Protein AF-A0A3N5RL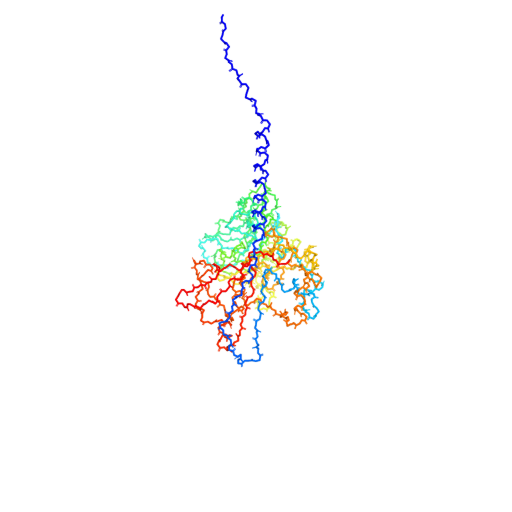M6-F1 (afdb_monomer_lite)

Radius of gyration: 31.71 Å; chains: 1; bounding box: 72×110×77 Å

Structure (mmCIF, N/CA/C/O backbone):
data_AF-A0A3N5RLM6-F1
#
_entry.id   AF-A0A3N5RLM6-F1
#
loop_
_atom_site.group_PDB
_atom_site.id
_atom_site.type_symbol
_atom_site.label_atom_id
_atom_site.label_alt_id
_atom_site.label_comp_id
_atom_site.label_asym_id
_atom_site.label_entity_id
_atom_site.label_seq_id
_atom_site.pdbx_PDB_ins_code
_atom_site.Cartn_x
_atom_site.Cartn_y
_atom_site.Cartn_z
_atom_site.occupancy
_atom_site.B_iso_or_equiv
_atom_site.auth_seq_id
_atom_site.auth_comp_id
_atom_site.auth_asym_id
_atom_site.auth_atom_id
_atom_site.pdbx_PDB_model_num
ATOM 1 N N . MET A 1 1 ? 26.430 82.795 26.297 1.00 39.75 1 MET A N 1
ATOM 2 C CA . MET A 1 1 ? 25.129 82.931 26.987 1.00 39.75 1 MET A CA 1
ATOM 3 C C . MET A 1 1 ? 24.349 81.659 26.733 1.00 39.75 1 MET A C 1
ATOM 5 O O . MET A 1 1 ? 24.122 81.335 25.578 1.00 39.75 1 MET A O 1
ATOM 9 N N . GLY A 1 2 ? 24.097 80.883 27.785 1.00 33.34 2 GLY A N 1
ATOM 10 C CA . GLY A 1 2 ? 23.459 79.572 27.689 1.00 33.34 2 GLY A CA 1
ATOM 11 C C . GLY A 1 2 ? 21.942 79.640 27.835 1.00 33.34 2 GLY A C 1
ATOM 12 O O . GLY A 1 2 ? 21.422 80.508 28.531 1.00 33.34 2 GLY A O 1
ATOM 13 N N . SER A 1 3 ? 21.262 78.667 27.241 1.00 35.38 3 SER A N 1
ATOM 14 C CA . SER A 1 3 ? 19.862 78.334 27.499 1.00 35.38 3 SER A CA 1
ATOM 15 C C . SER A 1 3 ? 19.799 76.895 28.016 1.00 35.38 3 SER A C 1
ATOM 17 O O . SER A 1 3 ? 20.097 75.938 27.305 1.00 35.38 3 SER A O 1
ATOM 19 N N . ARG A 1 4 ? 19.452 76.768 29.301 1.00 36.25 4 ARG A N 1
ATOM 20 C CA . ARG A 1 4 ? 19.033 75.530 29.970 1.00 36.25 4 ARG A CA 1
ATOM 21 C C . ARG A 1 4 ? 17.534 75.341 29.717 1.00 36.25 4 ARG A C 1
ATOM 23 O O . ARG A 1 4 ? 16.783 76.284 29.941 1.00 36.25 4 ARG A O 1
ATOM 30 N N . HIS A 1 5 ? 17.098 74.135 29.359 1.00 39.19 5 HIS A N 1
ATOM 31 C CA . HIS A 1 5 ? 15.703 73.712 29.518 1.00 39.19 5 HIS A CA 1
ATOM 32 C C . HIS A 1 5 ? 15.608 72.648 30.618 1.00 39.19 5 HIS A C 1
ATOM 34 O O . HIS A 1 5 ? 16.436 71.743 30.700 1.00 39.19 5 HIS A O 1
ATOM 40 N N . LEU A 1 6 ? 14.628 72.843 31.502 1.00 38.03 6 LEU A N 1
ATOM 41 C CA . LEU A 1 6 ? 14.330 72.049 32.690 1.00 38.03 6 LEU A CA 1
ATOM 42 C C . LEU A 1 6 ? 13.789 70.654 32.338 1.00 38.03 6 LEU A C 1
ATOM 44 O O . LEU A 1 6 ? 12.909 70.534 31.491 1.00 38.03 6 LEU A O 1
ATOM 48 N N . VAL A 1 7 ? 14.224 69.634 33.082 1.00 38.22 7 VAL A N 1
ATOM 49 C CA . VAL A 1 7 ? 13.505 68.360 33.237 1.00 38.22 7 VAL A CA 1
ATOM 50 C C . VAL A 1 7 ? 12.946 68.334 34.659 1.00 38.22 7 VAL A C 1
ATOM 52 O O . VAL A 1 7 ? 13.706 68.390 35.624 1.00 38.22 7 VAL A O 1
ATOM 55 N N . GLY A 1 8 ? 11.619 68.313 34.793 1.00 35.62 8 GLY A N 1
ATOM 56 C CA . GLY A 1 8 ? 10.933 68.126 36.071 1.00 35.62 8 GLY A CA 1
ATOM 57 C C . GLY A 1 8 ? 10.741 66.638 36.361 1.00 35.62 8 GLY A C 1
ATOM 58 O O . GLY A 1 8 ? 10.113 65.939 35.572 1.00 35.62 8 GLY A O 1
ATOM 59 N N . ASN A 1 9 ? 11.259 66.161 37.493 1.00 38.12 9 ASN A N 1
ATOM 60 C CA . ASN A 1 9 ? 10.948 64.834 38.025 1.00 38.12 9 ASN A CA 1
ATOM 61 C C . ASN A 1 9 ? 9.613 64.888 38.782 1.00 38.12 9 ASN A C 1
ATOM 63 O O . ASN A 1 9 ? 9.478 65.636 39.750 1.00 38.12 9 ASN A O 1
ATOM 67 N N . ILE A 1 10 ? 8.638 64.081 38.358 1.00 44.94 10 ILE A N 1
ATOM 68 C CA . ILE A 1 10 ? 7.370 63.876 39.070 1.00 44.94 10 ILE A CA 1
ATOM 69 C C . ILE A 1 10 ? 7.595 62.798 40.137 1.00 44.94 10 ILE A C 1
ATOM 71 O O . ILE A 1 10 ? 7.873 61.645 39.814 1.00 44.94 10 ILE A O 1
ATOM 75 N N . ALA A 1 11 ? 7.477 63.171 41.412 1.00 44.84 11 ALA A N 1
ATOM 76 C CA . ALA A 1 11 ? 7.467 62.233 42.531 1.00 44.84 11 ALA A CA 1
ATOM 77 C C . ALA A 1 11 ? 6.082 61.568 42.642 1.00 44.84 11 ALA A C 1
ATOM 79 O O . ALA A 1 11 ? 5.070 62.248 42.809 1.00 44.84 11 ALA A O 1
ATOM 80 N N . ILE A 1 12 ? 6.029 60.238 42.545 1.00 48.59 12 ILE A N 1
ATOM 81 C CA . ILE A 1 12 ? 4.803 59.454 42.742 1.00 48.59 12 ILE A CA 1
ATOM 82 C C . ILE A 1 12 ? 4.666 59.162 44.244 1.00 48.59 12 ILE A C 1
ATOM 84 O O . ILE A 1 12 ? 5.496 58.465 44.821 1.00 48.59 12 ILE A O 1
ATOM 88 N N . ASN A 1 13 ? 3.631 59.709 44.889 1.00 52.28 13 ASN A N 1
ATOM 89 C CA . ASN A 1 13 ? 3.350 59.499 46.315 1.00 52.28 13 ASN A CA 1
ATOM 90 C C . ASN A 1 13 ? 2.909 58.050 46.619 1.00 52.28 13 ASN A C 1
ATOM 92 O O . ASN A 1 13 ? 2.135 57.456 45.867 1.00 52.28 13 ASN A O 1
ATOM 96 N N . ASN A 1 14 ? 3.335 57.518 47.774 1.00 54.91 14 ASN A N 1
ATOM 97 C CA . ASN A 1 14 ? 3.072 56.146 48.256 1.00 54.91 14 ASN A CA 1
ATOM 98 C C . ASN A 1 14 ? 1.584 55.741 48.306 1.00 54.91 14 ASN A C 1
ATOM 100 O O . ASN A 1 14 ? 1.257 54.560 48.216 1.00 54.91 14 ASN A O 1
ATOM 104 N N . THR A 1 15 ? 0.665 56.701 48.412 1.00 57.25 15 THR A N 1
ATOM 105 C CA . THR A 1 15 ? -0.784 56.455 48.350 1.00 57.25 15 THR A CA 1
ATOM 106 C C . THR A 1 15 ? -1.240 55.955 46.978 1.00 57.25 15 THR A C 1
ATOM 108 O O . THR A 1 15 ? -2.109 55.088 46.911 1.00 57.25 15 THR A O 1
ATOM 111 N N . ASN A 1 16 ? -0.613 56.416 45.892 1.00 54.66 16 ASN A N 1
ATOM 112 C CA . ASN A 1 16 ? -0.927 55.962 44.534 1.00 54.66 16 ASN A CA 1
ATOM 113 C C . ASN A 1 16 ? -0.397 54.546 44.263 1.00 54.66 16 ASN A C 1
ATOM 115 O O . ASN A 1 16 ? -1.036 53.784 43.542 1.00 54.66 16 ASN A O 1
ATOM 119 N N . LEU A 1 17 ? 0.727 54.166 44.881 1.00 56.81 17 LEU A N 1
ATOM 120 C CA . LEU A 1 17 ? 1.266 52.803 44.814 1.00 56.81 17 LEU A CA 1
ATOM 121 C C . LEU A 1 17 ? 0.357 51.795 45.529 1.00 56.81 17 LEU A C 1
ATOM 123 O O . LEU A 1 17 ? 0.071 50.741 44.968 1.00 56.81 17 LEU A O 1
ATOM 127 N N . ASN A 1 18 ? -0.158 52.129 46.715 1.00 63.72 18 ASN A N 1
ATOM 128 C CA . ASN A 1 18 ? -1.090 51.256 47.439 1.00 63.72 18 ASN A CA 1
ATOM 129 C C . ASN A 1 18 ? -2.424 51.082 46.700 1.00 63.72 18 ASN A C 1
ATOM 131 O O . ASN A 1 18 ? -2.967 49.978 46.664 1.00 63.72 18 ASN A O 1
ATOM 135 N N . LEU A 1 19 ? -2.929 52.146 46.068 1.00 61.44 19 LEU A N 1
ATOM 136 C CA . LEU A 1 19 ? -4.141 52.074 45.252 1.00 61.44 19 LEU A CA 1
ATOM 137 C C . LEU A 1 19 ? -3.928 51.195 44.009 1.00 61.44 19 LEU A C 1
ATOM 139 O O . LEU A 1 19 ? -4.782 50.374 43.684 1.00 61.44 19 LEU A O 1
ATOM 143 N N . LEU A 1 20 ? -2.766 51.305 43.357 1.00 62.94 20 LEU A N 1
ATOM 144 C CA . LEU A 1 20 ? -2.411 50.467 42.212 1.00 62.94 20 LEU A CA 1
ATOM 145 C C . LEU A 1 20 ? -2.267 48.989 42.611 1.00 62.94 20 LEU A C 1
ATOM 147 O O . LEU A 1 20 ? -2.776 48.122 41.908 1.00 62.94 20 LEU A O 1
ATOM 151 N N . TYR A 1 21 ? -1.657 48.693 43.764 1.00 67.62 21 TYR A N 1
ATOM 152 C CA . TYR A 1 21 ? -1.559 47.327 44.294 1.00 67.62 21 TYR A CA 1
ATOM 153 C C . TYR A 1 21 ? -2.933 46.715 44.593 1.00 67.62 21 TYR A C 1
ATOM 155 O O . TYR A 1 21 ? -3.180 45.564 44.239 1.00 67.62 21 TYR A O 1
ATOM 163 N N . LEU A 1 22 ? -3.849 47.485 45.188 1.00 68.12 22 LEU A N 1
ATOM 164 C CA . LEU A 1 22 ? -5.222 47.040 45.449 1.00 68.12 22 LEU A CA 1
ATOM 165 C C . LEU A 1 22 ? -6.001 46.769 44.155 1.00 68.12 22 LEU A C 1
ATOM 167 O O . LEU A 1 22 ? -6.724 45.777 44.079 1.00 68.12 22 LEU A O 1
ATOM 171 N N . ILE A 1 23 ? -5.816 47.597 43.122 1.00 71.25 23 ILE A N 1
ATOM 172 C CA . ILE A 1 23 ? -6.431 47.386 41.804 1.00 71.25 23 ILE A CA 1
ATOM 173 C C . ILE A 1 23 ? -5.859 46.129 41.137 1.00 71.25 23 ILE A C 1
ATOM 175 O O . ILE A 1 23 ? -6.624 45.310 40.638 1.00 71.25 23 ILE A O 1
ATOM 179 N N . VAL A 1 24 ? -4.538 45.927 41.169 1.00 72.19 24 VAL A N 1
ATOM 180 C CA . VAL A 1 24 ? -3.895 44.739 40.580 1.00 72.19 24 VAL A CA 1
ATOM 181 C C . VAL A 1 24 ? -4.341 43.457 41.287 1.00 72.19 24 VAL A C 1
ATOM 183 O O . VAL A 1 24 ? -4.660 42.477 40.617 1.00 72.19 24 VAL A O 1
ATOM 186 N N . ILE A 1 25 ? -4.444 43.466 42.619 1.00 73.00 25 ILE A N 1
ATOM 187 C CA . ILE A 1 25 ? -4.958 42.326 43.394 1.00 73.00 25 ILE A CA 1
ATOM 188 C C . ILE A 1 25 ? -6.442 42.080 43.086 1.00 73.00 25 ILE A C 1
ATOM 190 O O . ILE A 1 25 ? -6.840 40.932 42.900 1.00 73.00 25 ILE A O 1
ATOM 194 N N . GLY A 1 26 ? -7.253 43.136 42.970 1.00 72.44 26 GLY A N 1
ATOM 195 C CA . GLY A 1 26 ? -8.668 43.032 42.607 1.00 72.44 26 GLY A CA 1
ATOM 196 C C . GLY A 1 26 ? -8.891 42.465 41.202 1.00 72.44 26 GLY A C 1
ATOM 197 O O . GLY A 1 26 ? -9.755 41.608 41.017 1.00 72.44 26 GLY A O 1
ATOM 198 N N . VAL A 1 27 ? -8.076 42.878 40.226 1.00 73.38 27 VAL A N 1
ATOM 199 C CA . VAL A 1 27 ? -8.091 42.342 38.854 1.00 73.38 27 VAL A CA 1
ATOM 200 C C . VAL A 1 27 ? -7.604 40.891 38.830 1.00 73.38 27 VAL A C 1
ATOM 202 O O . VAL A 1 27 ? -8.226 40.047 38.196 1.00 73.38 27 VAL A O 1
ATOM 205 N N . ALA A 1 28 ? -6.545 40.554 39.570 1.00 70.69 28 ALA A N 1
ATOM 206 C CA . ALA A 1 28 ? -6.053 39.179 39.655 1.00 70.69 28 ALA A CA 1
ATOM 207 C C . ALA A 1 28 ? -7.079 38.234 40.305 1.00 70.69 28 ALA A C 1
ATOM 209 O O . ALA A 1 28 ? -7.290 37.130 39.809 1.00 70.69 28 ALA A O 1
ATOM 210 N N . LEU A 1 29 ? -7.764 38.672 41.367 1.00 69.38 29 LEU A N 1
ATOM 211 C CA . LEU A 1 29 ? -8.835 37.908 42.016 1.00 69.38 29 LEU A CA 1
ATOM 212 C C . LEU A 1 29 ? -10.063 37.756 41.120 1.00 69.38 29 LEU A C 1
ATOM 214 O O . LEU A 1 29 ? -10.639 36.675 41.075 1.00 69.38 29 LEU A O 1
ATOM 218 N N . THR A 1 30 ? -10.454 38.794 40.379 1.00 69.25 30 THR A N 1
ATOM 219 C CA . THR A 1 30 ? -11.572 38.685 39.428 1.00 69.25 30 THR A CA 1
ATOM 220 C C . THR A 1 30 ? -11.230 37.777 38.258 1.00 69.25 30 THR A C 1
ATOM 222 O O . THR A 1 30 ? -12.066 36.956 37.909 1.00 69.25 30 THR A O 1
ATOM 225 N N . VAL A 1 31 ? -10.009 37.831 37.717 1.00 70.44 31 VAL A N 1
ATOM 226 C CA . VAL A 1 31 ? -9.537 36.885 36.692 1.00 70.44 31 VAL A CA 1
ATOM 227 C C . VAL A 1 31 ? -9.481 35.461 37.242 1.00 70.44 31 VAL A C 1
ATOM 229 O O . VAL A 1 31 ? -9.932 34.551 36.560 1.00 70.44 31 VAL A O 1
ATOM 232 N N . LEU A 1 32 ? -9.005 35.253 38.475 1.00 64.50 32 LEU A N 1
ATOM 233 C CA . LEU A 1 32 ? -8.959 33.932 39.111 1.00 64.50 32 LEU A CA 1
ATOM 234 C C . LEU A 1 32 ? -10.364 33.370 39.363 1.00 64.50 32 LEU A C 1
ATOM 236 O O . LEU A 1 32 ? -10.600 32.199 39.099 1.00 64.50 32 LEU A O 1
ATOM 240 N N . VAL A 1 33 ? -11.308 34.195 39.826 1.00 61.81 33 VAL A N 1
ATOM 241 C CA . VAL A 1 33 ? -12.717 33.800 39.983 1.00 61.81 33 VAL A CA 1
ATOM 242 C C . VAL A 1 33 ? -13.346 33.529 38.619 1.00 61.81 33 VAL A C 1
ATOM 244 O O . VAL A 1 33 ? -14.045 32.535 38.483 1.00 61.81 33 VAL A O 1
ATOM 247 N N . PHE A 1 34 ? -13.055 34.328 37.589 1.00 56.66 34 PHE A N 1
ATOM 248 C CA . PHE A 1 34 ? -13.518 34.059 36.225 1.00 56.66 34 PHE A CA 1
ATOM 249 C C . PHE A 1 34 ? -12.940 32.746 35.681 1.00 56.66 34 PHE A C 1
ATOM 251 O O . PHE A 1 34 ? -13.667 31.987 35.056 1.00 56.66 34 PHE A O 1
ATOM 258 N N . TYR A 1 35 ? -11.669 32.441 35.964 1.00 52.41 35 TYR A N 1
ATOM 259 C CA . TYR A 1 35 ? -11.001 31.200 35.560 1.00 52.41 35 TYR A CA 1
ATOM 260 C C . TYR A 1 35 ? -11.552 29.984 36.315 1.00 52.41 35 TYR A C 1
ATOM 262 O O . TYR A 1 35 ? -11.836 28.958 35.707 1.00 52.41 35 TYR A O 1
ATOM 270 N N . LEU A 1 36 ? -11.783 30.119 37.624 1.00 48.69 36 LEU A N 1
ATOM 271 C CA . LEU A 1 36 ? -12.416 29.092 38.451 1.00 48.69 36 LEU A CA 1
ATOM 272 C C . LEU A 1 36 ? -13.876 28.863 38.042 1.00 48.69 36 LEU A C 1
ATOM 274 O O . LEU A 1 36 ? -14.315 27.723 38.043 1.00 48.69 36 LEU A O 1
ATOM 278 N N . VAL A 1 37 ? -14.613 29.906 37.641 1.00 50.25 37 VAL A N 1
ATOM 279 C CA . VAL A 1 37 ? -15.990 29.804 37.121 1.00 50.25 37 VAL A CA 1
ATOM 280 C C . VAL A 1 37 ? -16.020 29.248 35.688 1.00 50.25 37 VAL A C 1
ATOM 282 O O . VAL A 1 37 ? -16.955 28.531 35.349 1.00 50.25 37 VAL A O 1
ATOM 285 N N . LEU A 1 38 ? -14.992 29.492 34.863 1.00 41.53 38 LEU A N 1
ATOM 286 C CA . LEU A 1 38 ? -14.829 28.854 33.547 1.00 41.53 38 LEU A CA 1
ATOM 287 C C . LEU A 1 38 ? -14.463 27.365 33.656 1.00 41.53 38 LEU A C 1
ATOM 289 O O . LEU A 1 38 ? -14.935 26.571 32.843 1.00 41.53 38 LEU A O 1
ATOM 293 N N . GLU A 1 39 ? -13.669 26.966 34.655 1.00 42.66 39 GLU A N 1
ATOM 294 C CA . GLU A 1 39 ? -13.414 25.546 34.945 1.00 42.66 39 GLU A CA 1
ATOM 295 C C . GLU A 1 39 ? -14.597 24.861 35.647 1.00 42.66 39 GLU A C 1
ATOM 297 O O . GLU A 1 39 ? -14.801 23.660 35.471 1.00 42.66 39 GLU A O 1
ATOM 302 N N . PHE A 1 40 ? -15.436 25.618 36.362 1.00 35.78 40 PHE A N 1
ATOM 303 C CA . PHE A 1 40 ? -16.744 25.180 36.860 1.00 35.78 40 PHE A CA 1
ATOM 304 C C . PHE A 1 40 ? -17.847 25.377 35.810 1.00 35.78 40 PHE A C 1
ATOM 306 O O . PHE A 1 40 ? -18.955 25.820 36.109 1.00 35.78 40 PHE A O 1
ATOM 313 N N . SER A 1 41 ? -17.578 25.005 34.558 1.00 37.47 41 SER A N 1
ATOM 314 C CA . SER A 1 41 ? -18.677 24.670 33.661 1.00 37.47 41 SER A CA 1
ATOM 315 C C . SER A 1 41 ? -19.380 23.467 34.285 1.00 37.47 41 SER A C 1
ATOM 317 O O . SER A 1 41 ? -18.801 22.381 34.380 1.00 37.47 41 SER A O 1
ATOM 319 N N . ILE A 1 42 ? -20.588 23.678 34.809 1.00 39.12 42 ILE A N 1
ATOM 320 C CA . ILE A 1 42 ? -21.456 22.594 35.258 1.00 39.12 42 ILE A CA 1
ATOM 321 C C . ILE A 1 42 ? -21.567 21.661 34.055 1.00 39.12 42 ILE A C 1
ATOM 323 O O . ILE A 1 42 ? -22.158 22.018 33.039 1.00 39.12 42 ILE A O 1
ATOM 327 N N . LYS A 1 43 ? -20.926 20.493 34.140 1.00 38.50 43 LYS A N 1
ATOM 328 C CA . LYS A 1 43 ? -21.116 19.415 33.176 1.00 38.50 43 LYS A CA 1
ATOM 329 C C . LYS A 1 43 ? -22.545 18.935 33.347 1.00 38.50 43 LYS A C 1
ATOM 331 O O . LYS A 1 43 ? -22.813 18.039 34.143 1.00 38.50 43 LYS A O 1
ATOM 336 N N . GLU A 1 44 ? -23.474 19.597 32.676 1.00 37.53 44 GLU A N 1
ATOM 337 C CA . GLU A 1 44 ? -24.852 19.151 32.641 1.00 37.53 44 GLU A CA 1
ATOM 338 C C . GLU A 1 44 ? -24.893 17.851 31.841 1.00 37.53 44 GLU A C 1
ATOM 340 O O . GLU A 1 44 ? -24.699 17.818 30.626 1.00 37.53 44 GLU A O 1
ATOM 345 N N . THR A 1 45 ? -25.088 16.741 32.550 1.00 36.06 45 THR A N 1
ATOM 346 C CA . THR A 1 45 ? -25.426 15.465 31.933 1.00 36.06 45 THR A CA 1
ATOM 347 C C . THR A 1 45 ? -26.846 15.591 31.395 1.00 36.06 45 THR A C 1
ATOM 349 O O . THR A 1 45 ? -27.818 15.512 32.150 1.00 36.06 45 THR A O 1
ATOM 352 N N . PHE A 1 46 ? -26.979 15.817 30.091 1.00 39.84 46 PHE A N 1
ATOM 353 C CA . PHE A 1 46 ? -28.289 15.894 29.463 1.00 39.84 46 PHE A CA 1
ATOM 354 C C . PHE A 1 46 ? -28.889 14.501 29.296 1.00 39.84 46 PHE A C 1
ATOM 356 O O . PHE A 1 46 ? -28.232 13.527 28.935 1.00 39.84 46 PHE A O 1
ATOM 363 N N . ALA A 1 47 ? -30.176 14.434 29.602 1.00 40.03 47 ALA A N 1
ATOM 364 C CA . ALA A 1 47 ? -31.023 13.272 29.485 1.00 40.03 47 ALA A CA 1
ATOM 365 C C . ALA A 1 47 ? -31.976 13.502 28.318 1.00 40.03 47 ALA A C 1
ATOM 367 O O . ALA A 1 47 ? -32.878 14.324 28.447 1.00 40.03 47 ALA A O 1
ATOM 368 N N . ILE A 1 48 ? -31.828 12.781 27.211 1.00 50.78 48 ILE A N 1
ATOM 369 C CA . ILE A 1 48 ? -32.941 12.698 26.258 1.00 50.78 48 ILE A CA 1
ATOM 370 C C . ILE A 1 48 ? -33.864 11.606 26.777 1.00 50.78 48 ILE A C 1
ATOM 372 O O . ILE A 1 48 ? -33.410 10.484 26.988 1.00 50.78 48 ILE A O 1
ATOM 376 N N . THR A 1 49 ? -35.115 11.955 27.061 1.00 49.72 49 THR A N 1
ATOM 377 C CA . THR A 1 49 ? -36.115 11.065 27.660 1.00 49.72 49 THR A CA 1
ATOM 378 C C . THR A 1 49 ? -37.334 10.954 26.760 1.00 49.72 49 THR A C 1
ATOM 380 O O . THR A 1 49 ? -37.736 11.932 26.136 1.00 49.72 49 THR A O 1
ATOM 383 N N . SER A 1 50 ? -37.963 9.783 26.742 1.00 50.28 50 SER A N 1
ATOM 384 C CA . SER A 1 50 ? -39.312 9.603 26.198 1.00 50.28 50 SER A CA 1
ATOM 385 C C . SER A 1 50 ? -40.363 10.349 27.038 1.00 50.28 50 SER A C 1
ATOM 387 O O . SER A 1 50 ? -40.292 10.299 28.265 1.00 50.28 50 SER A O 1
ATOM 389 N N . ASP A 1 51 ? -41.382 10.928 26.401 1.00 47.97 51 ASP A N 1
ATOM 390 C CA . ASP A 1 51 ? -42.481 11.689 27.035 1.00 47.97 51 ASP A CA 1
ATOM 391 C C . ASP A 1 51 ? -43.533 10.839 27.799 1.00 47.97 51 ASP A C 1
ATOM 393 O O . ASP A 1 51 ? -44.571 11.366 28.200 1.00 47.97 51 ASP A O 1
ATOM 397 N N . SER A 1 52 ? -43.348 9.524 27.992 1.00 50.38 52 SER A N 1
ATOM 398 C CA . SER A 1 52 ? -44.435 8.650 28.475 1.00 50.38 52 SER A CA 1
ATOM 399 C C . SER A 1 52 ? -44.211 8.014 29.853 1.00 50.38 52 SER A C 1
ATOM 401 O O . SER A 1 52 ? -43.311 7.191 30.015 1.00 50.38 52 SER A O 1
ATOM 403 N N . ASP A 1 53 ? -45.152 8.253 30.774 1.00 55.00 53 ASP A N 1
ATOM 404 C CA . ASP A 1 53 ? -45.361 7.509 32.037 1.00 55.00 53 ASP A CA 1
ATOM 405 C C . ASP A 1 53 ? -46.167 6.197 31.849 1.00 55.00 53 ASP A C 1
ATOM 407 O O . ASP A 1 53 ? -46.654 5.585 32.805 1.00 55.00 53 ASP A O 1
ATOM 411 N N . ALA A 1 54 ? -46.369 5.756 30.603 1.00 57.41 54 ALA A N 1
ATOM 412 C CA . ALA A 1 54 ? -47.176 4.582 30.283 1.00 57.41 54 ALA A CA 1
ATOM 413 C C . ALA A 1 54 ? -46.446 3.265 30.612 1.00 57.41 54 ALA A C 1
ATOM 415 O O . ALA A 1 54 ? -45.233 3.133 30.468 1.00 57.41 54 ALA A O 1
ATOM 416 N N . LYS A 1 55 ? -47.205 2.253 31.051 1.00 59.53 55 LYS A N 1
ATOM 417 C CA . LYS A 1 55 ? -46.675 0.935 31.425 1.00 59.53 55 LYS A CA 1
ATOM 418 C C . LYS A 1 55 ? -46.196 0.185 30.170 1.00 59.53 55 LYS A C 1
ATOM 420 O O . LYS A 1 55 ? -46.987 -0.023 29.254 1.00 59.53 55 LYS A O 1
ATOM 425 N N . SER A 1 56 ? -44.926 -0.229 30.155 1.00 62.88 56 SER A N 1
ATOM 426 C CA . SER A 1 56 ? -44.310 -1.001 29.061 1.00 62.88 56 SER A CA 1
ATOM 427 C C . SER A 1 56 ? -45.108 -2.265 28.728 1.00 62.88 56 SER A C 1
ATOM 429 O O . SER A 1 56 ? -45.532 -3.000 29.624 1.00 62.88 56 SER A O 1
ATOM 431 N N . ASN A 1 57 ? -45.263 -2.543 27.431 1.00 70.88 57 ASN A N 1
ATOM 432 C CA . ASN A 1 57 ? -45.899 -3.764 26.922 1.00 70.88 57 ASN A CA 1
ATOM 433 C C . ASN A 1 57 ? -44.947 -4.979 26.908 1.00 70.88 57 ASN A C 1
ATOM 435 O O . ASN A 1 57 ? -45.306 -6.047 26.415 1.00 70.88 57 ASN A O 1
ATOM 439 N N . THR A 1 58 ? -43.730 -4.829 27.438 1.00 72.62 58 THR A N 1
ATOM 440 C CA . THR A 1 58 ? -42.706 -5.879 27.516 1.00 72.62 58 THR A CA 1
ATOM 441 C C . THR A 1 58 ? -42.203 -6.035 28.960 1.00 72.62 58 THR A C 1
ATOM 443 O O . THR A 1 58 ? -42.400 -5.138 29.783 1.00 72.62 58 THR A O 1
ATOM 446 N N . PRO A 1 59 ? -41.493 -7.128 29.304 1.00 77.81 59 PRO A N 1
ATOM 447 C CA . PRO A 1 59 ? -40.805 -7.231 30.594 1.00 77.81 59 PRO A CA 1
ATOM 448 C C . PRO A 1 59 ? -39.694 -6.181 30.797 1.00 77.81 59 PRO A C 1
ATOM 450 O O . PRO A 1 59 ? -39.248 -5.973 31.927 1.00 77.81 59 PRO A O 1
ATOM 453 N N . ILE A 1 60 ? -39.235 -5.526 29.724 1.00 71.44 60 ILE A N 1
ATOM 454 C CA . ILE A 1 60 ? -38.171 -4.521 29.758 1.00 71.44 60 ILE A CA 1
ATOM 455 C C . ILE A 1 60 ? -38.751 -3.204 30.280 1.00 71.44 60 ILE A C 1
ATOM 457 O O . ILE A 1 60 ? -39.711 -2.662 29.725 1.00 71.44 60 ILE A O 1
ATOM 461 N N . LYS A 1 61 ? -38.156 -2.693 31.364 1.00 70.06 61 LYS A N 1
ATOM 462 C CA . LYS A 1 61 ? -38.584 -1.450 32.025 1.00 70.06 61 LYS A CA 1
ATOM 463 C C . LYS A 1 61 ? -37.803 -0.226 31.570 1.00 70.06 61 LYS A C 1
ATOM 465 O O . LYS A 1 61 ? -38.398 0.832 31.456 1.00 70.06 61 LYS A O 1
ATOM 470 N N . HIS A 1 62 ? -36.500 -0.371 31.328 1.00 69.31 62 HIS A N 1
ATOM 471 C CA . HIS A 1 62 ? -35.617 0.710 30.896 1.00 69.31 62 HIS A CA 1
ATOM 472 C C . HIS A 1 62 ? -34.519 0.156 29.994 1.00 69.31 62 HIS A C 1
ATOM 474 O O . HIS A 1 62 ? -34.008 -0.937 30.243 1.00 69.31 62 HIS A O 1
ATOM 480 N N . VAL A 1 63 ? -34.126 0.944 28.997 1.00 68.19 63 VAL A N 1
ATOM 481 C CA . VAL A 1 63 ? -32.906 0.723 28.214 1.00 68.19 63 VAL A CA 1
ATOM 482 C C . VAL A 1 63 ? -31.949 1.877 28.500 1.00 68.19 63 VAL A C 1
ATOM 484 O O . VAL A 1 63 ? -32.317 3.042 28.338 1.00 68.19 63 VAL A O 1
ATOM 487 N N . ILE A 1 64 ? -30.737 1.544 28.947 1.00 67.62 64 ILE A N 1
ATOM 488 C CA . ILE A 1 64 ? -29.640 2.494 29.160 1.00 67.62 64 ILE A CA 1
ATOM 489 C C . ILE A 1 64 ? -28.561 2.171 28.133 1.00 67.62 64 ILE A C 1
ATOM 491 O O . ILE A 1 64 ? -28.062 1.048 28.097 1.00 67.62 64 ILE A O 1
ATOM 495 N N . VAL A 1 65 ? -28.193 3.163 27.325 1.00 64.94 65 VAL A N 1
ATOM 496 C CA . VAL A 1 65 ? -27.087 3.054 26.369 1.00 64.94 65 VAL A CA 1
ATOM 497 C C . VAL A 1 65 ? -25.936 3.922 26.860 1.00 64.94 65 VAL A C 1
ATOM 499 O O . VAL A 1 65 ? -26.111 5.121 27.079 1.00 64.94 65 VAL A O 1
ATOM 502 N N . ILE A 1 66 ? -24.766 3.308 27.031 1.00 65.69 66 ILE A N 1
ATOM 503 C CA . ILE A 1 66 ? -23.502 3.990 27.321 1.00 65.69 66 ILE A CA 1
ATOM 504 C C . ILE A 1 66 ? -22.600 3.758 26.113 1.00 65.69 66 ILE A C 1
ATOM 506 O O . ILE A 1 66 ? -22.223 2.621 25.844 1.00 65.69 66 ILE A O 1
ATOM 510 N N . SER A 1 67 ? -22.275 4.822 25.384 1.00 63.69 67 SER A N 1
ATOM 511 C CA . SER A 1 67 ? -21.416 4.741 24.202 1.00 63.69 67 SER A CA 1
ATOM 512 C C . SER A 1 67 ? -20.056 5.364 24.492 1.00 63.69 67 SER A C 1
ATOM 514 O O . SER A 1 67 ? -19.972 6.510 24.932 1.00 63.69 67 SER A O 1
ATOM 516 N N . GLN A 1 68 ? -18.994 4.600 24.243 1.00 66.25 68 GLN A N 1
ATOM 517 C CA . GLN A 1 68 ? -17.617 5.082 24.232 1.00 66.25 68 GLN A CA 1
ATOM 518 C C . GLN A 1 68 ? -17.035 4.856 22.842 1.00 66.25 68 GLN A C 1
ATOM 520 O O . GLN A 1 68 ? -17.211 3.789 22.261 1.00 66.25 68 GLN A O 1
ATOM 525 N N . GLY A 1 69 ? -16.348 5.865 22.312 1.00 69.69 69 GLY A N 1
ATOM 526 C CA . GLY A 1 69 ? -15.792 5.830 20.963 1.00 69.69 69 GLY A CA 1
ATOM 527 C C . GLY A 1 69 ? -14.272 5.689 20.929 1.00 69.69 69 GLY A C 1
ATOM 528 O O . GLY A 1 69 ? -13.571 5.891 21.922 1.00 69.69 69 GLY A O 1
ATOM 529 N N . ARG A 1 70 ? -13.758 5.420 19.723 1.00 74.75 70 ARG A N 1
ATOM 530 C CA . ARG A 1 70 ? -12.326 5.460 19.354 1.00 74.75 70 ARG A CA 1
ATOM 531 C C . ARG A 1 70 ? -11.416 4.441 20.051 1.00 74.75 70 ARG A C 1
ATOM 533 O O . ARG A 1 70 ? -10.19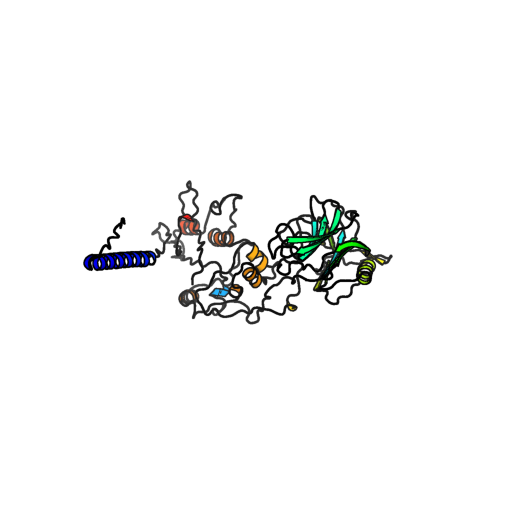9 4.533 19.920 1.00 74.75 70 ARG A O 1
ATOM 540 N N . ARG A 1 71 ? -11.973 3.461 20.759 1.00 81.06 71 ARG A N 1
ATOM 541 C CA . ARG A 1 71 ? -11.242 2.322 21.330 1.00 81.06 71 ARG A CA 1
ATOM 542 C C . ARG A 1 71 ? -11.980 1.030 21.030 1.00 81.06 71 ARG A C 1
ATOM 544 O O . ARG A 1 71 ? -13.205 1.023 20.978 1.00 81.06 71 ARG A O 1
ATOM 551 N N . SER A 1 72 ? -11.228 -0.048 20.835 1.00 82.62 72 SER A N 1
ATOM 552 C CA . SER A 1 72 ? -11.810 -1.376 20.657 1.00 82.62 72 SER A CA 1
ATOM 553 C C . SER A 1 72 ? -12.402 -1.899 21.966 1.00 82.62 72 SER A C 1
ATOM 555 O O . SER A 1 72 ? -12.031 -1.456 23.057 1.00 82.62 72 SER A O 1
ATOM 557 N N . PHE A 1 73 ? -13.285 -2.894 21.864 1.00 86.81 73 PHE A N 1
ATOM 558 C CA . PHE A 1 73 ? -13.738 -3.664 23.022 1.00 86.81 73 PHE A CA 1
ATOM 559 C C . PHE A 1 73 ? -12.545 -4.202 23.831 1.00 86.81 73 PHE A C 1
ATOM 561 O O . PHE A 1 73 ? -12.492 -4.033 25.050 1.00 86.81 73 PHE A O 1
ATOM 568 N N . ASP A 1 74 ? -11.534 -4.737 23.143 1.00 88.75 74 ASP A N 1
ATOM 569 C CA . ASP A 1 74 ? -10.343 -5.324 23.761 1.00 88.75 74 ASP A CA 1
ATOM 570 C C . ASP A 1 74 ? -9.527 -4.344 24.602 1.00 88.75 74 ASP A C 1
ATOM 572 O O . ASP A 1 74 ? -8.941 -4.739 25.612 1.00 88.75 74 ASP A O 1
ATOM 576 N N . ASN A 1 75 ? -9.510 -3.057 24.230 1.00 88.75 75 ASN A N 1
ATOM 577 C CA . ASN A 1 75 ? -8.906 -2.025 25.069 1.00 88.75 75 ASN A CA 1
ATOM 578 C C . ASN A 1 75 ? -9.582 -1.975 26.443 1.00 88.75 75 ASN A C 1
ATOM 580 O O . ASN A 1 75 ? -8.892 -1.836 27.445 1.00 88.75 75 ASN A O 1
ATOM 584 N N . TYR A 1 76 ? -10.911 -2.060 26.508 1.00 88.38 76 TYR A N 1
ATOM 585 C CA . TYR A 1 76 ? -11.672 -1.855 27.742 1.00 88.38 76 TYR A CA 1
ATOM 586 C C . TYR A 1 76 ? -11.894 -3.133 28.552 1.00 88.38 76 TYR A C 1
ATOM 588 O O . TYR A 1 76 ? -11.778 -3.116 29.782 1.00 88.38 76 TYR A O 1
ATOM 596 N N . PHE A 1 77 ? -12.224 -4.222 27.864 1.00 90.50 77 PHE A N 1
ATOM 597 C CA . PHE A 1 77 ? -12.759 -5.445 28.455 1.00 90.50 77 PHE A CA 1
ATOM 598 C C . PHE A 1 77 ? -12.076 -6.717 27.942 1.00 90.50 77 PHE A C 1
ATOM 600 O O . PHE A 1 77 ? -12.461 -7.806 28.356 1.00 90.50 77 PHE A O 1
ATOM 607 N N . GLY A 1 78 ? -11.023 -6.621 27.122 1.00 90.31 78 GLY A N 1
ATOM 608 C CA . GLY A 1 78 ? -10.306 -7.801 26.612 1.00 90.31 78 GLY A CA 1
ATOM 609 C C . GLY A 1 78 ? -9.613 -8.637 27.699 1.00 90.31 78 GLY A C 1
ATOM 610 O O . GLY A 1 78 ? -9.217 -9.770 27.458 1.00 90.31 78 GLY A O 1
ATOM 611 N N . THR A 1 79 ? -9.459 -8.096 28.912 1.00 91.31 79 THR A N 1
ATOM 612 C CA . THR A 1 79 ? -8.949 -8.839 30.080 1.00 91.31 79 THR A CA 1
ATOM 613 C C . THR A 1 79 ? -10.038 -9.210 31.090 1.00 91.31 79 THR A C 1
ATOM 615 O O . THR A 1 79 ? -9.730 -9.742 32.160 1.00 91.31 79 THR A O 1
ATOM 618 N N . PHE A 1 80 ? -11.304 -8.906 30.793 1.00 92.81 80 PHE A N 1
ATOM 619 C CA . PHE A 1 80 ? -12.424 -9.213 31.675 1.00 92.81 80 PHE A CA 1
ATOM 620 C C . PHE A 1 80 ? -12.655 -10.736 31.739 1.00 92.81 80 PHE A C 1
ATOM 622 O O . PHE A 1 80 ? -12.552 -11.416 30.720 1.00 92.81 80 PHE A O 1
ATOM 629 N N . PRO A 1 81 ? -12.957 -11.324 32.912 1.00 90.75 81 PRO A N 1
ATOM 630 C CA . PRO A 1 81 ? -13.168 -12.766 33.005 1.00 90.75 81 PRO A CA 1
ATOM 631 C C . PRO A 1 81 ? -14.274 -13.261 32.061 1.00 90.75 81 PRO A C 1
ATOM 633 O O . PRO A 1 81 ? -15.419 -12.826 32.158 1.00 90.75 81 PRO A O 1
ATOM 636 N N . GLY A 1 82 ? -13.932 -14.204 31.180 1.00 88.56 82 GLY A N 1
ATOM 637 C CA . GLY A 1 82 ? -14.871 -14.817 30.238 1.00 88.56 82 GLY A CA 1
ATOM 638 C C . GLY A 1 82 ? -14.968 -14.141 28.867 1.00 88.56 82 GLY A C 1
ATOM 639 O O . GLY A 1 82 ? -15.710 -14.654 28.034 1.00 88.56 82 GLY A O 1
ATOM 640 N N . THR A 1 83 ? -14.230 -13.053 28.616 1.00 90.81 83 THR A N 1
ATOM 641 C CA . THR A 1 83 ? -14.126 -12.443 27.279 1.00 90.81 83 THR A CA 1
ATOM 642 C C . THR A 1 83 ? -12.988 -13.046 26.454 1.00 90.81 83 THR A C 1
ATOM 644 O O . THR A 1 83 ? -12.045 -13.641 26.988 1.00 90.81 83 THR A O 1
ATOM 647 N N . ILE A 1 84 ? -13.075 -12.887 25.136 1.00 88.62 84 ILE A N 1
ATOM 648 C CA . ILE A 1 84 ? -12.077 -13.284 24.146 1.00 88.62 84 ILE A CA 1
ATOM 649 C C . ILE A 1 84 ? -11.316 -12.026 23.712 1.00 88.62 84 ILE A C 1
ATOM 651 O O . ILE A 1 84 ? -11.553 -11.471 22.646 1.00 88.62 84 ILE A O 1
ATOM 655 N N . GLY A 1 85 ? -10.386 -11.573 24.554 1.00 87.06 85 GLY A N 1
ATOM 656 C CA . GLY A 1 85 ? -9.514 -10.450 24.210 1.00 87.06 85 GLY A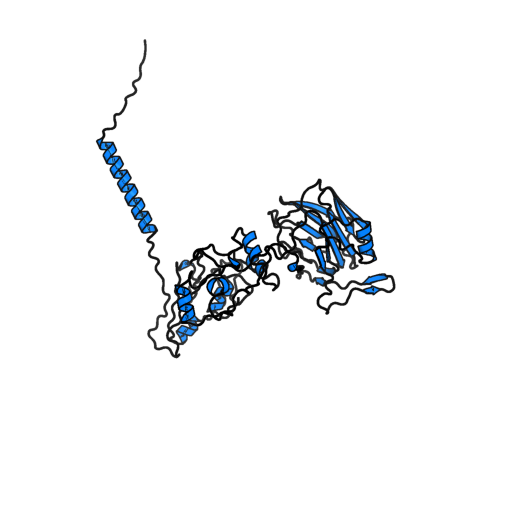 CA 1
ATOM 657 C C . GLY A 1 85 ? -8.355 -10.810 23.277 1.00 87.06 85 GLY A C 1
ATOM 658 O O . GLY A 1 85 ? -8.245 -11.920 22.750 1.00 87.06 85 GLY A O 1
ATOM 659 N N . LEU A 1 86 ? -7.417 -9.866 23.137 1.00 86.06 86 LEU A N 1
ATOM 660 C CA . LEU A 1 86 ? -6.200 -10.058 22.344 1.00 86.06 86 LEU A CA 1
ATOM 661 C C . LEU A 1 86 ? -5.431 -11.323 22.785 1.00 86.06 86 LEU A C 1
ATOM 663 O O . LEU A 1 86 ? -5.139 -11.471 23.978 1.00 86.06 86 LEU A O 1
ATOM 667 N N . PRO A 1 87 ? -5.024 -12.206 21.851 1.00 85.56 87 PRO A N 1
ATOM 668 C CA . PRO A 1 87 ? -4.275 -13.410 22.193 1.00 85.56 87 PRO A CA 1
ATOM 669 C C . PRO A 1 87 ? -2.984 -13.093 22.958 1.00 85.56 87 PRO A C 1
ATOM 671 O O . PRO A 1 87 ? -2.225 -12.201 22.584 1.00 85.56 87 PRO A O 1
ATOM 674 N N . GLN A 1 88 ? -2.676 -13.873 23.997 1.00 73.75 88 GLN A N 1
ATOM 675 C CA . GLN A 1 88 ? -1.498 -13.644 24.851 1.00 73.75 88 GLN A CA 1
ATOM 676 C C . GLN A 1 88 ? -0.162 -13.678 24.087 1.00 73.75 88 GLN A C 1
ATOM 678 O O . GLN A 1 88 ? 0.782 -12.976 24.444 1.00 73.75 88 GLN A O 1
ATOM 683 N N . ASN A 1 89 ? -0.098 -14.477 23.019 1.00 81.50 89 ASN A N 1
ATOM 684 C CA . ASN A 1 89 ? 1.075 -14.606 22.153 1.00 81.50 89 ASN A CA 1
ATOM 685 C C . ASN A 1 89 ? 0.975 -13.751 20.880 1.00 81.50 89 ASN A C 1
ATOM 687 O O . ASN A 1 89 ? 1.750 -13.962 19.949 1.00 81.50 89 ASN A O 1
ATOM 691 N N . LEU A 1 90 ? 0.031 -12.805 20.815 1.00 85.12 90 LEU A N 1
ATOM 692 C CA . LEU A 1 90 ? -0.120 -11.928 19.662 1.00 85.12 90 LEU A CA 1
ATOM 693 C C . LEU A 1 90 ? 1.134 -11.062 19.479 1.00 85.12 90 LEU A C 1
ATOM 695 O O . LEU A 1 90 ? 1.580 -10.368 20.395 1.00 85.12 90 LEU A O 1
ATOM 699 N N . THR A 1 91 ? 1.675 -11.075 18.266 1.00 82.62 91 THR A N 1
ATOM 700 C CA . THR A 1 91 ? 2.754 -10.190 17.823 1.00 82.62 91 THR A CA 1
ATOM 701 C C . THR A 1 91 ? 2.320 -9.499 16.548 1.00 82.62 91 THR A C 1
ATOM 703 O O . THR A 1 91 ? 2.023 -10.167 15.560 1.00 82.62 91 THR A O 1
ATOM 706 N N . ILE A 1 92 ? 2.305 -8.170 16.559 1.00 84.25 92 ILE A N 1
ATOM 707 C CA . ILE A 1 92 ? 1.859 -7.377 15.414 1.00 84.25 92 ILE A CA 1
ATOM 708 C C . ILE A 1 92 ? 3.042 -6.618 14.846 1.00 84.25 92 ILE A C 1
ATOM 710 O O . ILE A 1 92 ? 3.735 -5.947 15.618 1.00 84.25 92 ILE A O 1
ATOM 714 N N . PRO A 1 93 ? 3.312 -6.725 13.535 1.00 78.50 93 PRO A N 1
ATOM 715 C CA . PRO A 1 93 ? 4.417 -6.003 12.931 1.00 78.50 93 PRO A CA 1
ATOM 716 C C . PRO A 1 93 ? 4.197 -4.496 13.069 1.00 78.50 93 PRO A C 1
ATOM 718 O O . PRO A 1 93 ? 3.078 -3.999 12.949 1.00 78.50 93 PRO A O 1
ATOM 721 N N . PHE A 1 94 ? 5.281 -3.750 13.286 1.00 78.44 94 PHE A N 1
ATOM 722 C CA . PHE A 1 94 ? 5.196 -2.289 13.312 1.00 78.44 94 PHE A CA 1
ATOM 723 C C . PHE A 1 94 ? 4.699 -1.719 11.978 1.00 78.44 94 PHE A C 1
ATOM 725 O O . PHE A 1 94 ? 3.941 -0.756 11.965 1.00 78.44 94 PHE A O 1
ATOM 732 N N . ASN A 1 95 ? 5.101 -2.347 10.871 1.00 78.44 95 ASN A N 1
ATOM 733 C CA . ASN A 1 95 ? 4.624 -2.080 9.524 1.00 78.44 95 ASN A CA 1
ATOM 734 C C . ASN A 1 95 ? 4.361 -3.424 8.818 1.00 78.44 95 ASN A C 1
ATOM 736 O O . ASN A 1 95 ? 5.321 -4.167 8.611 1.00 78.44 95 ASN A O 1
ATOM 740 N N . PRO A 1 96 ? 3.107 -3.763 8.466 1.00 76.12 96 PRO A N 1
ATOM 741 C CA . PRO A 1 96 ? 2.791 -5.001 7.758 1.00 76.12 96 PRO A CA 1
ATOM 742 C C . PRO A 1 96 ? 3.100 -4.927 6.255 1.00 76.12 96 PRO A C 1
ATOM 744 O O . PRO A 1 96 ? 2.889 -5.916 5.558 1.00 76.12 96 PRO A O 1
ATOM 747 N N . PHE A 1 97 ? 3.557 -3.778 5.742 1.00 79.88 97 PHE A N 1
ATOM 748 C CA . PHE A 1 97 ? 3.890 -3.579 4.334 1.00 79.88 97 PHE A CA 1
ATOM 749 C C . PHE A 1 97 ? 5.401 -3.672 4.088 1.00 79.88 97 PHE A C 1
ATOM 751 O O . PHE A 1 97 ? 6.187 -3.284 4.957 1.00 79.88 97 PHE A O 1
ATOM 758 N N . PRO A 1 98 ? 5.821 -4.115 2.885 1.00 79.06 98 PRO A N 1
ATOM 759 C CA . PRO A 1 98 ? 7.229 -4.186 2.493 1.00 79.06 98 PRO A CA 1
ATOM 760 C C . PRO A 1 98 ? 7.951 -2.869 2.766 1.00 79.06 98 PRO A C 1
ATOM 762 O O . PRO A 1 98 ? 7.390 -1.816 2.444 1.00 79.06 98 PRO A O 1
ATOM 765 N N . PRO A 1 99 ? 9.172 -2.876 3.331 1.00 80.88 99 PRO A N 1
ATOM 766 C CA . PRO A 1 99 ? 9.919 -1.643 3.516 1.00 80.88 99 PRO A CA 1
ATOM 767 C C . PRO A 1 99 ? 10.283 -1.033 2.153 1.00 80.88 99 PRO A C 1
ATOM 769 O O . PRO A 1 99 ? 10.470 -1.765 1.175 1.00 80.88 99 PRO A O 1
ATOM 772 N N . PRO A 1 100 ? 10.370 0.303 2.057 1.00 90.94 100 PRO A N 1
ATOM 773 C CA . PRO A 1 100 ? 10.911 0.951 0.872 1.00 90.94 100 PRO A CA 1
ATOM 774 C C . PRO A 1 100 ? 12.400 0.624 0.717 1.00 90.94 100 PRO A C 1
ATOM 776 O O . PRO A 1 100 ? 13.095 0.296 1.682 1.00 90.94 100 PRO A O 1
ATOM 779 N N . LEU A 1 101 ? 12.882 0.691 -0.517 1.00 94.88 101 LEU A N 1
ATOM 780 C CA . LEU A 1 101 ? 14.210 0.256 -0.915 1.00 94.88 101 LEU A CA 1
ATOM 781 C C . LEU A 1 101 ? 15.062 1.439 -1.382 1.00 94.88 101 LEU A C 1
ATOM 783 O O . LEU A 1 101 ? 14.592 2.307 -2.112 1.00 94.88 101 LEU A O 1
ATOM 787 N N . GLN A 1 102 ? 16.335 1.445 -0.978 1.00 95.88 102 GLN A N 1
ATOM 788 C CA . GLN A 1 102 ? 17.347 2.408 -1.447 1.00 95.88 102 GLN A CA 1
ATOM 789 C C . GLN A 1 102 ? 17.895 2.055 -2.832 1.00 95.88 102 GLN A C 1
ATOM 791 O O . GLN A 1 102 ? 18.296 2.928 -3.590 1.00 95.88 102 GLN A O 1
ATOM 796 N N . LYS A 1 103 ? 17.905 0.760 -3.144 1.00 96.38 103 LYS A N 1
ATOM 797 C CA . LYS A 1 103 ? 18.280 0.174 -4.427 1.00 96.38 103 LYS A CA 1
ATOM 798 C C . LYS A 1 103 ? 17.343 -0.985 -4.694 1.00 96.38 103 LYS A C 1
ATOM 800 O O . LYS A 1 103 ? 16.932 -1.668 -3.754 1.00 96.38 103 LYS A O 1
ATOM 805 N N . PHE A 1 104 ? 16.998 -1.211 -5.948 1.00 98.19 104 PHE A N 1
ATOM 806 C CA . PHE A 1 104 ? 15.957 -2.174 -6.260 1.00 98.19 104 PHE A CA 1
ATOM 807 C C . PHE A 1 104 ? 16.106 -2.761 -7.651 1.00 98.19 104 PHE A C 1
ATOM 809 O O . PHE A 1 104 ? 16.712 -2.178 -8.548 1.00 98.19 104 PHE A O 1
ATOM 816 N N . THR A 1 105 ? 15.462 -3.906 -7.825 1.00 98.69 105 THR A N 1
ATOM 817 C CA . THR A 1 105 ? 14.982 -4.357 -9.124 1.00 98.69 105 THR A CA 1
ATOM 818 C C . THR A 1 105 ? 13.509 -4.668 -8.988 1.00 98.69 105 THR A C 1
ATOM 820 O O . THR A 1 105 ? 13.123 -5.335 -8.031 1.00 98.69 105 THR A O 1
ATOM 823 N N . VAL A 1 106 ? 12.703 -4.200 -9.931 1.00 98.62 106 VAL A N 1
ATOM 824 C CA . VAL A 1 106 ? 11.288 -4.551 -10.062 1.00 98.62 106 VAL A CA 1
ATOM 825 C C . VAL A 1 106 ? 11.113 -5.168 -11.439 1.00 98.62 106 VAL A C 1
ATOM 827 O O . VAL A 1 106 ? 11.623 -4.623 -12.416 1.00 98.62 106 VAL A O 1
ATOM 830 N N . ALA A 1 107 ? 10.430 -6.303 -11.516 1.00 98.19 107 ALA A N 1
ATOM 831 C CA . ALA A 1 107 ? 10.118 -6.987 -12.760 1.00 98.19 107 ALA A CA 1
ATOM 832 C C . ALA A 1 107 ? 8.648 -7.405 -12.777 1.00 98.19 107 ALA A C 1
ATOM 834 O O . ALA A 1 107 ? 8.100 -7.782 -11.741 1.00 98.19 107 ALA A O 1
ATOM 835 N N . ALA A 1 108 ? 8.037 -7.347 -13.954 1.00 97.56 108 ALA A N 1
ATOM 836 C CA . ALA A 1 108 ? 6.711 -7.886 -14.209 1.00 97.56 108 ALA A CA 1
ATOM 837 C C . ALA A 1 108 ? 6.606 -8.309 -15.675 1.00 97.56 108 ALA A C 1
ATOM 839 O O . ALA A 1 108 ? 7.152 -7.647 -16.565 1.00 97.56 108 ALA A O 1
ATOM 840 N N . TRP A 1 109 ? 5.873 -9.386 -15.923 1.00 96.88 109 TRP A N 1
ATOM 841 C CA . TRP A 1 109 ? 5.360 -9.689 -17.248 1.00 96.88 109 TRP A CA 1
ATOM 842 C C . TRP A 1 109 ? 3.997 -9.034 -17.423 1.00 96.88 109 TRP A C 1
ATOM 844 O O . TRP A 1 109 ? 3.212 -8.958 -16.479 1.00 96.88 109 TRP A O 1
ATOM 854 N N . PHE A 1 110 ? 3.709 -8.546 -18.623 1.00 97.44 110 PHE A N 1
ATOM 855 C CA . PHE A 1 110 ? 2.440 -7.896 -18.915 1.00 97.44 110 PHE A CA 1
ATOM 856 C C . PHE A 1 110 ? 1.975 -8.160 -20.345 1.00 97.44 110 PHE A C 1
ATOM 858 O O . PHE A 1 110 ? 2.785 -8.391 -21.243 1.00 97.44 110 PHE A O 1
ATOM 865 N N . ASN A 1 111 ? 0.663 -8.088 -20.550 1.00 96.38 111 ASN A N 1
ATOM 866 C CA . ASN A 1 111 ? 0.024 -8.147 -21.856 1.00 96.38 111 ASN A CA 1
ATOM 867 C C . ASN A 1 111 ? -1.176 -7.195 -21.890 1.00 96.38 111 ASN A C 1
ATOM 869 O O . ASN A 1 111 ? -2.100 -7.297 -21.077 1.00 96.38 111 ASN A O 1
ATOM 873 N N . THR A 1 112 ? -1.179 -6.276 -22.853 1.00 97.06 112 THR A N 1
ATOM 874 C CA . THR A 1 112 ? -2.337 -5.424 -23.127 1.00 97.06 112 THR A CA 1
ATOM 875 C C . THR A 1 112 ? -2.341 -4.940 -24.567 1.00 97.06 112 THR A C 1
ATOM 877 O O . THR A 1 112 ? -1.291 -4.695 -25.152 1.00 97.06 112 THR A O 1
ATOM 880 N N . ASN A 1 113 ? -3.534 -4.748 -25.122 1.00 96.81 113 ASN A N 1
ATOM 881 C CA . ASN A 1 113 ? -3.777 -4.009 -26.362 1.00 96.81 113 ASN A CA 1
ATOM 882 C C . ASN A 1 113 ? -4.466 -2.653 -26.103 1.00 96.81 113 ASN A C 1
ATOM 884 O O . ASN A 1 113 ? -4.916 -1.988 -27.037 1.00 96.81 113 ASN A O 1
ATOM 888 N N . ASN A 1 114 ? -4.597 -2.253 -24.833 1.00 96.81 114 ASN A N 1
ATOM 889 C CA . ASN A 1 114 ? -5.305 -1.039 -24.453 1.00 96.81 114 ASN A CA 1
ATOM 890 C C . ASN A 1 114 ? -4.420 0.193 -24.640 1.00 96.81 114 ASN A C 1
ATOM 892 O O . ASN A 1 114 ? -3.201 0.158 -24.479 1.00 96.81 114 ASN A O 1
ATOM 896 N N . THR A 1 115 ? -5.056 1.314 -24.966 1.00 95.56 115 THR A N 1
ATOM 897 C CA . THR A 1 115 ? -4.437 2.640 -24.880 1.00 95.56 115 THR A CA 1
ATOM 898 C C . THR A 1 115 ? -5.062 3.366 -23.703 1.00 95.56 115 THR A C 1
ATOM 900 O O . THR A 1 115 ? -6.285 3.407 -23.578 1.00 95.56 115 THR A O 1
ATOM 903 N N . PHE A 1 116 ? -4.223 3.920 -22.836 1.00 96.50 116 PHE A N 1
ATOM 904 C CA . PHE A 1 116 ? -4.653 4.571 -21.606 1.00 96.50 116 PHE A CA 1
ATOM 905 C C . PHE A 1 116 ? -4.741 6.086 -21.799 1.00 96.50 116 PHE A C 1
ATOM 907 O O . PHE A 1 116 ? -3.983 6.667 -22.575 1.00 96.50 116 PHE A O 1
ATOM 914 N N . LEU A 1 117 ? -5.675 6.731 -21.097 1.00 94.06 117 LEU A N 1
ATOM 915 C CA . LEU A 1 117 ? -5.823 8.192 -21.139 1.00 94.06 117 LEU A CA 1
ATOM 916 C C . LEU A 1 117 ? -4.677 8.911 -20.412 1.00 94.06 117 LEU A C 1
ATOM 918 O O . LEU A 1 117 ? -4.332 10.034 -20.767 1.00 94.06 117 LEU A O 1
ATOM 922 N N . ASP A 1 118 ? -4.079 8.243 -19.429 1.00 95.25 118 ASP A N 1
ATOM 923 C CA . ASP A 1 118 ? -2.948 8.711 -18.630 1.00 95.25 118 ASP A CA 1
ATOM 924 C C . ASP A 1 118 ? -2.039 7.507 -18.306 1.00 95.25 118 ASP A C 1
ATOM 926 O O . ASP A 1 118 ? -2.116 6.469 -18.970 1.00 95.25 118 ASP A O 1
ATOM 930 N N . ASN A 1 119 ? -1.178 7.624 -17.301 1.00 96.94 119 ASN A N 1
ATOM 931 C CA . ASN A 1 119 ? -0.404 6.523 -16.757 1.00 96.94 119 ASN A CA 1
ATOM 932 C C . ASN A 1 119 ? -1.309 5.359 -16.317 1.00 96.94 119 ASN A C 1
ATOM 934 O O . ASN A 1 119 ? -2.400 5.553 -15.781 1.00 96.94 119 ASN A O 1
ATOM 938 N N . ALA A 1 120 ? -0.809 4.142 -16.511 1.00 98.31 120 ALA A N 1
ATOM 939 C CA . ALA A 1 120 ? -1.416 2.896 -16.072 1.00 98.31 120 ALA A CA 1
ATOM 940 C C . ALA A 1 120 ? -0.355 2.046 -15.365 1.00 98.31 120 ALA A C 1
ATOM 942 O O . ALA A 1 120 ? 0.598 1.573 -15.993 1.00 98.31 120 ALA A O 1
ATOM 943 N N . PHE A 1 121 ? -0.483 1.892 -14.047 1.00 98.56 121 PHE A N 1
ATOM 944 C CA . PHE A 1 121 ? 0.546 1.243 -13.231 1.00 98.56 121 PHE A CA 1
ATOM 945 C C . PHE A 1 121 ? 0.489 -0.275 -13.346 1.00 98.56 121 PHE A C 1
ATOM 947 O O . PHE A 1 121 ? -0.536 -0.891 -13.067 1.00 98.56 121 PHE A O 1
ATOM 954 N N . LEU A 1 122 ? 1.627 -0.876 -13.699 1.00 98.56 122 LEU A N 1
ATOM 955 C CA . LEU A 1 122 ? 1.787 -2.324 -13.662 1.00 98.56 122 LEU A CA 1
ATOM 956 C C . LEU A 1 122 ? 2.046 -2.750 -12.221 1.00 98.56 122 LEU A C 1
ATOM 958 O O . LEU A 1 122 ? 1.297 -3.544 -11.665 1.00 98.56 122 LEU A O 1
ATOM 962 N N . VAL A 1 123 ? 3.084 -2.181 -11.605 1.00 98.31 123 VAL A N 1
ATOM 963 C CA . VAL A 1 123 ? 3.449 -2.431 -10.209 1.00 98.31 123 VAL A CA 1
ATOM 964 C C . VAL A 1 123 ? 4.142 -1.210 -9.614 1.00 98.31 123 VAL A C 1
ATOM 966 O O . VAL A 1 123 ? 5.022 -0.634 -10.254 1.00 98.31 123 VAL A O 1
ATOM 969 N N . ASN A 1 124 ? 3.791 -0.810 -8.392 1.00 97.94 124 ASN A N 1
ATOM 970 C CA . ASN A 1 124 ? 4.492 0.255 -7.674 1.00 97.94 124 ASN A CA 1
ATOM 971 C C . ASN A 1 124 ? 4.411 0.136 -6.146 1.00 97.94 124 ASN A C 1
ATOM 973 O O . ASN A 1 124 ? 3.521 -0.502 -5.587 1.00 97.94 124 ASN A O 1
ATOM 977 N N . LYS A 1 125 ? 5.358 0.787 -5.464 1.00 94.81 125 LYS A N 1
ATOM 978 C CA . LYS A 1 125 ? 5.316 1.055 -4.023 1.00 94.81 125 LYS A CA 1
ATOM 979 C C . LYS A 1 125 ? 5.405 2.556 -3.785 1.00 94.81 125 LYS A C 1
ATOM 981 O O . LYS A 1 125 ? 6.379 3.189 -4.188 1.00 94.81 125 LYS A O 1
ATOM 986 N N . GLY A 1 126 ? 4.414 3.103 -3.083 1.00 93.38 126 GLY A N 1
ATOM 987 C CA . GLY A 1 126 ? 4.156 4.544 -3.155 1.00 93.38 126 GLY A CA 1
ATOM 988 C C . GLY A 1 126 ? 3.620 4.903 -4.538 1.00 93.38 126 GLY A C 1
ATOM 989 O O . GLY A 1 126 ? 3.279 4.012 -5.315 1.00 93.38 126 GLY A O 1
ATOM 990 N N . GLY A 1 127 ? 3.517 6.181 -4.865 1.00 93.19 127 GLY A N 1
ATOM 991 C CA . GLY A 1 127 ? 2.911 6.540 -6.134 1.00 93.19 127 GLY A CA 1
ATOM 992 C C . GLY A 1 127 ? 2.997 8.006 -6.477 1.00 93.19 127 GLY A C 1
ATOM 993 O O . GLY A 1 127 ? 3.819 8.719 -5.928 1.00 93.19 127 GLY A O 1
ATOM 994 N N . VAL A 1 128 ? 2.142 8.419 -7.406 1.00 93.38 128 VAL A N 1
ATOM 995 C CA . VAL A 1 128 ? 2.092 9.794 -7.916 1.00 93.38 128 VAL A CA 1
ATOM 996 C C . VAL A 1 128 ? 0.876 10.542 -7.370 1.00 93.38 128 VAL A C 1
ATOM 998 O O . VAL A 1 128 ? -0.058 9.927 -6.845 1.00 93.38 128 VAL A O 1
ATOM 1001 N N . GLY A 1 129 ? 0.862 11.864 -7.555 1.00 90.81 129 GLY A N 1
ATOM 1002 C CA . GLY A 1 129 ? -0.265 12.737 -7.206 1.00 90.81 129 GLY A CA 1
ATOM 1003 C C . GLY A 1 129 ? -0.107 13.482 -5.878 1.00 90.81 129 GLY A C 1
ATOM 1004 O O . GLY A 1 129 ? -1.088 14.036 -5.379 1.00 90.81 129 GLY A O 1
ATOM 1005 N N . SER A 1 130 ? 1.094 13.473 -5.297 1.00 89.81 130 SER A N 1
ATOM 1006 C CA . SER A 1 130 ? 1.477 14.228 -4.105 1.00 89.81 130 SER A CA 1
ATOM 1007 C C . SER A 1 130 ? 2.999 14.237 -3.981 1.00 89.81 130 SER A C 1
ATOM 1009 O O . SER A 1 130 ? 3.566 13.157 -4.001 1.00 89.81 130 SER A O 1
ATOM 1011 N N . ASP A 1 131 ? 3.591 15.394 -3.673 1.00 92.25 131 ASP A N 1
ATOM 1012 C CA . ASP A 1 131 ? 5.034 15.535 -3.375 1.00 92.25 131 ASP A CA 1
ATOM 1013 C C . ASP A 1 131 ? 5.323 15.462 -1.857 1.00 92.25 131 ASP A C 1
ATOM 1015 O O . ASP A 1 131 ? 6.374 15.863 -1.352 1.00 92.25 131 ASP A O 1
ATOM 1019 N N . THR A 1 132 ? 4.330 15.028 -1.076 1.00 88.88 132 THR A N 1
ATOM 1020 C CA . THR A 1 132 ? 4.449 14.880 0.377 1.00 88.88 132 THR A CA 1
ATOM 1021 C C . THR A 1 132 ? 5.254 13.634 0.723 1.00 88.88 132 THR A C 1
ATOM 1023 O O . THR A 1 132 ? 4.869 12.514 0.384 1.00 88.88 132 THR A O 1
ATOM 1026 N N . LYS A 1 133 ? 6.298 13.829 1.532 1.00 88.44 133 LYS A N 1
ATOM 1027 C CA . LYS A 1 133 ? 7.069 12.764 2.179 1.00 88.44 133 LYS A CA 1
ATOM 1028 C C . LYS A 1 133 ? 6.183 11.613 2.684 1.00 88.44 133 LYS A C 1
ATOM 1030 O O . LYS A 1 133 ? 5.273 11.816 3.487 1.00 88.44 133 LYS A O 1
ATOM 1035 N N . GLY A 1 134 ? 6.507 10.398 2.260 1.00 85.31 134 GLY A N 1
ATOM 1036 C CA . GLY A 1 134 ? 5.806 9.157 2.578 1.00 85.31 134 GLY A CA 1
ATOM 1037 C C . GLY A 1 134 ? 4.753 8.747 1.542 1.00 85.31 134 GLY A C 1
ATOM 1038 O O . GLY A 1 134 ? 4.272 7.610 1.596 1.00 85.31 134 GLY A O 1
ATOM 1039 N N . TYR A 1 135 ? 4.396 9.626 0.601 1.00 89.62 135 TYR A N 1
ATOM 1040 C CA . TYR A 1 135 ? 3.435 9.341 -0.473 1.00 89.62 135 TYR A CA 1
ATOM 1041 C C . TYR A 1 135 ? 4.095 9.155 -1.843 1.00 89.62 135 TYR A C 1
ATOM 1043 O O . TYR A 1 135 ? 3.542 8.427 -2.673 1.00 89.62 135 TYR A O 1
ATOM 1051 N N . ASN A 1 136 ? 5.292 9.714 -2.012 1.00 95.19 136 ASN A N 1
ATOM 1052 C CA . ASN A 1 136 ? 6.099 9.655 -3.226 1.00 95.19 136 ASN A CA 1
ATOM 1053 C C . ASN A 1 136 ? 6.443 8.208 -3.615 1.00 95.19 136 ASN A C 1
ATOM 1055 O O . ASN A 1 136 ? 6.507 7.291 -2.780 1.00 95.19 136 ASN A O 1
ATOM 1059 N N . MET A 1 137 ? 6.673 7.982 -4.906 1.00 97.38 137 MET A N 1
ATOM 1060 C CA . MET A 1 137 ? 6.957 6.647 -5.428 1.00 97.38 137 MET A CA 1
ATOM 1061 C C . MET A 1 137 ? 8.369 6.176 -5.055 1.00 97.38 137 MET A C 1
ATOM 1063 O O . MET A 1 137 ? 9.365 6.702 -5.536 1.00 97.38 137 MET A O 1
ATOM 1067 N N . ASN A 1 138 ? 8.479 5.105 -4.266 1.00 97.88 138 ASN A N 1
ATOM 1068 C CA . ASN A 1 138 ? 9.772 4.492 -3.956 1.00 97.88 138 ASN A CA 1
ATOM 1069 C C . ASN A 1 138 ? 10.328 3.687 -5.144 1.00 97.88 138 ASN A C 1
ATOM 1071 O O . ASN A 1 138 ? 11.526 3.717 -5.411 1.00 97.88 138 ASN A O 1
ATOM 1075 N N . TYR A 1 139 ? 9.455 2.973 -5.854 1.00 98.38 139 TYR A N 1
ATOM 1076 C CA . TYR A 1 139 ? 9.740 2.351 -7.146 1.00 98.38 139 TYR A CA 1
ATOM 1077 C C . TYR A 1 139 ? 8.437 2.045 -7.879 1.00 98.38 139 TYR A C 1
ATOM 1079 O O . TYR A 1 139 ? 7.406 1.779 -7.253 1.00 98.38 139 TYR A O 1
ATOM 1087 N N . GLY A 1 140 ? 8.492 1.996 -9.205 1.00 98.38 140 GLY A N 1
ATOM 1088 C CA . GLY A 1 140 ? 7.377 1.510 -10.002 1.00 98.38 140 GLY A CA 1
ATOM 1089 C C . GLY A 1 140 ? 7.714 1.264 -11.463 1.00 98.38 140 GLY A C 1
ATOM 1090 O O . GLY A 1 140 ? 8.716 1.760 -11.982 1.00 98.38 140 GLY A O 1
ATOM 1091 N N . ILE A 1 141 ? 6.840 0.494 -12.106 1.00 98.88 141 ILE A N 1
ATOM 1092 C CA . ILE A 1 141 ? 6.747 0.301 -13.552 1.00 98.88 141 ILE A CA 1
ATOM 1093 C C . ILE A 1 141 ? 5.323 0.656 -13.965 1.00 98.88 141 ILE A C 1
ATOM 1095 O O . ILE A 1 141 ? 4.350 0.180 -13.373 1.00 98.88 141 ILE A O 1
ATOM 1099 N N . TRP A 1 142 ? 5.194 1.475 -14.998 1.00 98.75 142 TRP A N 1
ATOM 1100 C CA . TRP A 1 142 ? 3.910 1.854 -15.565 1.00 98.75 142 TRP A CA 1
ATOM 1101 C C . TRP A 1 142 ? 4.008 2.016 -17.075 1.00 98.75 142 TRP A C 1
ATOM 1103 O O . TRP A 1 142 ? 5.091 2.131 -17.653 1.00 98.75 142 TRP A O 1
ATOM 1113 N N . MET A 1 143 ? 2.850 2.021 -17.718 1.00 98.69 143 MET A N 1
ATOM 1114 C CA . MET A 1 143 ? 2.703 2.417 -19.106 1.00 98.69 143 MET A CA 1
ATOM 1115 C C . MET A 1 143 ? 2.168 3.846 -19.155 1.00 98.69 143 MET A C 1
ATOM 1117 O O . MET A 1 143 ? 1.240 4.170 -18.421 1.00 98.69 143 MET A O 1
ATOM 1121 N N . ASN A 1 144 ? 2.740 4.710 -19.991 1.00 97.88 144 ASN A N 1
ATOM 1122 C CA . ASN A 1 144 ? 2.188 6.050 -20.211 1.00 97.88 144 ASN A CA 1
ATOM 1123 C C . ASN A 1 144 ? 1.068 6.032 -21.272 1.00 97.88 144 ASN A C 1
ATOM 1125 O O . ASN A 1 144 ? 0.863 5.032 -21.963 1.00 97.88 144 ASN A O 1
ATOM 1129 N N . SER A 1 145 ? 0.394 7.165 -21.478 1.00 97.25 145 SER A N 1
ATOM 1130 C CA . SER A 1 145 ? -0.688 7.297 -22.471 1.00 97.25 145 SER A CA 1
ATOM 1131 C C . SER A 1 145 ? -0.259 7.048 -23.926 1.00 97.25 145 SER A C 1
ATOM 1133 O O . SER A 1 145 ? -1.085 6.747 -24.784 1.00 97.25 145 SER A O 1
ATOM 1135 N N . ASN A 1 146 ? 1.045 7.113 -24.220 1.00 97.12 146 ASN A N 1
ATOM 1136 C CA . ASN A 1 146 ? 1.596 6.779 -25.535 1.00 97.12 146 ASN A CA 1
ATOM 1137 C C . ASN A 1 146 ? 1.862 5.279 -25.722 1.00 97.12 146 ASN A C 1
ATOM 1139 O O . ASN A 1 146 ? 2.291 4.894 -26.807 1.00 97.12 146 ASN A O 1
ATOM 1143 N N . GLY A 1 147 ? 1.659 4.440 -24.704 1.00 97.94 147 GLY A N 1
ATOM 1144 C CA . GLY A 1 147 ? 1.968 3.010 -24.743 1.00 97.94 147 GLY A CA 1
ATOM 1145 C C . GLY A 1 147 ? 3.440 2.676 -24.477 1.00 97.94 147 GLY A C 1
ATOM 1146 O O . GLY A 1 147 ? 3.845 1.527 -24.654 1.00 97.94 147 GLY A O 1
ATOM 1147 N N . ASN A 1 148 ? 4.265 3.651 -24.074 1.00 98.62 148 ASN A N 1
ATOM 1148 C CA . ASN A 1 148 ? 5.644 3.387 -23.664 1.00 98.62 148 ASN A CA 1
ATOM 1149 C C . ASN A 1 148 ? 5.678 2.826 -22.244 1.00 98.62 148 ASN A C 1
ATOM 1151 O O . ASN A 1 148 ? 4.973 3.317 -21.363 1.00 98.62 148 ASN A O 1
ATOM 1155 N N . ILE A 1 149 ? 6.591 1.890 -22.003 1.00 98.81 149 ILE A N 1
ATOM 1156 C CA . ILE A 1 149 ? 6.963 1.480 -20.649 1.00 98.81 149 ILE A CA 1
ATOM 1157 C C . ILE A 1 149 ? 7.892 2.519 -20.035 1.00 98.81 149 ILE A C 1
ATOM 1159 O O . ILE A 1 149 ? 8.843 2.979 -20.683 1.00 98.81 149 ILE A O 1
ATOM 1163 N N . VAL A 1 150 ? 7.600 2.860 -18.786 1.00 98.81 150 VAL A N 1
ATOM 1164 C CA . VAL A 1 150 ? 8.361 3.752 -17.921 1.00 98.81 150 VAL A CA 1
ATOM 1165 C C . VAL A 1 150 ? 8.620 3.025 -16.604 1.00 98.81 150 VAL A C 1
ATOM 1167 O O . VAL A 1 150 ? 7.769 2.288 -16.109 1.00 98.81 150 VAL A O 1
ATOM 1170 N N . GLY A 1 151 ? 9.799 3.225 -16.031 1.00 98.75 151 GLY A N 1
ATOM 1171 C CA . GLY A 1 151 ? 10.102 2.787 -14.677 1.00 98.75 151 GLY A CA 1
ATOM 1172 C C . GLY A 1 151 ? 10.933 3.829 -13.951 1.00 98.75 151 GLY A C 1
ATOM 1173 O O . GLY A 1 151 ? 11.695 4.566 -14.579 1.00 98.75 151 GLY A O 1
ATOM 1174 N N . GLY A 1 152 ? 10.792 3.909 -12.634 1.00 98.38 152 GLY A N 1
ATOM 1175 C CA . GLY A 1 152 ? 11.468 4.947 -11.871 1.00 98.38 152 GLY A CA 1
ATOM 1176 C C . GLY A 1 152 ? 11.039 5.049 -10.424 1.00 98.38 152 GLY A C 1
ATOM 1177 O O . GLY A 1 152 ? 10.387 4.153 -9.887 1.00 98.38 152 GLY A O 1
ATOM 1178 N N . PHE A 1 153 ? 11.446 6.154 -9.818 1.00 98.56 153 PHE A N 1
ATOM 1179 C CA . PHE A 1 153 ? 11.152 6.531 -8.447 1.00 98.56 153 PHE A CA 1
ATOM 1180 C C . PHE A 1 153 ? 11.112 8.055 -8.324 1.00 98.56 153 PHE A C 1
ATOM 1182 O O . PHE A 1 153 ? 11.476 8.781 -9.248 1.00 98.56 153 PHE A O 1
ATOM 1189 N N . GLU A 1 154 ? 10.725 8.514 -7.149 1.00 97.88 154 GLU A N 1
ATOM 1190 C CA . GLU A 1 154 ? 10.663 9.907 -6.751 1.00 97.88 154 GLU A CA 1
ATOM 1191 C C . GLU A 1 154 ? 11.410 10.081 -5.420 1.00 97.88 154 GLU A C 1
ATOM 1193 O O . GLU A 1 154 ? 11.410 9.193 -4.555 1.00 97.88 154 GLU A O 1
ATOM 1198 N N . THR A 1 155 ? 12.131 11.190 -5.268 1.00 97.12 155 THR A N 1
ATOM 1199 C CA . THR A 1 155 ? 12.859 11.488 -4.027 1.00 97.12 155 THR A CA 1
ATOM 1200 C C . THR A 1 155 ? 11.904 11.916 -2.912 1.00 97.12 155 THR A C 1
ATOM 1202 O O . THR A 1 155 ? 10.738 12.217 -3.146 1.00 97.12 155 THR A O 1
ATOM 1205 N N . MET A 1 156 ? 12.401 11.998 -1.674 1.00 94.69 156 MET A N 1
ATOM 1206 C CA . MET A 1 156 ? 11.620 12.499 -0.529 1.00 94.69 156 MET A CA 1
ATOM 1207 C C . MET A 1 156 ? 11.064 13.922 -0.731 1.00 94.69 156 MET A C 1
ATOM 1209 O O . MET A 1 156 ? 10.046 14.257 -0.133 1.00 94.69 156 MET A O 1
ATOM 1213 N N . ASP A 1 157 ? 11.726 14.731 -1.562 1.00 94.19 157 ASP A N 1
ATOM 1214 C CA . ASP A 1 157 ? 11.361 16.126 -1.842 1.00 94.19 157 ASP A CA 1
ATOM 1215 C C . ASP A 1 157 ? 10.509 16.283 -3.117 1.00 94.19 157 ASP A C 1
ATOM 1217 O O . ASP A 1 157 ? 10.290 17.404 -3.572 1.00 94.19 157 ASP A O 1
ATOM 1221 N N . GLY A 1 158 ? 10.063 15.174 -3.714 1.00 95.19 158 GLY A N 1
ATOM 1222 C CA . GLY A 1 158 ? 9.157 15.179 -4.864 1.00 95.19 158 GLY A CA 1
ATOM 1223 C C . GLY A 1 158 ? 9.834 15.313 -6.232 1.00 95.19 158 GLY A C 1
ATOM 1224 O O . GLY A 1 158 ? 9.267 15.870 -7.167 1.00 95.19 158 GLY A O 1
ATOM 1225 N N . VAL A 1 159 ? 11.101 14.895 -6.362 1.00 96.94 159 VAL A N 1
ATOM 1226 C CA . VAL A 1 159 ? 11.824 14.961 -7.646 1.00 96.94 159 VAL A CA 1
ATOM 1227 C C . VAL A 1 159 ? 11.787 13.612 -8.352 1.00 96.94 159 VAL A C 1
ATOM 1229 O O . VAL A 1 159 ? 12.313 12.625 -7.833 1.00 96.94 159 VAL A O 1
ATOM 1232 N N . ASP A 1 160 ? 11.245 13.602 -9.568 1.00 97.06 160 ASP A N 1
ATOM 1233 C CA . ASP A 1 160 ? 11.099 12.409 -10.400 1.00 97.06 160 ASP A CA 1
ATOM 1234 C C . ASP A 1 160 ? 12.400 11.969 -11.082 1.00 97.06 160 ASP A C 1
ATOM 1236 O O . ASP A 1 160 ? 13.073 12.739 -11.774 1.00 97.06 160 ASP A O 1
ATOM 1240 N N . PHE A 1 161 ? 12.687 10.670 -11.000 1.00 98.31 161 PHE A N 1
ATOM 1241 C CA . PHE A 1 161 ? 13.736 9.999 -11.761 1.00 98.31 161 PHE A CA 1
ATOM 1242 C C . PHE A 1 161 ? 13.142 8.813 -12.511 1.00 98.31 161 PHE A C 1
ATOM 1244 O O . PHE A 1 161 ? 12.792 7.787 -11.927 1.00 98.31 161 PHE A O 1
ATOM 1251 N N . THR A 1 162 ? 13.044 8.943 -13.835 1.00 98.50 162 THR A N 1
ATOM 1252 C CA . THR A 1 162 ? 12.416 7.933 -14.696 1.00 98.50 162 THR A CA 1
ATOM 1253 C C . THR A 1 162 ? 13.319 7.523 -15.852 1.00 98.50 162 THR A C 1
ATOM 1255 O O . THR A 1 162 ? 14.092 8.324 -16.378 1.00 98.50 162 THR A O 1
ATOM 1258 N N . ALA A 1 163 ? 13.221 6.259 -16.253 1.00 98.56 163 ALA A N 1
ATOM 1259 C CA . ALA A 1 163 ? 13.737 5.726 -17.504 1.00 98.56 163 ALA A CA 1
ATOM 1260 C C . ALA A 1 163 ? 12.543 5.259 -18.344 1.00 98.56 163 ALA A C 1
ATOM 1262 O O . ALA A 1 163 ? 11.610 4.649 -17.823 1.00 98.56 163 ALA A O 1
ATOM 1263 N N . ARG A 1 164 ? 12.556 5.560 -19.643 1.00 98.62 164 ARG A N 1
ATOM 1264 C CA . ARG A 1 164 ? 11.427 5.327 -20.551 1.00 98.62 164 ARG A CA 1
ATOM 1265 C C . ARG A 1 164 ? 11.898 4.635 -21.823 1.00 98.62 164 ARG A C 1
ATOM 1267 O O . ARG A 1 164 ? 13.001 4.887 -22.295 1.00 98.62 164 ARG A O 1
ATOM 1274 N N . SER A 1 165 ? 11.035 3.795 -22.378 1.00 98.69 165 SER A N 1
ATOM 1275 C CA . SER A 1 165 ? 11.197 3.216 -23.712 1.00 98.69 165 SER A CA 1
ATOM 1276 C C . SER A 1 165 ? 10.781 4.164 -24.838 1.00 98.69 165 SER A C 1
ATOM 1278 O O . SER A 1 165 ? 9.801 4.898 -24.726 1.00 98.69 165 SER A O 1
ATOM 1280 N N . ASP A 1 166 ? 11.480 4.098 -25.971 1.00 97.44 166 ASP A N 1
ATOM 1281 C CA . ASP A 1 166 ? 11.071 4.821 -27.184 1.00 97.44 166 ASP A CA 1
ATOM 1282 C C . ASP A 1 166 ? 9.907 4.134 -27.912 1.00 97.44 166 ASP A C 1
ATOM 1284 O O . ASP A 1 166 ? 9.050 4.795 -28.502 1.00 97.44 166 ASP A O 1
ATOM 1288 N N . LYS A 1 167 ? 9.858 2.798 -27.845 1.00 97.75 167 LYS A N 1
ATOM 1289 C CA . LYS A 1 167 ? 8.823 1.966 -28.471 1.00 97.75 167 LYS A CA 1
ATOM 1290 C C . LYS A 1 167 ? 7.572 1.855 -27.606 1.00 97.75 167 LYS A C 1
ATOM 1292 O O . LYS A 1 167 ? 7.618 2.053 -26.392 1.00 97.75 167 LYS A O 1
ATOM 1297 N N . ARG A 1 168 ? 6.461 1.516 -28.255 1.00 98.12 168 ARG A N 1
ATOM 1298 C CA . ARG A 1 168 ? 5.205 1.148 -27.599 1.00 98.12 168 ARG A CA 1
ATOM 1299 C C . ARG A 1 168 ? 5.164 -0.362 -27.380 1.00 98.12 168 ARG A C 1
ATOM 1301 O O . ARG A 1 168 ? 5.723 -1.084 -28.199 1.00 98.12 168 ARG A O 1
ATOM 1308 N N . TYR A 1 169 ? 4.498 -0.796 -26.314 1.00 98.12 169 TYR A N 1
ATOM 1309 C CA . TYR A 1 169 ? 4.385 -2.210 -25.924 1.00 98.12 169 TYR A CA 1
ATOM 1310 C C . TYR A 1 169 ? 2.944 -2.614 -25.571 1.00 98.12 169 TYR A C 1
ATOM 1312 O O . TYR A 1 169 ? 2.710 -3.563 -24.835 1.00 98.12 169 TYR A O 1
ATOM 1320 N N . ASN A 1 170 ? 1.956 -1.865 -26.060 1.00 97.69 170 ASN A N 1
ATOM 1321 C CA . ASN A 1 170 ? 0.539 -2.203 -25.953 1.00 97.69 170 ASN A CA 1
ATOM 1322 C C . ASN A 1 170 ? 0.018 -2.880 -27.231 1.00 97.69 170 ASN A C 1
ATOM 1324 O O . ASN A 1 170 ? -0.978 -2.450 -27.811 1.00 97.69 170 ASN A O 1
ATOM 1328 N N . ASP A 1 171 ? 0.725 -3.906 -27.704 1.00 97.44 171 ASP A N 1
ATOM 1329 C CA . ASP A 1 171 ? 0.436 -4.609 -28.961 1.00 97.44 171 ASP A CA 1
ATOM 1330 C C . ASP A 1 171 ? -0.369 -5.912 -28.783 1.00 97.44 171 ASP A C 1
ATOM 1332 O O . ASP A 1 171 ? -0.640 -6.617 -29.756 1.00 97.44 171 ASP A O 1
ATOM 1336 N N . GLY A 1 172 ? -0.800 -6.216 -27.556 1.00 95.44 172 GLY A N 1
ATOM 1337 C CA . GLY A 1 172 ? -1.530 -7.438 -27.219 1.00 95.44 172 GLY A CA 1
ATOM 1338 C C . GLY A 1 172 ? -0.652 -8.684 -27.088 1.00 95.44 172 GLY A C 1
ATOM 1339 O O . GLY A 1 172 ? -1.188 -9.793 -27.000 1.00 95.44 172 GLY A O 1
ATOM 1340 N N . THR A 1 173 ? 0.675 -8.537 -27.077 1.00 94.69 173 THR A N 1
ATOM 1341 C CA . THR A 1 173 ? 1.613 -9.636 -26.834 1.00 94.69 173 THR A CA 1
ATOM 1342 C C . THR A 1 173 ? 2.224 -9.562 -25.434 1.00 94.69 173 THR A C 1
ATOM 1344 O O . THR A 1 173 ? 2.094 -8.565 -24.721 1.00 94.69 173 THR A O 1
ATOM 1347 N N . TRP A 1 174 ? 2.808 -10.677 -24.989 1.00 94.50 174 TRP A N 1
ATOM 1348 C CA . TRP A 1 174 ? 3.489 -10.741 -23.701 1.00 94.50 174 TRP A CA 1
ATOM 1349 C C . TRP A 1 174 ? 4.852 -10.067 -23.786 1.00 94.50 174 TRP A C 1
ATOM 1351 O O . TRP A 1 174 ? 5.684 -10.447 -24.608 1.00 94.50 174 TRP A O 1
ATOM 1361 N N . HIS A 1 175 ? 5.091 -9.149 -22.860 1.00 96.88 175 HIS A N 1
ATOM 1362 C CA . HIS A 1 175 ? 6.371 -8.487 -22.683 1.00 96.88 175 HIS A CA 1
ATOM 1363 C C . HIS A 1 175 ? 6.841 -8.600 -21.243 1.00 96.88 175 HIS A C 1
ATOM 1365 O O . HIS A 1 175 ? 6.041 -8.646 -20.306 1.00 96.88 175 HIS A O 1
ATOM 1371 N N . GLN A 1 176 ? 8.156 -8.578 -21.062 1.00 97.44 176 GLN A N 1
ATOM 1372 C CA . GLN A 1 176 ? 8.761 -8.434 -19.745 1.00 97.44 176 GLN A CA 1
ATOM 1373 C C . GLN A 1 176 ? 9.263 -7.007 -19.570 1.00 97.44 176 GLN A C 1
ATOM 1375 O O . GLN A 1 176 ? 10.109 -6.570 -20.343 1.00 97.44 176 GLN A O 1
ATOM 1380 N N . ALA A 1 177 ? 8.831 -6.314 -18.518 1.00 98.69 177 ALA A N 1
ATOM 1381 C CA . ALA A 1 177 ? 9.430 -5.055 -18.087 1.00 98.69 177 ALA A CA 1
ATOM 1382 C C . ALA A 1 177 ? 10.269 -5.266 -16.825 1.00 98.69 177 ALA A C 1
ATOM 1384 O O . ALA A 1 177 ? 9.807 -5.877 -15.860 1.00 98.69 177 ALA A O 1
ATOM 1385 N N . VAL A 1 178 ? 11.485 -4.717 -16.812 1.00 98.81 178 VAL A N 1
ATOM 1386 C CA . VAL A 1 178 ? 12.360 -4.703 -15.634 1.00 98.81 178 VAL A CA 1
ATOM 1387 C C . VAL A 1 178 ? 12.935 -3.309 -15.441 1.00 98.81 178 VAL A C 1
ATOM 1389 O O . VAL A 1 178 ? 13.533 -2.759 -16.360 1.00 98.81 178 VAL A O 1
ATOM 1392 N N . VAL A 1 179 ? 12.814 -2.746 -14.243 1.00 98.81 179 VAL A N 1
ATOM 1393 C CA . VAL A 1 179 ? 13.525 -1.524 -13.851 1.00 98.81 179 VAL A CA 1
ATOM 1394 C C . VAL A 1 179 ? 14.520 -1.843 -12.744 1.00 98.81 179 VAL A C 1
ATOM 1396 O O . VAL A 1 179 ? 14.185 -2.520 -11.772 1.00 98.81 179 VAL A O 1
ATOM 1399 N N . THR A 1 180 ? 15.751 -1.360 -12.889 1.00 98.69 180 THR A N 1
ATOM 1400 C CA . THR A 1 180 ? 16.816 -1.531 -11.898 1.00 98.69 180 THR A CA 1
ATOM 1401 C C . THR A 1 180 ? 17.340 -0.174 -11.460 1.00 98.69 180 THR A C 1
ATOM 1403 O O . THR A 1 180 ? 17.637 0.663 -12.314 1.00 98.69 180 THR A O 1
ATOM 1406 N N . TYR A 1 181 ? 17.534 0.009 -10.159 1.00 98.69 181 TYR A N 1
ATOM 1407 C CA . TYR A 1 181 ? 18.264 1.134 -9.592 1.00 98.69 181 TYR A CA 1
ATOM 1408 C C . TYR A 1 181 ? 19.392 0.629 -8.689 1.00 98.69 181 TYR A C 1
ATOM 1410 O O . TYR A 1 181 ? 19.175 -0.252 -7.853 1.00 98.69 181 TYR A O 1
ATOM 1418 N N . ASP A 1 182 ? 20.601 1.160 -8.870 1.00 96.81 182 ASP A N 1
ATOM 1419 C CA . ASP A 1 182 ? 21.802 0.758 -8.125 1.00 96.81 182 ASP A CA 1
ATOM 1420 C C . ASP A 1 182 ? 21.937 1.391 -6.734 1.00 96.81 182 ASP A C 1
ATOM 1422 O O . ASP A 1 182 ? 22.754 0.937 -5.929 1.00 96.81 182 ASP A O 1
ATOM 1426 N N . GLY A 1 183 ? 21.093 2.377 -6.412 1.00 95.38 183 GLY A N 1
ATOM 1427 C CA . GLY A 1 183 ? 21.242 3.183 -5.198 1.00 95.38 183 GLY A CA 1
ATOM 1428 C C . GLY A 1 183 ? 22.364 4.213 -5.307 1.00 95.38 183 GLY A C 1
ATOM 1429 O O . GLY A 1 183 ? 22.759 4.787 -4.296 1.00 95.38 183 GLY A O 1
ATOM 1430 N N . ASN A 1 184 ? 22.906 4.400 -6.510 1.00 93.94 184 ASN A N 1
ATOM 1431 C CA . ASN A 1 184 ? 23.978 5.322 -6.811 1.00 93.94 184 ASN A CA 1
ATOM 1432 C C . ASN A 1 184 ? 23.643 6.097 -8.096 1.00 93.94 184 ASN A C 1
ATOM 1434 O O . ASN A 1 184 ? 22.843 7.026 -8.053 1.00 93.94 184 ASN A O 1
ATOM 1438 N N . ASP A 1 185 ? 24.213 5.744 -9.247 1.00 94.19 185 ASP A N 1
ATOM 1439 C CA . ASP A 1 185 ? 24.190 6.606 -10.432 1.00 94.19 185 ASP A CA 1
ATOM 1440 C C . ASP A 1 185 ? 23.195 6.188 -11.512 1.00 94.19 185 ASP A C 1
ATOM 1442 O O . ASP A 1 185 ? 22.927 6.988 -12.415 1.00 94.19 185 ASP A O 1
ATOM 1446 N N . HIS A 1 186 ? 22.669 4.963 -11.476 1.00 95.81 186 HIS A N 1
ATOM 1447 C CA . HIS A 1 186 ? 22.034 4.379 -12.651 1.00 95.81 186 HIS A CA 1
ATOM 1448 C C . HIS A 1 186 ? 20.664 3.773 -12.373 1.00 95.81 186 HIS A C 1
ATOM 1450 O O . HIS A 1 186 ? 20.531 2.686 -11.810 1.00 95.81 186 HIS A O 1
ATOM 1456 N N . LEU A 1 187 ? 19.647 4.444 -12.916 1.00 98.62 187 LEU A N 1
ATOM 1457 C CA . LEU A 1 187 ? 18.335 3.872 -13.179 1.00 98.62 187 LEU A CA 1
ATOM 1458 C C . LEU A 1 187 ? 18.317 3.326 -14.612 1.00 98.62 187 LEU A C 1
ATOM 1460 O O . LEU A 1 187 ? 18.626 4.054 -15.557 1.00 98.62 187 LEU A O 1
ATOM 1464 N N . LYS A 1 188 ? 17.951 2.059 -14.792 1.00 98.75 188 LYS A N 1
ATOM 1465 C CA . LYS A 1 188 ? 17.886 1.399 -16.104 1.00 98.75 188 LYS A CA 1
ATOM 1466 C C . LYS A 1 188 ? 16.542 0.713 -16.282 1.00 98.75 188 LYS A C 1
ATOM 1468 O O . LYS A 1 188 ? 16.024 0.116 -15.342 1.00 98.75 188 LYS A O 1
ATOM 1473 N N . LEU A 1 189 ? 16.010 0.781 -17.496 1.00 98.88 189 LEU A N 1
ATOM 1474 C CA . LEU A 1 189 ? 14.796 0.095 -17.913 1.00 98.88 189 LEU A CA 1
ATOM 1475 C C . LEU A 1 189 ? 15.148 -0.925 -18.996 1.00 98.88 189 LEU A C 1
ATOM 1477 O O . LEU A 1 189 ? 15.818 -0.599 -19.981 1.00 98.88 189 LEU A O 1
ATOM 1481 N N . TYR A 1 190 ? 14.660 -2.143 -18.813 1.00 98.81 190 TYR A N 1
ATOM 1482 C CA . TYR A 1 190 ? 14.783 -3.244 -19.747 1.00 98.81 190 TYR A CA 1
ATOM 1483 C C . TYR A 1 190 ? 13.392 -3.679 -20.189 1.00 98.81 190 TYR A C 1
ATOM 1485 O O . TYR A 1 190 ? 12.473 -3.750 -19.370 1.00 98.81 190 TYR A O 1
ATOM 1493 N N . VAL A 1 191 ? 13.254 -3.982 -21.476 1.00 98.56 191 VAL A N 1
ATOM 1494 C CA . VAL A 1 191 ? 12.066 -4.639 -22.017 1.00 98.56 191 VAL A CA 1
ATOM 1495 C C . VAL A 1 191 ? 12.512 -5.824 -22.861 1.00 98.56 191 VAL A C 1
ATOM 1497 O O . VAL A 1 191 ? 13.467 -5.710 -23.633 1.00 98.56 191 VAL A O 1
ATOM 1500 N N . ASP A 1 192 ? 11.870 -6.972 -22.656 1.00 97.50 192 ASP A N 1
ATOM 1501 C CA . ASP A 1 192 ? 12.168 -8.239 -23.336 1.00 97.50 192 ASP A CA 1
ATOM 1502 C C . ASP A 1 192 ? 13.653 -8.613 -23.255 1.00 97.50 192 ASP A C 1
ATOM 1504 O O . ASP A 1 192 ? 14.324 -8.910 -24.245 1.00 97.50 192 ASP A O 1
ATOM 1508 N N . GLY A 1 193 ? 14.203 -8.483 -22.047 1.00 95.94 193 GLY A N 1
ATOM 1509 C CA . GLY A 1 193 ? 15.601 -8.769 -21.756 1.00 95.94 193 GLY A CA 1
ATOM 1510 C C . GLY A 1 193 ? 16.600 -7.696 -22.203 1.00 95.94 193 GLY A C 1
ATOM 1511 O O . GLY A 1 193 ? 17.755 -7.775 -21.803 1.00 95.94 193 GLY A O 1
ATOM 1512 N N . ASN A 1 194 ? 16.216 -6.680 -22.981 1.00 96.88 194 ASN A N 1
ATOM 1513 C CA . ASN A 1 194 ? 17.142 -5.682 -23.533 1.00 96.88 194 ASN A CA 1
ATOM 1514 C C . ASN A 1 194 ? 17.083 -4.357 -22.768 1.00 96.88 194 ASN A C 1
ATOM 1516 O O . ASN A 1 194 ? 15.991 -3.853 -22.524 1.00 96.88 194 ASN A O 1
ATOM 1520 N N . GLN A 1 195 ? 18.230 -3.742 -22.447 1.00 98.19 195 GLN A N 1
ATOM 1521 C CA . GLN A 1 195 ? 18.257 -2.390 -21.872 1.00 98.19 195 GLN A CA 1
ATOM 1522 C C . GLN A 1 195 ? 17.804 -1.368 -22.925 1.00 98.19 195 GLN A C 1
ATOM 1524 O O . GLN A 1 195 ? 18.506 -1.135 -23.908 1.00 98.19 195 GLN A O 1
ATOM 1529 N N . ILE A 1 196 ? 16.645 -0.745 -22.717 1.00 98.12 196 ILE A N 1
ATOM 1530 C CA . ILE A 1 196 ? 16.020 0.171 -23.687 1.00 98.12 196 ILE A CA 1
ATOM 1531 C C . ILE A 1 196 ? 15.960 1.625 -23.212 1.00 98.12 196 ILE A C 1
ATOM 1533 O O . ILE A 1 196 ? 15.600 2.501 -23.991 1.00 98.12 196 ILE A O 1
ATOM 1537 N N . GLY A 1 197 ? 16.302 1.894 -21.952 1.00 97.81 197 GLY A N 1
ATOM 1538 C CA . GLY A 1 197 ? 16.280 3.237 -21.385 1.00 97.81 197 GLY A CA 1
ATOM 1539 C C . GLY A 1 197 ? 17.148 3.338 -20.139 1.00 97.81 197 GLY A C 1
ATOM 1540 O O . GLY A 1 197 ? 17.387 2.349 -19.444 1.00 97.81 197 GLY A O 1
ATOM 1541 N N . SER A 1 198 ? 17.631 4.542 -19.848 1.00 98.00 198 SER A N 1
ATOM 1542 C CA . SER A 1 198 ? 18.418 4.815 -18.646 1.00 98.00 198 SER A CA 1
ATOM 1543 C C . SER A 1 198 ? 18.324 6.275 -18.229 1.00 98.00 198 SER A C 1
ATOM 1545 O O . SER A 1 198 ? 18.122 7.143 -19.076 1.00 98.00 198 SER A O 1
ATOM 1547 N N . ASN A 1 199 ? 18.553 6.542 -16.948 1.00 98.19 199 ASN A N 1
ATOM 1548 C CA . ASN A 1 199 ? 18.675 7.883 -16.395 1.00 98.19 199 ASN A CA 1
ATOM 1549 C C . ASN A 1 199 ? 19.830 7.927 -15.385 1.00 98.19 199 ASN A C 1
ATOM 1551 O O . ASN A 1 199 ? 20.060 6.955 -14.659 1.00 98.19 199 ASN A O 1
ATOM 1555 N N . LYS A 1 200 ? 20.571 9.040 -15.369 1.00 97.38 200 LYS A N 1
ATOM 1556 C CA . LYS A 1 200 ? 21.651 9.269 -14.412 1.00 97.38 200 LYS A CA 1
ATOM 1557 C C . LYS A 1 200 ? 21.098 9.991 -13.186 1.00 97.38 200 LYS A C 1
ATOM 1559 O O . LYS A 1 200 ? 20.645 11.126 -13.289 1.00 97.38 200 LYS A O 1
ATOM 1564 N N . THR A 1 201 ? 21.175 9.345 -12.033 1.00 96.19 201 THR A N 1
ATOM 1565 C CA . THR A 1 201 ? 20.556 9.808 -10.779 1.00 96.19 201 THR A CA 1
ATOM 1566 C C . THR A 1 201 ? 21.515 10.588 -9.881 1.00 96.19 201 THR A C 1
ATOM 1568 O O . THR A 1 201 ? 21.061 11.311 -9.003 1.00 96.19 201 THR A O 1
ATOM 1571 N N . ASN A 1 202 ? 22.833 10.492 -10.096 1.00 94.56 202 ASN A N 1
ATOM 1572 C CA . ASN A 1 202 ? 23.860 11.163 -9.281 1.00 94.56 202 ASN A CA 1
ATOM 1573 C C . ASN A 1 202 ? 23.744 10.870 -7.768 1.00 94.56 202 ASN A C 1
ATOM 1575 O O . ASN A 1 202 ? 23.927 11.766 -6.944 1.00 94.56 202 ASN A O 1
ATOM 1579 N N . GLY A 1 203 ? 23.394 9.641 -7.391 1.00 92.94 203 GLY A N 1
ATOM 1580 C CA . GLY A 1 203 ? 23.333 9.204 -5.993 1.00 92.94 203 GLY A CA 1
ATOM 1581 C C . GLY A 1 203 ? 22.063 9.579 -5.230 1.00 92.94 203 GLY A C 1
ATOM 1582 O O . GLY A 1 203 ? 22.010 9.356 -4.020 1.00 92.94 203 GLY A O 1
ATOM 1583 N N . VAL A 1 204 ? 21.044 10.167 -5.870 1.00 96.44 204 VAL A N 1
ATOM 1584 C CA . VAL A 1 204 ? 19.817 10.551 -5.150 1.00 96.44 204 VAL A CA 1
ATOM 1585 C C . VAL A 1 204 ? 19.087 9.336 -4.575 1.00 96.44 204 VAL A C 1
ATOM 1587 O O . VAL A 1 204 ? 19.073 8.251 -5.150 1.00 96.44 204 VAL A O 1
ATOM 1590 N N . THR A 1 205 ? 18.462 9.500 -3.416 1.00 95.62 205 THR A N 1
ATOM 1591 C CA . THR A 1 205 ? 17.754 8.400 -2.751 1.00 95.62 205 THR A CA 1
ATOM 1592 C C . THR A 1 205 ? 16.246 8.507 -3.004 1.00 95.62 205 THR A C 1
ATOM 1594 O O . THR A 1 205 ? 15.698 9.603 -2.846 1.00 95.62 205 THR A O 1
ATOM 1597 N N . PRO A 1 206 ? 15.564 7.401 -3.362 1.00 97.25 206 PRO A N 1
ATOM 1598 C CA . PRO A 1 206 ? 14.107 7.351 -3.395 1.00 97.25 206 PRO A CA 1
ATOM 1599 C C . PRO A 1 206 ? 13.505 7.699 -2.034 1.00 97.25 206 PRO A C 1
ATOM 1601 O O . PRO A 1 206 ? 14.171 7.566 -1.006 1.00 97.25 206 PRO A O 1
ATOM 1604 N N . ASP A 1 207 ? 12.230 8.070 -1.983 1.00 95.94 207 ASP A N 1
ATOM 1605 C CA . ASP A 1 207 ? 11.563 8.219 -0.691 1.00 95.94 207 ASP A CA 1
ATOM 1606 C C . ASP A 1 207 ? 11.547 6.883 0.081 1.00 95.94 207 ASP A C 1
ATOM 1608 O O . ASP A 1 207 ? 10.986 5.876 -0.359 1.00 95.94 207 ASP A O 1
ATOM 1612 N N . LEU A 1 208 ? 12.193 6.876 1.252 1.00 93.62 208 LEU A N 1
ATOM 1613 C CA . LEU A 1 208 ? 12.311 5.724 2.152 1.00 93.62 208 LEU A CA 1
ATOM 1614 C C . LEU A 1 208 ? 11.319 5.753 3.313 1.00 93.62 208 LEU A C 1
ATOM 1616 O O . LEU A 1 208 ? 11.439 4.973 4.258 1.00 93.62 208 LEU A O 1
ATOM 1620 N N . THR A 1 209 ? 10.364 6.671 3.289 1.00 87.38 209 THR A N 1
ATOM 1621 C CA . THR A 1 209 ? 9.389 6.829 4.371 1.00 87.38 209 THR A CA 1
ATOM 1622 C C . THR A 1 209 ? 7.995 6.351 3.993 1.00 87.38 209 THR A C 1
ATOM 1624 O O . THR A 1 209 ? 7.101 6.329 4.836 1.00 87.38 209 THR A O 1
ATOM 1627 N N . GLY A 1 210 ? 7.831 5.880 2.753 1.00 83.44 210 GLY A N 1
ATOM 1628 C CA . GLY A 1 210 ? 6.576 5.355 2.239 1.00 83.44 210 GLY A CA 1
ATOM 1629 C C . GLY A 1 210 ? 6.168 4.009 2.838 1.00 83.44 210 GLY A C 1
ATOM 1630 O O . GLY A 1 210 ? 6.887 3.005 2.790 1.00 83.44 210 GLY A O 1
ATOM 1631 N N . THR A 1 211 ? 4.941 3.962 3.338 1.00 79.56 211 THR A N 1
ATOM 1632 C CA . THR A 1 211 ? 4.323 2.783 3.968 1.00 79.56 211 THR A CA 1
ATOM 1633 C C . THR A 1 211 ? 3.230 2.154 3.126 1.00 79.56 211 THR A C 1
ATOM 1635 O O . THR A 1 211 ? 2.690 1.124 3.512 1.00 79.56 211 THR A O 1
ATOM 1638 N N . LYS A 1 212 ? 2.922 2.734 1.964 1.00 85.25 212 LYS A N 1
ATOM 1639 C CA . LYS A 1 212 ? 1.941 2.176 1.035 1.00 85.25 212 LYS A CA 1
ATOM 1640 C C . LYS A 1 212 ? 2.337 0.753 0.610 1.00 85.25 212 LYS A C 1
ATOM 1642 O O . LYS A 1 212 ? 3.542 0.448 0.558 1.00 85.25 212 LYS A O 1
ATOM 1647 N N . PRO A 1 213 ? 1.351 -0.121 0.339 1.00 86.50 213 PRO A N 1
ATOM 1648 C CA . PRO A 1 213 ? 1.616 -1.483 -0.099 1.00 86.50 213 PRO A CA 1
ATOM 1649 C C . PRO A 1 213 ? 2.375 -1.494 -1.428 1.00 86.50 213 PRO A C 1
ATOM 1651 O O . PRO A 1 213 ? 2.527 -0.478 -2.109 1.00 86.50 213 PRO A O 1
ATOM 1654 N N . ILE A 1 214 ? 2.857 -2.667 -1.813 1.00 92.38 214 ILE A N 1
ATOM 1655 C CA . ILE A 1 214 ? 3.209 -2.896 -3.211 1.00 92.38 214 ILE A CA 1
ATOM 1656 C C . ILE A 1 214 ? 1.898 -3.208 -3.916 1.00 92.38 214 ILE A C 1
ATOM 1658 O O . ILE A 1 214 ? 1.250 -4.194 -3.568 1.00 92.38 214 ILE A O 1
ATOM 1662 N N . ARG A 1 215 ? 1.504 -2.364 -4.864 1.00 94.25 215 ARG A N 1
ATOM 1663 C CA . ARG A 1 215 ? 0.263 -2.516 -5.616 1.00 94.25 215 ARG A CA 1
ATOM 1664 C C . ARG A 1 215 ? 0.558 -2.943 -7.036 1.00 94.25 215 ARG A C 1
ATOM 1666 O O . ARG A 1 215 ? 1.508 -2.459 -7.641 1.00 94.25 215 ARG A O 1
ATOM 1673 N N . VAL A 1 216 ? -0.277 -3.833 -7.548 1.00 96.75 216 VAL A N 1
ATOM 1674 C CA . VAL A 1 216 ? -0.296 -4.293 -8.931 1.00 96.75 216 VAL A CA 1
ATOM 1675 C C . VAL A 1 216 ? -1.588 -3.815 -9.574 1.00 96.75 216 VAL A C 1
ATOM 1677 O O . VAL A 1 216 ? -2.672 -4.060 -9.045 1.00 96.75 216 VAL A O 1
ATOM 1680 N N . GLY A 1 217 ? -1.477 -3.132 -10.710 1.00 96.19 217 GLY A N 1
ATOM 1681 C CA . GLY A 1 217 ? -2.628 -2.732 -11.518 1.00 96.19 217 GLY A CA 1
ATOM 1682 C C . GLY A 1 217 ? -3.227 -1.352 -11.253 1.00 96.19 217 GLY A C 1
ATOM 1683 O O . GLY A 1 217 ? -4.166 -0.975 -11.950 1.00 96.19 217 GLY A O 1
ATOM 1684 N N . SER A 1 218 ? -2.726 -0.585 -10.283 1.00 97.44 218 SER A N 1
ATOM 1685 C CA . SER A 1 218 ? -3.117 0.817 -10.084 1.00 97.44 218 SER A CA 1
ATOM 1686 C C . SER A 1 218 ? -2.087 1.564 -9.236 1.00 97.44 218 SER A C 1
ATOM 1688 O O . SER A 1 218 ? -1.160 0.967 -8.694 1.00 97.44 218 SER A O 1
ATOM 1690 N N . ASN A 1 219 ? -2.269 2.874 -9.078 1.00 96.62 219 ASN A N 1
ATOM 1691 C CA . ASN A 1 219 ? -1.462 3.699 -8.188 1.00 96.62 219 ASN A CA 1
ATOM 1692 C C . ASN A 1 219 ? -1.569 3.221 -6.717 1.00 96.62 219 ASN A C 1
ATOM 1694 O O . ASN A 1 219 ? -2.669 3.094 -6.168 1.00 96.62 219 ASN A O 1
ATOM 1698 N N . SER A 1 220 ? -0.436 2.934 -6.061 1.00 93.69 220 SER A N 1
ATOM 1699 C CA . SER A 1 220 ? -0.405 2.496 -4.657 1.00 93.69 220 SER A CA 1
ATOM 1700 C C . SER A 1 220 ? -0.709 3.623 -3.658 1.00 93.69 220 SER A C 1
ATOM 1702 O O . SER A 1 220 ? -1.256 3.362 -2.584 1.00 93.69 220 SER A O 1
ATOM 1704 N N . PHE A 1 221 ? -0.423 4.889 -3.999 1.00 91.00 221 PHE A N 1
ATOM 1705 C CA . PHE A 1 221 ? -0.745 6.019 -3.117 1.00 91.00 221 PHE A CA 1
ATOM 1706 C C . PHE A 1 221 ? -2.254 6.112 -2.842 1.00 91.00 221 PHE A C 1
ATOM 1708 O O . PHE A 1 221 ? -2.675 6.116 -1.678 1.00 91.00 221 PHE A O 1
ATOM 1715 N N . LYS A 1 222 ? -3.050 6.115 -3.915 1.00 88.69 222 LYS A N 1
ATOM 1716 C CA . LYS A 1 222 ? -4.515 6.060 -3.904 1.00 88.69 222 LYS A CA 1
ATOM 1717 C C . LYS A 1 222 ? -5.018 5.324 -5.160 1.00 88.69 222 LYS A C 1
ATOM 1719 O O . LYS A 1 222 ? -4.334 5.404 -6.175 1.00 88.69 222 LYS A O 1
ATOM 1724 N N . PRO A 1 223 ? -6.158 4.606 -5.124 1.00 90.00 223 PRO A N 1
ATOM 1725 C CA . PRO A 1 223 ? -6.639 3.819 -6.267 1.00 90.00 223 PRO A CA 1
ATOM 1726 C C . PRO A 1 223 ? -7.076 4.664 -7.484 1.00 90.00 223 PRO A C 1
ATOM 1728 O O . PRO A 1 223 ? -8.228 5.071 -7.617 1.00 90.00 223 PRO A O 1
ATOM 1731 N N . GLU A 1 224 ? -6.140 4.912 -8.394 1.00 94.62 224 GLU A N 1
ATOM 1732 C CA . GLU A 1 224 ? -6.305 5.603 -9.682 1.00 94.62 224 GLU A CA 1
ATOM 1733 C C . GLU A 1 224 ? -5.253 5.087 -10.681 1.00 94.62 224 GLU A C 1
ATOM 1735 O O . GLU A 1 224 ? -4.432 4.240 -10.319 1.00 94.62 224 GLU A O 1
ATOM 1740 N N . TYR A 1 225 ? -5.244 5.593 -11.922 1.00 97.56 225 TYR A N 1
ATOM 1741 C CA . TYR A 1 225 ? -4.265 5.192 -12.951 1.00 97.56 225 TYR A CA 1
ATOM 1742 C C . TYR A 1 225 ? -4.241 3.668 -13.168 1.00 97.56 225 TYR A C 1
ATOM 1744 O O . TYR A 1 225 ? -3.195 3.010 -13.113 1.00 97.56 225 TYR A O 1
ATOM 1752 N N . TYR A 1 226 ? -5.439 3.107 -13.341 1.00 97.69 226 TYR A N 1
ATOM 1753 C CA . TYR A 1 226 ? -5.668 1.672 -13.439 1.00 97.69 226 TYR A CA 1
ATOM 1754 C C . TYR A 1 226 ? -5.128 1.088 -14.742 1.00 97.69 226 TYR A C 1
ATOM 1756 O O . TYR A 1 226 ? -5.309 1.643 -15.827 1.00 97.69 226 TYR A O 1
ATOM 1764 N N . TYR A 1 227 ? -4.531 -0.091 -14.629 1.00 97.94 227 TYR A N 1
ATOM 1765 C CA . TYR A 1 227 ? -4.142 -0.910 -15.762 1.00 97.94 227 TYR A CA 1
ATOM 1766 C C . TYR A 1 227 ? -5.297 -1.806 -16.214 1.00 97.94 227 TYR A C 1
ATOM 1768 O O . TYR A 1 227 ? -6.065 -2.339 -15.412 1.00 97.94 227 TYR A O 1
ATOM 1776 N N . THR A 1 228 ? -5.413 -1.977 -17.529 1.00 96.44 228 THR A N 1
ATOM 1777 C CA . THR A 1 228 ? -6.317 -2.945 -18.159 1.00 96.44 228 THR A CA 1
ATOM 1778 C C . THR A 1 228 ? -5.482 -3.893 -19.001 1.00 96.44 228 THR A C 1
ATOM 1780 O O . THR A 1 228 ? -4.795 -3.452 -19.925 1.00 96.44 228 THR A O 1
ATOM 1783 N N . GLY A 1 229 ? -5.522 -5.181 -18.683 1.00 94.75 229 GLY A N 1
ATOM 1784 C CA . GLY A 1 229 ? -4.661 -6.194 -19.291 1.00 94.75 229 GLY A CA 1
ATOM 1785 C C . GLY A 1 229 ? -4.347 -7.319 -18.315 1.00 94.75 229 GLY A C 1
ATOM 1786 O O . GLY A 1 229 ? -5.003 -7.451 -17.284 1.00 94.75 229 GLY A O 1
ATOM 1787 N N . ILE A 1 230 ? -3.346 -8.124 -18.644 1.00 94.25 230 ILE A N 1
ATOM 1788 C CA . ILE A 1 230 ? -2.894 -9.243 -17.817 1.00 94.25 230 ILE A CA 1
ATOM 1789 C C . ILE A 1 230 ? -1.499 -8.916 -17.285 1.00 94.25 230 ILE A C 1
ATOM 1791 O O . ILE A 1 230 ? -0.660 -8.429 -18.042 1.00 94.25 230 ILE A O 1
ATOM 1795 N N . ILE A 1 231 ? -1.258 -9.159 -15.997 1.00 95.25 231 ILE A N 1
ATOM 1796 C CA . ILE A 1 231 ? 0.058 -9.021 -15.358 1.00 95.25 231 ILE A CA 1
ATOM 1797 C C . ILE A 1 231 ? 0.432 -10.344 -14.704 1.00 95.25 231 ILE A C 1
ATOM 1799 O O . ILE A 1 231 ? -0.406 -10.964 -14.057 1.00 95.25 231 ILE A O 1
ATOM 1803 N N . ASP A 1 232 ? 1.685 -10.759 -14.843 1.00 92.50 232 ASP A N 1
ATOM 1804 C CA . ASP A 1 232 ? 2.197 -11.991 -14.251 1.00 92.50 232 ASP A CA 1
ATOM 1805 C C . ASP A 1 232 ? 3.620 -11.817 -13.698 1.00 92.50 232 ASP A C 1
ATOM 1807 O O . ASP A 1 232 ? 4.311 -10.842 -14.011 1.00 92.50 232 ASP A O 1
ATOM 1811 N N . GLU A 1 233 ? 4.067 -12.782 -12.892 1.00 91.62 233 GLU A N 1
ATOM 1812 C CA . GLU A 1 233 ? 5.466 -12.982 -12.506 1.00 91.62 233 GLU A CA 1
ATOM 1813 C C . GLU A 1 233 ? 6.097 -11.717 -11.897 1.00 91.62 233 GLU A C 1
ATOM 1815 O O . GLU A 1 233 ? 7.235 -11.336 -12.197 1.00 91.62 233 GLU A O 1
ATOM 1820 N N . VAL A 1 234 ? 5.341 -11.047 -11.021 1.00 94.88 234 VAL A N 1
ATOM 1821 C CA . VAL A 1 234 ? 5.781 -9.832 -10.332 1.00 94.88 234 VAL A CA 1
ATOM 1822 C C . VAL A 1 234 ? 6.867 -10.196 -9.329 1.00 94.88 234 VAL A C 1
ATOM 1824 O O . VAL A 1 234 ? 6.663 -10.995 -8.412 1.00 94.88 234 VAL A O 1
ATOM 1827 N N . ARG A 1 235 ? 8.046 -9.597 -9.487 1.00 95.19 235 ARG A N 1
ATOM 1828 C CA . ARG A 1 235 ? 9.228 -9.894 -8.672 1.00 95.19 235 ARG A CA 1
ATOM 1829 C C . ARG A 1 235 ? 9.947 -8.620 -8.260 1.00 95.19 235 ARG A C 1
ATOM 1831 O O . ARG A 1 235 ? 10.086 -7.693 -9.056 1.00 95.19 235 ARG A O 1
ATOM 1838 N N . ILE A 1 236 ? 10.421 -8.577 -7.014 1.00 96.56 236 ILE A N 1
ATOM 1839 C CA . ILE A 1 236 ? 11.146 -7.420 -6.469 1.00 96.56 236 ILE A CA 1
ATOM 1840 C C . ILE A 1 236 ? 12.348 -7.884 -5.656 1.00 96.56 236 ILE A C 1
ATOM 1842 O O . ILE A 1 236 ? 12.242 -8.789 -4.825 1.00 96.56 236 ILE A O 1
ATOM 1846 N N . TRP A 1 237 ? 13.484 -7.225 -5.864 1.00 96.12 237 TRP A N 1
ATOM 1847 C CA . TRP A 1 237 ? 14.738 -7.478 -5.163 1.00 96.12 237 TRP A CA 1
ATOM 1848 C C . TRP A 1 237 ? 15.231 -6.226 -4.444 1.00 96.12 237 TRP A C 1
ATOM 1850 O O . TRP A 1 237 ? 15.196 -5.135 -5.006 1.00 96.12 237 TRP A O 1
ATOM 1860 N N . ASN A 1 238 ? 15.810 -6.400 -3.253 1.00 95.38 238 ASN A N 1
ATOM 1861 C CA . ASN A 1 238 ? 16.602 -5.375 -2.554 1.00 95.38 238 ASN A CA 1
ATOM 1862 C C . ASN A 1 238 ? 18.054 -5.335 -3.073 1.00 95.38 238 ASN A C 1
ATOM 1864 O O . ASN A 1 238 ? 19.033 -5.295 -2.323 1.00 95.38 238 ASN A O 1
ATOM 1868 N N . ARG A 1 239 ? 18.197 -5.448 -4.392 1.00 96.00 239 ARG A N 1
ATOM 1869 C CA . ARG A 1 239 ? 19.457 -5.350 -5.120 1.00 96.00 239 ARG A CA 1
ATOM 1870 C C . ARG A 1 239 ? 19.188 -5.089 -6.590 1.00 96.00 239 ARG A C 1
ATOM 1872 O O . ARG A 1 239 ? 18.083 -5.294 -7.091 1.00 96.00 239 ARG A O 1
ATOM 1879 N N . THR A 1 240 ? 20.241 -4.700 -7.275 1.00 96.94 240 THR A N 1
ATOM 1880 C CA . THR A 1 240 ? 20.271 -4.511 -8.720 1.00 96.94 240 THR A CA 1
ATOM 1881 C C . THR A 1 240 ? 20.560 -5.854 -9.376 1.00 96.94 240 THR A C 1
ATOM 1883 O O . THR A 1 240 ? 21.502 -6.542 -8.979 1.00 96.94 240 THR A O 1
ATOM 1886 N N . LEU A 1 241 ? 19.718 -6.250 -10.328 1.00 97.88 241 LEU A N 1
ATOM 1887 C CA . LEU A 1 241 ? 20.033 -7.321 -11.262 1.00 97.88 241 LEU A CA 1
ATOM 1888 C C . LEU A 1 241 ? 20.889 -6.754 -12.390 1.00 97.88 241 LEU A C 1
ATOM 1890 O O . LEU A 1 241 ? 20.590 -5.687 -12.927 1.00 97.88 241 LEU A O 1
ATOM 1894 N N . GLU A 1 242 ? 21.916 -7.495 -12.782 1.00 94.50 242 GLU A N 1
ATOM 1895 C CA . GLU A 1 242 ? 22.712 -7.149 -13.957 1.00 94.50 242 GLU A CA 1
ATOM 1896 C C . GLU A 1 242 ? 22.099 -7.727 -15.240 1.00 94.50 242 GLU A C 1
ATOM 1898 O O . GLU A 1 242 ? 21.336 -8.695 -15.219 1.00 94.50 242 GLU A O 1
ATOM 1903 N N . GLN A 1 243 ? 22.477 -7.164 -16.390 1.00 95.19 243 GLN A N 1
ATOM 1904 C CA . GLN A 1 243 ? 21.978 -7.553 -17.719 1.00 95.19 243 GLN A CA 1
ATOM 1905 C C . GLN A 1 243 ? 21.930 -9.085 -17.965 1.00 95.19 243 GLN A C 1
ATOM 1907 O O . GLN A 1 243 ? 20.925 -9.558 -18.502 1.00 95.19 243 GLN A O 1
ATOM 1912 N N . PRO A 1 244 ? 22.933 -9.903 -17.575 1.00 95.00 244 PRO A N 1
ATOM 1913 C CA . PRO A 1 244 ? 22.849 -11.358 -17.736 1.00 95.00 244 PRO A CA 1
ATOM 1914 C C . PRO A 1 244 ? 21.756 -12.026 -16.888 1.00 95.00 244 PRO A C 1
ATOM 1916 O O . PRO A 1 244 ? 21.188 -13.033 -17.307 1.00 95.00 244 PRO A O 1
ATOM 1919 N N . GLU A 1 245 ? 21.461 -11.494 -15.700 1.00 96.56 245 GLU A N 1
ATOM 1920 C CA . GLU A 1 245 ? 20.380 -11.991 -14.842 1.00 96.56 245 GLU A CA 1
ATOM 1921 C C . GLU A 1 245 ? 19.014 -11.622 -15.423 1.00 96.56 245 GLU A C 1
ATOM 1923 O O . GLU A 1 245 ? 18.122 -12.468 -15.458 1.00 96.56 245 GLU A O 1
ATOM 1928 N N . VAL A 1 246 ? 18.876 -10.400 -15.951 1.00 96.94 246 VAL A N 1
ATOM 1929 C CA . VAL A 1 246 ? 17.660 -9.947 -16.646 1.00 96.94 246 VAL A CA 1
ATOM 1930 C C . VAL A 1 246 ? 17.377 -10.824 -17.870 1.00 96.94 246 VAL A C 1
ATOM 1932 O O . VAL A 1 246 ? 16.264 -11.320 -18.023 1.00 96.94 246 VAL A O 1
ATOM 1935 N N . LEU A 1 247 ? 18.389 -11.104 -18.701 1.00 92.88 247 LEU A N 1
ATOM 1936 C CA . LEU A 1 247 ? 18.243 -11.984 -19.871 1.00 92.88 247 LEU A CA 1
ATOM 1937 C C . LEU A 1 247 ? 17.840 -13.409 -19.492 1.00 92.88 247 LEU A C 1
ATOM 1939 O O . LEU A 1 247 ? 16.974 -13.996 -20.136 1.00 92.88 247 LEU A O 1
ATOM 1943 N N . ARG A 1 248 ? 18.453 -13.978 -18.446 1.00 90.06 248 ARG A N 1
ATOM 1944 C CA . ARG A 1 248 ? 18.100 -15.323 -17.964 1.00 90.06 248 ARG A CA 1
ATOM 1945 C C . ARG A 1 248 ? 16.653 -15.379 -17.471 1.00 90.06 248 ARG A C 1
ATOM 1947 O O . ARG A 1 248 ? 15.950 -16.358 -17.720 1.00 90.06 248 ARG A O 1
ATOM 1954 N N . GLY A 1 249 ? 16.223 -14.307 -16.816 1.00 89.38 249 GLY A N 1
ATOM 1955 C CA . GLY A 1 249 ? 14.845 -14.081 -16.427 1.00 89.38 249 GLY A CA 1
ATOM 1956 C C . GLY A 1 249 ? 13.881 -14.048 -17.609 1.00 89.38 249 GLY A C 1
ATOM 1957 O O . GLY A 1 249 ? 12.866 -14.731 -17.587 1.00 89.38 249 GLY A O 1
ATOM 1958 N N . TYR A 1 250 ? 14.208 -13.296 -18.659 1.00 92.94 250 TYR A N 1
ATOM 1959 C CA . TYR A 1 250 ? 13.393 -13.211 -19.872 1.00 92.94 250 TYR A CA 1
ATOM 1960 C C . TYR A 1 250 ? 13.248 -14.552 -20.600 1.00 92.94 250 TYR A C 1
ATOM 1962 O O . TYR A 1 250 ? 12.131 -14.988 -20.857 1.00 92.94 250 TYR A O 1
ATOM 1970 N N . PHE A 1 251 ? 14.357 -15.231 -20.906 1.00 86.69 251 PHE A N 1
ATOM 1971 C CA . PHE A 1 251 ? 14.299 -16.443 -21.728 1.00 86.69 251 PHE A CA 1
ATOM 1972 C C . PHE A 1 251 ? 13.725 -17.652 -20.986 1.00 86.69 251 PHE A C 1
ATOM 1974 O O . PHE A 1 251 ? 13.023 -18.458 -21.589 1.00 86.69 251 PHE A O 1
ATOM 1981 N N . ASN A 1 252 ? 14.026 -17.789 -19.690 1.00 82.94 252 ASN A N 1
ATOM 1982 C CA . ASN A 1 252 ? 13.799 -19.042 -18.965 1.00 82.94 252 ASN A CA 1
ATOM 1983 C C . ASN A 1 252 ? 13.025 -18.858 -17.647 1.00 82.94 252 ASN A C 1
ATOM 1985 O O . ASN A 1 252 ? 12.998 -19.787 -16.838 1.00 82.94 252 ASN A O 1
ATOM 1989 N N . ASN A 1 253 ? 12.499 -17.660 -17.355 1.00 83.00 253 ASN A N 1
ATOM 1990 C CA . ASN A 1 253 ? 11.918 -17.291 -16.051 1.00 83.00 253 ASN A CA 1
ATOM 1991 C C . ASN A 1 253 ? 12.807 -17.669 -14.847 1.00 83.00 253 ASN A C 1
ATOM 1993 O O . ASN A 1 253 ? 12.337 -18.001 -13.759 1.00 83.00 253 ASN A O 1
ATOM 1997 N N . THR A 1 254 ? 14.127 -17.678 -15.052 1.00 85.88 254 THR A N 1
ATOM 1998 C CA . THR A 1 254 ? 15.091 -18.148 -14.057 1.00 85.88 254 THR A CA 1
ATOM 1999 C C . THR A 1 254 ? 15.887 -16.967 -13.527 1.00 85.88 254 THR A C 1
ATOM 2001 O O . THR A 1 254 ? 16.734 -16.410 -14.227 1.00 85.88 254 THR A O 1
ATOM 2004 N N . TYR A 1 255 ? 15.653 -16.629 -12.262 1.00 89.75 255 TYR A N 1
ATOM 2005 C CA . TYR A 1 255 ? 16.302 -15.517 -11.573 1.00 89.75 255 TYR A CA 1
ATOM 2006 C C . TYR A 1 255 ? 17.098 -15.989 -10.359 1.00 89.75 255 TYR A C 1
ATOM 2008 O O . TYR A 1 255 ? 16.717 -16.951 -9.692 1.00 89.75 255 TYR A O 1
ATOM 2016 N N . ASP A 1 256 ? 18.172 -15.270 -10.028 1.00 90.19 256 ASP A N 1
ATOM 2017 C CA . ASP A 1 256 ? 18.824 -15.423 -8.728 1.00 90.19 256 ASP A CA 1
ATOM 2018 C C . ASP A 1 256 ? 17.934 -14.818 -7.627 1.00 90.19 256 ASP A C 1
ATOM 2020 O O . ASP A 1 256 ? 17.573 -13.636 -7.649 1.00 90.19 256 ASP A O 1
ATOM 2024 N N . GLN A 1 257 ? 17.576 -15.658 -6.659 1.00 90.69 257 GLN A N 1
ATOM 2025 C CA . GLN A 1 257 ? 16.679 -15.342 -5.549 1.00 90.69 257 GLN A CA 1
ATOM 2026 C C . GLN A 1 257 ? 17.375 -14.598 -4.403 1.00 90.69 257 GLN A C 1
ATOM 2028 O O . GLN A 1 257 ? 16.710 -14.164 -3.461 1.00 90.69 257 GLN A O 1
ATOM 2033 N N . ASN A 1 258 ? 18.698 -14.420 -4.456 1.00 91.00 258 ASN A N 1
ATOM 2034 C CA . ASN A 1 258 ? 19.424 -13.653 -3.457 1.00 91.00 258 ASN A CA 1
ATOM 2035 C C . ASN A 1 258 ? 18.825 -12.243 -3.326 1.00 91.00 258 ASN A C 1
ATOM 2037 O O . ASN A 1 258 ? 18.684 -11.522 -4.314 1.00 91.00 258 ASN A O 1
ATOM 2041 N N . MET A 1 259 ? 18.458 -11.854 -2.103 1.00 89.19 259 MET A N 1
ATOM 2042 C CA . MET A 1 259 ? 17.770 -10.594 -1.792 1.00 89.19 259 MET A CA 1
ATOM 2043 C C . MET A 1 259 ? 16.456 -10.354 -2.569 1.00 89.19 259 MET A C 1
ATOM 2045 O O . MET A 1 259 ? 16.006 -9.210 -2.654 1.00 89.19 259 MET A O 1
ATOM 2049 N N . GLN A 1 260 ? 15.811 -11.397 -3.107 1.00 91.31 260 GLN A N 1
ATOM 2050 C CA . GLN A 1 260 ? 14.436 -11.308 -3.603 1.00 91.31 260 GLN A CA 1
ATOM 2051 C C . GLN A 1 260 ? 13.483 -11.186 -2.410 1.00 91.31 260 GLN A C 1
ATOM 2053 O O . GLN A 1 260 ? 13.467 -12.040 -1.523 1.00 91.31 260 GLN A O 1
ATOM 2058 N N . ILE A 1 261 ? 12.704 -10.106 -2.374 1.00 87.31 261 ILE A N 1
ATOM 2059 C CA . ILE A 1 261 ? 11.761 -9.820 -1.285 1.00 87.31 261 ILE A CA 1
ATOM 2060 C C . ILE A 1 261 ? 10.307 -10.080 -1.680 1.00 87.31 261 ILE A C 1
ATOM 2062 O O . ILE A 1 261 ? 9.473 -10.289 -0.803 1.00 87.31 261 ILE A O 1
ATOM 2066 N N . VAL A 1 262 ? 10.014 -10.093 -2.983 1.00 89.19 262 VAL A N 1
ATOM 2067 C CA . VAL A 1 262 ? 8.695 -10.412 -3.535 1.00 89.19 262 VAL A CA 1
ATOM 2068 C C . VAL A 1 262 ? 8.860 -11.338 -4.727 1.00 89.19 262 VAL A C 1
ATOM 2070 O O . VAL A 1 262 ? 9.697 -11.095 -5.599 1.00 89.19 262 VAL A O 1
ATOM 2073 N N . TYR A 1 263 ? 8.016 -12.360 -4.764 1.00 90.06 263 TYR A N 1
ATOM 2074 C CA . TYR A 1 263 ? 7.687 -13.125 -5.951 1.00 90.06 263 TYR A CA 1
ATOM 2075 C C . TYR A 1 263 ? 6.196 -13.454 -5.877 1.00 90.06 263 TYR A C 1
ATOM 2077 O O . TYR A 1 263 ? 5.762 -14.024 -4.882 1.00 90.06 263 TYR A O 1
ATOM 2085 N N . SER A 1 264 ? 5.436 -13.054 -6.892 1.00 88.25 264 SER A N 1
ATOM 2086 C CA . SER A 1 264 ? 4.033 -13.415 -7.054 1.00 88.25 264 SER A CA 1
ATOM 2087 C C . SER A 1 264 ? 3.791 -13.842 -8.497 1.00 88.25 264 SER A C 1
ATOM 2089 O O . SER A 1 264 ? 3.959 -13.048 -9.422 1.00 88.25 264 SER A O 1
ATOM 2091 N N . SER A 1 265 ? 3.436 -15.113 -8.667 1.00 84.56 265 SER A N 1
ATOM 2092 C CA . SER A 1 265 ? 3.049 -15.718 -9.949 1.00 84.56 265 SER A CA 1
ATOM 2093 C C . SER A 1 265 ? 1.540 -15.677 -10.189 1.00 84.56 265 SER A C 1
ATOM 2095 O O . SER A 1 265 ? 1.073 -16.139 -11.214 1.00 84.56 265 SER A O 1
ATOM 2097 N N . PHE A 1 266 ? 0.748 -15.204 -9.219 1.00 76.50 266 PHE A N 1
ATOM 2098 C CA . PHE A 1 266 ? -0.724 -15.247 -9.260 1.00 76.50 266 PHE A CA 1
ATOM 2099 C C . PHE A 1 266 ? -1.327 -16.653 -9.498 1.00 76.50 266 PHE A C 1
ATOM 2101 O O . PHE A 1 266 ? -2.503 -16.791 -9.830 1.00 76.50 266 PHE A O 1
ATOM 2108 N N . GLU A 1 267 ? -0.546 -17.707 -9.235 1.00 72.56 267 GLU A N 1
ATOM 2109 C CA . GLU A 1 267 ? -0.965 -19.118 -9.281 1.00 72.56 267 GLU A CA 1
ATOM 2110 C C . GLU A 1 267 ? -1.298 -19.698 -7.890 1.00 72.56 267 GLU A C 1
ATOM 2112 O O . GLU A 1 267 ? -1.568 -20.891 -7.737 1.00 72.56 267 GLU A O 1
ATOM 2117 N N . GLU A 1 268 ? -1.215 -18.875 -6.844 1.00 59.50 268 GLU A N 1
ATOM 2118 C CA . GLU A 1 268 ? -1.172 -19.321 -5.445 1.00 59.50 268 GLU A CA 1
ATOM 2119 C C . GLU A 1 268 ? -2.523 -19.817 -4.892 1.00 59.50 268 GLU A C 1
ATOM 2121 O O . GLU A 1 268 ? -2.551 -20.460 -3.843 1.00 59.50 268 GLU A O 1
ATOM 2126 N N . ASP A 1 269 ? -3.639 -19.571 -5.584 1.00 50.97 269 ASP A N 1
ATOM 2127 C CA . ASP A 1 269 ? -4.995 -19.944 -5.151 1.00 50.97 269 ASP A CA 1
ATOM 2128 C C . ASP A 1 269 ? -5.519 -21.260 -5.766 1.00 50.97 269 ASP A C 1
ATOM 2130 O O . ASP A 1 269 ? -6.620 -21.707 -5.434 1.00 50.97 269 ASP A O 1
ATOM 2134 N N . GLY A 1 270 ? -4.727 -21.916 -6.624 1.00 47.06 270 GLY A N 1
ATOM 2135 C CA . GLY A 1 270 ? -5.023 -23.237 -7.190 1.00 47.06 270 GLY A CA 1
ATOM 2136 C C . GLY A 1 270 ? -6.119 -23.276 -8.263 1.00 47.06 270 GLY A C 1
ATOM 2137 O O . GLY A 1 270 ? -6.396 -24.360 -8.779 1.00 47.06 270 GLY A O 1
ATOM 2138 N N . ASN A 1 271 ? -6.714 -22.131 -8.619 1.00 46.06 271 ASN A N 1
ATOM 2139 C CA . ASN A 1 271 ? -7.731 -22.013 -9.672 1.00 46.06 271 ASN A CA 1
ATOM 2140 C C . ASN A 1 271 ? -7.178 -21.406 -10.975 1.00 46.06 271 ASN A C 1
ATOM 2142 O O . ASN A 1 271 ? -7.790 -21.580 -12.032 1.00 46.06 271 ASN A O 1
ATOM 2146 N N . SER A 1 272 ? -6.030 -20.727 -10.922 1.00 53.69 272 SER A N 1
ATOM 2147 C CA . SER A 1 272 ? -5.321 -20.203 -12.095 1.00 53.69 272 SER A CA 1
ATOM 2148 C C . SER A 1 272 ? -4.685 -21.332 -12.915 1.00 53.69 272 SER A C 1
ATOM 2150 O O . SER A 1 272 ? -4.124 -22.286 -12.365 1.00 53.69 272 SER A O 1
ATOM 2152 N N . GLN A 1 273 ? -4.739 -21.236 -14.249 1.00 57.03 273 GLN A N 1
ATOM 2153 C CA . GLN A 1 273 ? -3.923 -22.109 -15.098 1.00 57.03 273 GLN A CA 1
ATOM 2154 C C . GLN A 1 273 ? -2.442 -21.829 -14.821 1.00 57.03 273 GLN A C 1
ATOM 2156 O O . GLN A 1 273 ? -2.057 -20.678 -14.675 1.00 57.03 273 GLN A O 1
ATOM 2161 N N . LYS A 1 274 ? -1.608 -22.868 -14.743 1.00 58.88 274 LYS A N 1
ATOM 2162 C CA . LYS A 1 274 ? -0.173 -22.692 -14.483 1.00 58.88 274 LYS A CA 1
ATOM 2163 C C . LYS A 1 274 ? 0.562 -22.190 -15.715 1.00 58.88 274 LYS A C 1
ATOM 2165 O O . LYS A 1 274 ? 0.212 -22.555 -16.841 1.00 58.88 274 LYS A O 1
ATOM 2170 N N . ASN A 1 275 ? 1.628 -21.444 -15.491 1.00 64.38 275 ASN A N 1
ATOM 2171 C CA . ASN A 1 275 ? 2.599 -21.086 -16.501 1.00 64.38 275 ASN A CA 1
ATOM 2172 C C . ASN A 1 275 ? 3.210 -22.369 -17.074 1.00 64.38 275 ASN A C 1
ATOM 2174 O O . ASN A 1 275 ? 3.600 -23.288 -16.347 1.00 64.38 275 ASN A O 1
ATOM 2178 N N . SER A 1 276 ? 3.246 -22.476 -18.400 1.00 55.09 276 SER A N 1
ATOM 2179 C CA . SER A 1 276 ? 3.747 -23.667 -19.092 1.00 55.09 276 SER A CA 1
ATOM 2180 C C . SER A 1 276 ? 4.674 -23.273 -20.228 1.00 55.09 276 SER A C 1
ATOM 2182 O O . SER A 1 276 ? 4.418 -22.310 -20.940 1.00 55.09 276 SER A O 1
ATOM 2184 N N . ALA A 1 277 ? 5.772 -24.002 -20.406 1.00 50.00 277 ALA A N 1
ATOM 2185 C CA . ALA A 1 277 ? 6.574 -23.858 -21.612 1.00 50.00 277 ALA A CA 1
ATOM 2186 C C . ALA A 1 277 ? 5.825 -24.528 -22.773 1.00 50.00 277 ALA A C 1
ATOM 2188 O O . ALA A 1 277 ? 5.424 -25.690 -22.660 1.00 50.00 277 ALA A O 1
ATOM 2189 N N . ASN A 1 278 ? 5.629 -23.813 -23.880 1.00 55.00 278 ASN A N 1
ATOM 2190 C CA . ASN A 1 278 ? 5.164 -24.435 -25.113 1.00 55.00 278 ASN A CA 1
ATOM 2191 C C . ASN A 1 278 ? 6.270 -25.331 -25.707 1.00 55.00 278 ASN A C 1
ATOM 2193 O O . ASN A 1 278 ? 7.413 -25.337 -25.242 1.00 55.00 278 ASN A O 1
ATOM 2197 N N . SER A 1 279 ? 5.936 -26.111 -26.737 1.00 44.94 279 SER A N 1
ATOM 2198 C CA . SER A 1 279 ? 6.862 -27.058 -27.381 1.00 44.94 279 SER A CA 1
ATOM 2199 C C . SER A 1 279 ? 8.143 -26.421 -27.938 1.00 44.94 279 SER A C 1
ATOM 2201 O O . SER A 1 279 ? 9.104 -27.144 -28.188 1.00 44.94 279 SER A O 1
ATOM 2203 N N . ASP A 1 280 ? 8.165 -25.094 -28.086 1.00 49.47 280 ASP A N 1
ATOM 2204 C CA . ASP A 1 280 ? 9.282 -24.316 -28.627 1.00 49.47 280 ASP A CA 1
ATOM 2205 C C . ASP A 1 280 ? 10.126 -23.645 -27.524 1.00 49.47 280 ASP A C 1
ATOM 2207 O O . ASP A 1 280 ? 11.063 -22.901 -27.815 1.00 49.47 280 ASP A O 1
ATOM 2211 N N . GLY A 1 281 ? 9.814 -23.901 -26.248 1.00 45.00 281 GLY A N 1
ATOM 2212 C CA . GLY A 1 281 ? 10.524 -23.339 -25.098 1.00 45.00 281 GLY A CA 1
ATOM 2213 C C . GLY A 1 281 ? 10.116 -21.909 -24.728 1.00 45.00 281 GLY A C 1
ATOM 2214 O O . GLY A 1 281 ? 10.749 -21.319 -23.856 1.00 45.00 281 GLY A O 1
ATOM 2215 N N . GLN A 1 282 ? 9.069 -21.348 -25.343 1.00 52.34 282 GLN A N 1
ATOM 2216 C CA . GLN A 1 282 ? 8.501 -20.058 -24.943 1.00 52.34 282 GLN A CA 1
ATOM 2217 C C . GLN A 1 282 ? 7.501 -20.235 -23.794 1.00 52.34 282 GLN A C 1
ATOM 2219 O O . GLN A 1 282 ? 6.731 -21.195 -23.756 1.00 52.34 282 GLN A O 1
ATOM 2224 N N . LEU A 1 283 ? 7.499 -19.290 -22.855 1.00 60.81 283 LEU A N 1
ATOM 2225 C CA . LEU A 1 283 ? 6.599 -19.281 -21.702 1.00 60.81 283 LEU A CA 1
ATOM 2226 C C . LEU A 1 283 ? 5.179 -18.876 -22.127 1.00 60.81 283 LEU A C 1
ATOM 2228 O O . LEU A 1 283 ? 4.972 -17.809 -22.697 1.00 60.81 283 LEU A O 1
ATOM 2232 N N . SER A 1 284 ? 4.196 -19.715 -21.812 1.00 65.19 284 SER A N 1
ATOM 2233 C CA . SER A 1 284 ? 2.776 -19.370 -21.791 1.00 65.19 284 SER A CA 1
ATOM 2234 C C . SER A 1 284 ? 2.425 -18.923 -20.379 1.00 65.19 284 SER A C 1
ATOM 2236 O O . SER A 1 284 ? 2.469 -19.744 -19.461 1.00 65.19 284 SER A O 1
ATOM 2238 N N . LEU A 1 285 ? 2.098 -17.640 -20.224 1.00 65.50 285 LEU A N 1
ATOM 2239 C CA . LEU A 1 285 ? 1.820 -16.998 -18.938 1.00 65.50 285 LEU A CA 1
ATOM 2240 C C . LEU A 1 285 ? 0.313 -16.836 -18.694 1.00 65.50 285 LEU A C 1
ATOM 2242 O O . LEU A 1 285 ? -0.435 -16.527 -19.626 1.00 65.50 285 LEU A O 1
ATOM 2246 N N . ASN A 1 286 ? -0.114 -17.025 -17.447 1.00 71.62 286 ASN A N 1
ATOM 2247 C CA . ASN A 1 286 ? -1.502 -17.041 -16.986 1.00 71.62 286 ASN A CA 1
ATOM 2248 C C . ASN A 1 286 ? -1.660 -16.131 -15.755 1.00 71.62 286 ASN A C 1
ATOM 2250 O O . ASN A 1 286 ? -2.048 -16.561 -14.672 1.00 71.62 286 ASN A O 1
ATOM 2254 N N . GLY A 1 287 ? -1.337 -14.853 -15.942 1.00 77.06 287 GLY A N 1
ATOM 2255 C CA . GLY A 1 287 ? -1.382 -13.849 -14.885 1.00 77.06 287 GLY A CA 1
ATOM 2256 C C . GLY A 1 287 ? -2.783 -13.394 -14.460 1.00 77.06 287 GLY A C 1
ATOM 2257 O O . GLY A 1 287 ? -3.814 -13.834 -14.974 1.00 77.06 287 GLY A O 1
ATOM 2258 N N . ILE A 1 288 ? -2.815 -12.423 -13.548 1.00 86.81 288 ILE A N 1
ATOM 2259 C CA . ILE A 1 288 ? -4.041 -11.751 -13.109 1.00 86.81 288 ILE A CA 1
ATOM 2260 C C . ILE A 1 288 ? -4.581 -10.832 -14.213 1.00 86.81 288 ILE A C 1
ATOM 2262 O O . ILE A 1 288 ? -3.874 -9.952 -14.707 1.00 86.81 288 ILE A O 1
ATOM 2266 N N . TYR A 1 289 ? -5.858 -11.000 -14.570 1.00 89.50 289 TYR A N 1
ATOM 2267 C CA . TYR A 1 289 ? -6.571 -10.061 -15.438 1.00 89.50 289 TYR A CA 1
ATOM 2268 C C . TYR A 1 289 ? -7.109 -8.872 -14.637 1.00 89.50 289 TYR A C 1
ATOM 2270 O O . TYR A 1 289 ? -7.821 -9.038 -13.646 1.00 89.50 289 TYR A O 1
ATOM 2278 N N . LEU A 1 290 ? -6.809 -7.667 -15.113 1.00 90.69 290 LEU A N 1
ATOM 2279 C CA . LEU A 1 290 ? -7.242 -6.400 -14.540 1.00 90.69 290 LEU A CA 1
ATOM 2280 C C . LEU A 1 290 ? -8.165 -5.685 -15.528 1.00 90.69 290 LEU A C 1
ATOM 2282 O O . LEU A 1 290 ? -7.835 -5.535 -16.706 1.00 90.69 290 LEU A O 1
ATOM 2286 N N . ASN A 1 291 ? -9.322 -5.232 -15.046 1.00 89.25 291 ASN A N 1
ATOM 2287 C CA . ASN A 1 291 ? -10.406 -4.714 -15.890 1.00 89.25 291 ASN A CA 1
ATOM 2288 C C . ASN A 1 291 ? -10.460 -3.174 -15.986 1.00 89.25 291 ASN A C 1
ATOM 2290 O O . ASN A 1 291 ? -11.476 -2.632 -16.417 1.00 89.25 291 ASN A O 1
ATOM 2294 N N . GLY A 1 292 ? -9.423 -2.467 -15.523 1.00 88.44 292 GLY A N 1
ATOM 2295 C CA . GLY A 1 292 ? -9.410 -0.999 -15.467 1.00 88.44 292 GLY A CA 1
ATOM 2296 C C . GLY A 1 292 ? -10.098 -0.383 -14.243 1.00 88.44 292 GLY A C 1
ATOM 2297 O O . GLY A 1 292 ? -10.176 0.836 -14.142 1.00 88.44 292 GLY A O 1
ATOM 2298 N N . SER A 1 293 ? -10.570 -1.205 -13.304 1.00 89.00 293 SER A N 1
ATOM 2299 C CA . SER A 1 293 ? -11.080 -0.779 -11.987 1.00 89.00 293 SER A CA 1
ATOM 2300 C C . SER A 1 293 ? -10.589 -1.654 -10.827 1.00 89.00 293 SER A C 1
ATOM 2302 O O . SER A 1 293 ? -10.762 -1.310 -9.661 1.00 89.00 293 SER A O 1
ATOM 2304 N N . THR A 1 294 ? -9.960 -2.789 -11.133 1.00 87.06 294 THR A N 1
ATOM 2305 C CA . THR A 1 294 ? -9.409 -3.739 -10.162 1.00 87.06 294 THR A CA 1
ATOM 2306 C C . THR A 1 294 ? -7.904 -3.557 -9.998 1.00 87.06 294 THR A C 1
ATOM 2308 O O . THR A 1 294 ? -7.210 -3.240 -10.961 1.00 87.06 294 THR A O 1
ATOM 2311 N N . TYR A 1 295 ? -7.394 -3.847 -8.804 1.00 91.12 295 TYR A N 1
ATOM 2312 C CA . TYR A 1 295 ? -5.967 -3.937 -8.488 1.00 91.12 295 TYR A CA 1
ATOM 2313 C C . TYR A 1 295 ? -5.734 -5.031 -7.442 1.00 91.12 295 TYR A C 1
ATOM 2315 O O . TYR A 1 295 ? -6.679 -5.498 -6.803 1.00 91.12 295 TYR A O 1
ATOM 2323 N N . GLN A 1 296 ? -4.473 -5.409 -7.239 1.00 87.94 296 GLN A N 1
ATOM 2324 C CA . GLN A 1 296 ? -4.064 -6.353 -6.203 1.00 87.94 296 GLN A CA 1
ATOM 2325 C C . GLN A 1 296 ? -2.907 -5.777 -5.386 1.00 87.94 296 GLN A C 1
ATOM 2327 O O . GLN A 1 296 ? -1.856 -5.448 -5.927 1.00 87.94 296 GLN A O 1
ATOM 2332 N N . ASP A 1 297 ? -3.071 -5.705 -4.067 1.00 86.81 297 ASP A N 1
ATOM 2333 C CA . ASP A 1 297 ? -1.949 -5.443 -3.165 1.00 86.81 297 ASP A CA 1
ATOM 2334 C C . ASP A 1 297 ? -1.206 -6.751 -2.879 1.00 86.81 297 ASP A C 1
ATOM 2336 O O . ASP A 1 297 ? -1.820 -7.765 -2.524 1.00 86.81 297 ASP A O 1
ATOM 2340 N N . ILE A 1 298 ? 0.119 -6.740 -3.027 1.00 83.75 298 ILE A N 1
ATOM 2341 C CA . ILE A 1 298 ? 0.958 -7.901 -2.733 1.00 83.75 298 ILE A CA 1
ATOM 2342 C C . ILE A 1 298 ? 0.970 -8.128 -1.224 1.00 83.75 298 ILE A C 1
ATOM 2344 O O . ILE A 1 298 ? 1.485 -7.317 -0.446 1.00 83.75 298 ILE A O 1
ATOM 2348 N N . LYS A 1 299 ? 0.417 -9.271 -0.818 1.00 69.62 299 LYS A N 1
ATOM 2349 C CA . LYS A 1 299 ? 0.521 -9.768 0.551 1.00 69.62 299 LYS A CA 1
ATOM 2350 C C . LYS A 1 299 ? 1.934 -10.291 0.762 1.00 69.62 299 LYS A C 1
ATOM 2352 O O . LYS A 1 299 ? 2.508 -10.937 -0.107 1.00 69.62 299 LYS A O 1
ATOM 2357 N N . ILE A 1 300 ? 2.494 -10.011 1.926 1.00 64.19 300 ILE A N 1
ATOM 2358 C CA . ILE A 1 300 ? 3.838 -10.449 2.283 1.00 64.19 300 ILE A CA 1
ATOM 2359 C C . ILE A 1 300 ? 3.826 -11.274 3.552 1.00 64.19 300 ILE A C 1
ATOM 2361 O O . ILE A 1 300 ? 3.012 -11.067 4.449 1.00 64.19 300 ILE A O 1
ATOM 2365 N N . ASP A 1 301 ? 4.784 -12.191 3.619 1.00 61.62 301 ASP A N 1
ATOM 2366 C CA . ASP A 1 301 ? 5.041 -12.995 4.799 1.00 61.62 301 ASP A CA 1
ATOM 2367 C C . ASP A 1 301 ? 5.591 -12.118 5.931 1.00 61.62 301 ASP A C 1
ATOM 2369 O O . ASP A 1 301 ? 6.767 -11.738 5.968 1.00 61.62 301 ASP A O 1
ATOM 2373 N N . ILE A 1 302 ? 4.699 -11.788 6.862 1.00 53.19 302 ILE A N 1
ATOM 2374 C CA . ILE A 1 302 ? 4.992 -10.950 8.020 1.00 53.19 302 ILE A CA 1
ATOM 2375 C C . ILE A 1 302 ? 5.974 -11.597 9.004 1.00 53.19 302 ILE A C 1
ATOM 2377 O O . ILE A 1 302 ? 6.527 -10.877 9.829 1.00 53.19 302 ILE A O 1
ATOM 2381 N N . SER A 1 303 ? 6.250 -12.906 8.916 1.00 55.72 303 SER A N 1
ATOM 2382 C CA . SER A 1 303 ? 7.221 -13.573 9.799 1.00 55.72 303 SER A CA 1
ATOM 2383 C C . SER A 1 303 ? 8.656 -13.063 9.610 1.00 55.72 303 SER A C 1
ATOM 2385 O O . SER A 1 303 ? 9.503 -13.224 10.490 1.00 55.72 303 SER A O 1
ATOM 2387 N N . LYS A 1 304 ? 8.930 -12.399 8.480 1.00 53.62 304 LYS A N 1
ATOM 2388 C CA . LYS A 1 304 ? 10.246 -11.855 8.123 1.00 53.62 304 LYS A CA 1
ATOM 2389 C C . LYS A 1 304 ? 10.561 -10.498 8.764 1.00 53.62 304 LYS A C 1
ATOM 2391 O O . LYS A 1 304 ? 11.686 -10.020 8.630 1.00 53.62 304 LYS A O 1
ATOM 2396 N N . TYR A 1 305 ? 9.613 -9.868 9.462 1.00 56.66 305 TYR A N 1
ATOM 2397 C CA . TYR A 1 305 ? 9.865 -8.620 10.192 1.00 56.66 305 TYR A CA 1
ATOM 2398 C C . TYR A 1 305 ? 10.484 -8.906 11.558 1.00 56.66 305 TYR A C 1
ATOM 2400 O O . TYR A 1 305 ? 10.254 -9.952 12.155 1.00 56.66 305 TYR A O 1
ATOM 2408 N N . THR A 1 306 ? 11.292 -7.978 12.069 1.00 54.44 306 THR A N 1
ATOM 2409 C CA . THR A 1 306 ? 12.030 -8.155 13.335 1.00 54.44 306 THR A CA 1
ATOM 2410 C C . THR A 1 306 ? 11.501 -7.285 14.474 1.00 54.44 306 THR A C 1
ATOM 2412 O O . THR A 1 306 ? 11.912 -7.463 15.618 1.00 54.44 306 THR A O 1
ATOM 2415 N N . SER A 1 307 ? 10.583 -6.354 14.187 1.00 67.31 307 SER A N 1
ATOM 2416 C CA . SER A 1 307 ? 10.021 -5.416 15.165 1.00 67.31 307 SER A CA 1
ATOM 2417 C C . SER A 1 307 ? 8.511 -5.596 15.272 1.00 67.31 307 SER A C 1
ATOM 2419 O O . SER A 1 307 ? 7.767 -5.276 14.342 1.00 67.31 307 SER A O 1
ATOM 2421 N N . TYR A 1 308 ? 8.075 -6.097 16.427 1.00 77.19 308 TYR A N 1
ATOM 2422 C CA . TYR A 1 308 ? 6.674 -6.351 16.740 1.00 77.19 308 TYR A CA 1
ATOM 2423 C C . TYR A 1 308 ? 6.270 -5.625 18.013 1.00 77.19 308 TYR A C 1
ATOM 2425 O O . TYR A 1 308 ? 7.072 -5.474 18.935 1.00 77.19 308 TYR A O 1
ATOM 2433 N N . LEU A 1 309 ? 4.996 -5.261 18.088 1.00 81.56 309 LEU A N 1
ATOM 2434 C CA . LEU A 1 309 ? 4.357 -4.845 19.322 1.00 81.56 309 LEU A CA 1
ATOM 2435 C C . LEU A 1 309 ? 3.473 -5.989 19.843 1.00 81.56 309 LEU A C 1
ATOM 2437 O O . LEU A 1 309 ? 2.778 -6.657 19.074 1.00 81.56 309 LEU A O 1
ATOM 2441 N N . LYS A 1 310 ? 3.540 -6.233 21.153 1.00 85.94 310 LYS A N 1
ATOM 2442 C CA . LYS A 1 310 ? 2.703 -7.207 21.867 1.00 85.94 310 LYS A CA 1
ATOM 2443 C C . LYS A 1 310 ? 1.616 -6.477 22.655 1.00 85.94 310 LYS A C 1
ATOM 2445 O O . LYS A 1 310 ? 1.862 -5.336 23.050 1.00 85.94 310 LYS A O 1
ATOM 2450 N N . PRO A 1 311 ? 0.466 -7.114 22.939 1.00 89.06 311 PRO A N 1
ATOM 2451 C CA . PRO A 1 311 ? -0.505 -6.577 23.883 1.00 89.06 311 PRO A CA 1
ATOM 2452 C C . PRO A 1 311 ? 0.139 -6.259 25.233 1.00 89.06 311 PRO A C 1
ATOM 2454 O O . PRO A 1 311 ? 0.976 -7.019 25.725 1.00 89.06 311 PRO A O 1
ATOM 2457 N N . TYR A 1 312 ? -0.250 -5.146 25.846 1.00 88.25 312 TYR A N 1
ATOM 2458 C CA . TYR A 1 312 ? 0.306 -4.725 27.132 1.00 88.25 312 TYR A CA 1
ATOM 2459 C C . TYR A 1 312 ? -0.710 -3.936 27.955 1.00 88.25 312 TYR A C 1
ATOM 2461 O O . TYR A 1 312 ? -1.720 -3.450 27.452 1.00 88.25 312 TYR A O 1
ATOM 2469 N N . HIS A 1 313 ? -0.437 -3.810 29.250 1.00 89.62 313 HIS A N 1
ATOM 2470 C CA . HIS A 1 313 ? -1.334 -3.130 30.170 1.00 89.62 313 HIS A CA 1
ATOM 2471 C C . HIS A 1 313 ? -1.144 -1.605 30.150 1.00 89.62 313 HIS A C 1
ATOM 2473 O O . HIS A 1 313 ? -0.029 -1.107 30.330 1.00 89.62 313 HIS A O 1
ATOM 2479 N N . LEU A 1 314 ? -2.235 -0.854 29.989 1.00 88.19 314 LEU A N 1
ATOM 2480 C CA . LEU A 1 314 ? -2.240 0.605 30.072 1.00 88.19 314 LEU A CA 1
ATOM 2481 C C . LEU A 1 314 ? -2.239 1.059 31.535 1.00 88.19 314 LEU A C 1
ATOM 2483 O O . LEU A 1 314 ? -3.195 0.857 32.277 1.00 88.19 314 LEU A O 1
ATOM 2487 N N . LEU A 1 315 ? -1.163 1.733 31.945 1.00 83.38 315 LEU A N 1
ATOM 2488 C CA . LEU A 1 315 ? -1.019 2.234 33.319 1.00 83.38 315 LEU A CA 1
ATOM 2489 C C . LEU A 1 315 ? -1.805 3.525 33.576 1.00 83.38 315 LEU A C 1
ATOM 2491 O O . LEU A 1 315 ? -2.236 3.788 34.696 1.00 83.38 315 LEU A O 1
ATOM 2495 N N . ARG A 1 316 ? -1.964 4.358 32.546 1.00 79.31 316 ARG A N 1
ATOM 2496 C CA . ARG A 1 316 ? -2.701 5.622 32.629 1.00 79.31 316 ARG A CA 1
ATOM 2497 C C . ARG A 1 316 ? -4.124 5.364 32.187 1.00 79.31 316 ARG A C 1
ATOM 2499 O O . ARG A 1 316 ? -4.295 4.839 31.095 1.00 79.31 316 ARG A O 1
ATOM 2506 N N . THR A 1 317 ? -5.113 5.772 32.984 1.00 74.88 317 THR A N 1
ATOM 2507 C CA . THR A 1 317 ? -6.514 5.739 32.544 1.00 74.88 317 THR A CA 1
ATOM 2508 C C . THR A 1 317 ? -6.650 6.679 31.349 1.00 74.88 317 THR A C 1
ATOM 2510 O O . THR A 1 317 ? -6.861 6.202 30.244 1.00 74.88 317 THR A O 1
ATOM 2513 N N . LYS A 1 318 ? -6.278 7.956 31.515 1.00 77.38 318 LYS A N 1
ATOM 2514 C CA . LYS A 1 318 ? -6.369 8.980 30.471 1.00 77.38 318 LYS A CA 1
ATOM 2515 C C . LYS A 1 318 ? -5.231 8.888 29.459 1.00 77.38 318 LYS A C 1
ATOM 2517 O O . LYS A 1 318 ? -4.079 9.207 29.761 1.00 77.38 318 LYS A O 1
ATOM 2522 N N . THR A 1 319 ? -5.572 8.520 28.231 1.00 77.31 319 THR A N 1
ATOM 2523 C CA . THR A 1 319 ? -4.648 8.462 27.090 1.00 77.31 319 THR A CA 1
ATOM 2524 C C . THR A 1 319 ? -5.248 9.162 25.866 1.00 77.31 319 THR A C 1
ATOM 2526 O O . THR A 1 319 ? -6.448 9.437 25.819 1.00 77.31 319 THR A O 1
ATOM 2529 N N . ALA A 1 320 ? -4.410 9.511 24.883 1.00 81.56 320 ALA A N 1
ATOM 2530 C CA . ALA A 1 320 ? -4.887 10.090 23.627 1.00 81.56 320 ALA A CA 1
ATOM 2531 C C . ALA A 1 320 ? -5.801 9.102 22.878 1.00 81.56 320 ALA A C 1
ATOM 2533 O O . ALA A 1 320 ? -5.740 7.896 23.107 1.00 81.56 320 ALA A O 1
ATOM 2534 N N . ALA A 1 321 ? -6.654 9.608 21.988 1.00 78.31 321 ALA A N 1
ATOM 2535 C CA . ALA A 1 321 ? -7.454 8.752 21.126 1.00 78.31 321 ALA A CA 1
ATOM 2536 C C . ALA A 1 321 ? -6.546 8.191 20.022 1.00 78.31 321 ALA A C 1
ATOM 2538 O O . ALA A 1 321 ? -5.789 8.977 19.435 1.00 78.31 321 ALA A O 1
ATOM 2539 N N . PRO A 1 322 ? -6.638 6.887 19.719 1.00 84.44 322 PRO A N 1
ATOM 2540 C CA . PRO A 1 322 ? -6.118 6.351 18.476 1.00 84.44 322 PRO A CA 1
ATOM 2541 C C . PRO A 1 322 ? -6.612 7.154 17.265 1.00 84.44 322 PRO A C 1
ATOM 2543 O O . PRO A 1 322 ? -7.722 7.698 17.263 1.00 84.44 322 PRO A O 1
ATOM 2546 N N . ASN A 1 323 ? -5.769 7.237 16.241 1.00 84.56 323 ASN A N 1
ATOM 2547 C CA . ASN A 1 323 ? -6.137 7.717 14.927 1.00 84.56 323 ASN A CA 1
ATOM 2548 C C . ASN A 1 323 ? -7.300 6.898 14.360 1.00 84.56 323 ASN A C 1
ATOM 2550 O O . ASN A 1 323 ? -7.363 5.682 14.551 1.00 84.56 323 ASN A O 1
ATOM 2554 N N . TYR A 1 324 ? -8.191 7.580 13.652 1.00 80.50 324 TYR A N 1
ATOM 2555 C CA . TYR A 1 324 ? -9.391 7.025 13.045 1.00 80.50 324 TYR A CA 1
ATOM 2556 C C . TYR A 1 324 ? -9.649 7.733 11.710 1.00 80.50 324 TYR A C 1
ATOM 2558 O O . TYR A 1 324 ? -9.237 8.874 11.517 1.00 80.50 324 TYR A O 1
ATOM 2566 N N . GLY A 1 325 ? -10.343 7.063 10.796 1.00 76.44 325 GLY A N 1
ATOM 2567 C CA . GLY A 1 325 ? -10.606 7.563 9.446 1.00 76.44 325 GLY A CA 1
ATOM 2568 C C . GLY A 1 325 ? -10.425 6.460 8.412 1.00 76.44 325 GLY A C 1
ATOM 2569 O O . GLY A 1 325 ? -9.997 5.362 8.758 1.00 76.44 325 GLY A O 1
ATOM 2570 N N . GLU A 1 326 ? -10.751 6.755 7.158 1.00 73.81 326 GLU A N 1
ATOM 2571 C CA . GLU A 1 326 ? -10.734 5.784 6.054 1.00 73.81 326 GLU A CA 1
ATOM 2572 C C . GLU A 1 326 ? -9.334 5.186 5.864 1.00 73.81 326 GLU A C 1
ATOM 2574 O O . GLU A 1 326 ? -9.152 3.980 5.967 1.00 73.81 326 GLU A O 1
ATOM 2579 N N . ASN A 1 327 ? -8.302 6.033 5.785 1.00 73.94 327 ASN A N 1
ATOM 2580 C CA . ASN A 1 327 ? -6.917 5.565 5.679 1.00 73.94 327 ASN A CA 1
ATOM 2581 C C . ASN A 1 327 ? -6.476 4.722 6.894 1.00 73.94 327 ASN A C 1
ATOM 2583 O O . ASN A 1 327 ? -5.792 3.714 6.733 1.00 73.94 327 ASN A O 1
ATOM 2587 N N . ALA A 1 328 ? -6.873 5.099 8.116 1.00 80.88 328 ALA A N 1
ATOM 2588 C CA . ALA A 1 328 ? -6.545 4.317 9.310 1.00 80.88 328 ALA A CA 1
ATOM 2589 C C . ALA A 1 328 ? -7.237 2.948 9.296 1.00 80.88 328 ALA A C 1
ATOM 2591 O O . ALA A 1 328 ? -6.643 1.946 9.700 1.00 80.88 328 ALA A O 1
ATOM 2592 N N . TYR A 1 329 ? -8.481 2.919 8.817 1.00 81.88 329 TYR A N 1
ATOM 2593 C CA . TYR A 1 329 ? -9.283 1.721 8.648 1.00 81.88 329 TYR A CA 1
ATOM 2594 C C . TYR A 1 329 ? -8.667 0.783 7.605 1.00 81.88 329 TYR A C 1
ATOM 2596 O O . TYR A 1 329 ? -8.392 -0.368 7.935 1.00 81.88 329 TYR A O 1
ATOM 2604 N N . ASP A 1 330 ? -8.351 1.277 6.408 1.00 76.94 330 ASP A N 1
ATOM 2605 C CA . ASP A 1 330 ? -7.774 0.484 5.315 1.00 76.94 330 ASP A CA 1
ATOM 2606 C C . ASP A 1 330 ? -6.435 -0.143 5.704 1.00 76.94 330 ASP A C 1
ATOM 2608 O O . ASP A 1 330 ? -6.212 -1.343 5.510 1.00 76.94 330 ASP A O 1
ATOM 2612 N N . LEU A 1 331 ? -5.556 0.657 6.323 1.00 79.38 331 LEU A N 1
ATOM 2613 C CA . LEU A 1 331 ? -4.277 0.176 6.837 1.00 79.38 331 LEU A CA 1
ATOM 2614 C C . LEU A 1 331 ? -4.493 -0.886 7.918 1.00 79.38 331 LEU A C 1
ATOM 2616 O O . LEU A 1 331 ? -3.819 -1.910 7.901 1.00 79.38 331 LEU A O 1
ATOM 2620 N N . SER A 1 332 ? -5.439 -0.674 8.838 1.00 84.62 332 SER A N 1
ATOM 2621 C CA . SER A 1 332 ? -5.731 -1.625 9.917 1.00 84.62 332 SER A CA 1
ATOM 2622 C C . SER A 1 332 ? -6.311 -2.939 9.401 1.00 84.62 332 SER A C 1
ATOM 2624 O O . SER A 1 332 ? -5.845 -4.003 9.813 1.00 84.62 332 SER A O 1
ATOM 2626 N N . TYR A 1 333 ? -7.289 -2.862 8.495 1.00 83.69 333 TYR A N 1
ATOM 2627 C CA . TYR A 1 333 ? -7.972 -3.997 7.881 1.00 83.69 333 TYR A CA 1
ATOM 2628 C C . TYR A 1 333 ? -7.012 -4.849 7.048 1.00 83.69 333 TYR A C 1
ATOM 2630 O O . TYR A 1 333 ? -7.071 -6.079 7.115 1.00 83.69 333 TYR A O 1
ATOM 2638 N N . ASN A 1 334 ? -6.109 -4.205 6.298 1.00 78.88 334 ASN A N 1
ATOM 2639 C CA . ASN A 1 334 ? -5.090 -4.835 5.455 1.00 78.88 334 ASN A CA 1
ATOM 2640 C C . ASN A 1 334 ? -5.610 -6.076 4.705 1.00 78.88 334 ASN A C 1
ATOM 2642 O O . ASN A 1 334 ? -5.125 -7.197 4.892 1.00 78.88 334 ASN A O 1
ATOM 2646 N N . ASN A 1 335 ? -6.647 -5.890 3.884 1.00 73.75 335 ASN A N 1
ATOM 2647 C CA . ASN A 1 335 ? -7.247 -6.956 3.075 1.00 73.75 335 ASN A CA 1
ATOM 2648 C C . ASN A 1 335 ? -7.657 -8.199 3.896 1.00 73.75 335 ASN A C 1
ATOM 2650 O O . ASN A 1 335 ? -7.434 -9.337 3.471 1.00 73.75 335 ASN A O 1
ATOM 2654 N N . GLY A 1 336 ? -8.205 -7.973 5.094 1.00 79.81 336 GLY A N 1
ATOM 2655 C CA . GLY A 1 336 ? -8.672 -9.008 6.019 1.00 79.81 336 GLY A CA 1
ATOM 2656 C C . GLY A 1 336 ? -7.592 -9.608 6.922 1.00 79.81 336 GLY A C 1
ATOM 2657 O O . GLY A 1 336 ? -7.914 -10.443 7.763 1.00 79.81 336 GLY A O 1
ATOM 2658 N N . GLN A 1 337 ? -6.326 -9.197 6.793 1.00 79.56 337 GLN A N 1
ATOM 2659 C CA . GLN A 1 337 ? -5.255 -9.674 7.678 1.00 79.56 337 GLN A CA 1
ATOM 2660 C C . GLN A 1 337 ? -5.309 -9.051 9.075 1.00 79.56 337 GLN A C 1
ATOM 2662 O O . GLN A 1 337 ? -4.725 -9.614 9.999 1.00 79.56 337 GLN A O 1
ATOM 2667 N N . MET A 1 338 ? -5.979 -7.901 9.231 1.00 83.50 338 MET A N 1
ATOM 2668 C CA . MET A 1 338 ? -6.204 -7.248 10.525 1.00 83.50 338 MET A CA 1
ATOM 2669 C C . MET A 1 338 ? -4.907 -7.020 11.319 1.00 83.50 338 MET A C 1
ATOM 2671 O O . MET A 1 338 ? -4.836 -7.325 12.504 1.00 83.50 338 MET A O 1
ATOM 2675 N N . ASN A 1 339 ? -3.845 -6.535 10.671 1.00 84.25 339 ASN A N 1
ATOM 2676 C CA . ASN A 1 339 ? -2.506 -6.440 11.271 1.00 84.25 339 ASN A CA 1
ATOM 2677 C C . ASN A 1 339 ? -1.804 -5.087 11.051 1.00 84.25 339 ASN A C 1
ATOM 2679 O O . ASN A 1 339 ? -0.636 -4.949 11.411 1.00 84.25 339 ASN A O 1
ATOM 2683 N N . GLY A 1 340 ? -2.482 -4.079 10.488 1.00 84.50 340 GLY A N 1
ATOM 2684 C CA . GLY A 1 340 ? -1.890 -2.754 10.252 1.00 84.50 340 GLY A CA 1
ATOM 2685 C C . GLY A 1 340 ? -2.336 -1.661 11.216 1.00 84.50 340 GLY A C 1
ATOM 2686 O O . GLY A 1 340 ? -2.074 -0.480 10.989 1.00 84.50 340 GLY A O 1
ATOM 2687 N N . PHE A 1 341 ? -2.970 -2.026 12.328 1.00 87.00 341 PHE A N 1
ATOM 2688 C CA . PHE A 1 341 ? -3.395 -1.039 13.314 1.00 87.00 341 PHE A CA 1
ATOM 2689 C C . PHE A 1 341 ? -2.213 -0.298 13.946 1.00 87.00 341 PHE A C 1
ATOM 2691 O O . PHE A 1 341 ? -2.352 0.887 14.197 1.00 87.00 341 PHE A O 1
ATOM 2698 N N . VAL A 1 342 ? -1.032 -0.905 14.120 1.00 87.56 342 VAL A N 1
ATOM 2699 C CA . VAL A 1 342 ? 0.159 -0.203 14.652 1.00 87.56 342 VAL A CA 1
ATOM 2700 C C . VAL A 1 342 ? 0.655 0.864 13.667 1.00 87.56 342 VAL A C 1
ATOM 2702 O O . VAL A 1 342 ? 0.837 2.023 14.050 1.00 87.56 342 VAL A O 1
ATOM 2705 N N . ILE A 1 343 ? 0.805 0.511 12.383 1.00 82.69 343 ILE A N 1
ATOM 2706 C CA . ILE A 1 343 ? 1.305 1.451 11.369 1.00 82.69 343 ILE A CA 1
ATOM 2707 C C . ILE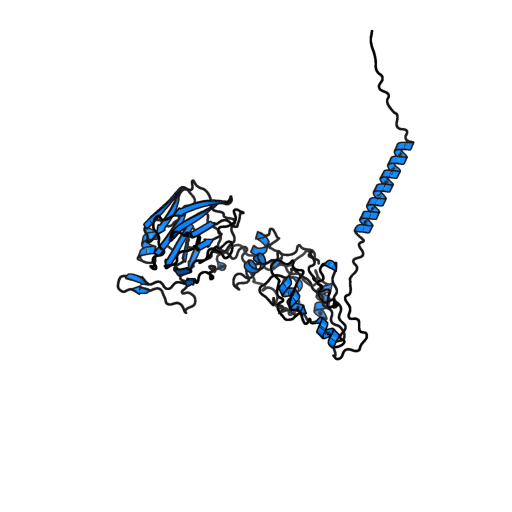 A 1 343 ? 0.330 2.604 11.115 1.00 82.69 343 ILE A C 1
ATOM 2709 O O . ILE A 1 343 ? 0.767 3.736 10.917 1.00 82.69 343 ILE A O 1
ATOM 2713 N N . SER A 1 344 ? -0.981 2.338 11.197 1.00 84.56 344 SER A N 1
ATOM 2714 C CA . SER A 1 344 ? -2.030 3.353 11.026 1.00 84.56 344 SER A CA 1
ATOM 2715 C C . SER A 1 344 ? -1.921 4.506 12.027 1.00 84.56 344 SER A C 1
ATOM 2717 O O . SER A 1 344 ? -2.326 5.626 11.744 1.00 84.56 344 SER A O 1
ATOM 2719 N N . GLN A 1 345 ? -1.374 4.237 13.214 1.00 86.75 345 GLN A N 1
ATOM 2720 C CA . GLN A 1 345 ? -1.189 5.243 14.253 1.00 86.75 345 GLN A CA 1
ATOM 2721 C C . GLN A 1 345 ? 0.108 6.011 14.041 1.00 86.75 345 GLN A C 1
ATOM 2723 O O . GLN A 1 345 ? 0.121 7.237 14.120 1.00 86.75 345 GLN A O 1
ATOM 2728 N N . TYR A 1 346 ? 1.192 5.282 13.761 1.00 81.38 346 TYR A N 1
ATOM 2729 C CA . TYR A 1 346 ? 2.519 5.859 13.586 1.00 81.38 346 TYR A CA 1
ATOM 2730 C C . TYR A 1 346 ? 2.550 6.894 12.457 1.00 81.38 346 TYR A C 1
ATOM 2732 O O . TYR A 1 346 ? 3.122 7.970 12.624 1.00 81.38 346 TYR A O 1
ATOM 2740 N N . LEU A 1 347 ? 1.899 6.588 11.333 1.00 71.50 347 LEU A N 1
ATOM 2741 C CA . LEU A 1 347 ? 1.845 7.470 10.167 1.00 71.50 347 LEU A CA 1
ATOM 2742 C C . LEU A 1 347 ? 1.123 8.789 10.425 1.00 71.50 347 LEU A C 1
ATOM 2744 O O . LEU A 1 347 ? 1.519 9.818 9.889 1.00 71.50 347 LEU A O 1
ATOM 2748 N N . ASP A 1 348 ? 0.119 8.774 11.293 1.00 74.56 348 ASP A N 1
ATOM 2749 C CA . ASP A 1 348 ? -0.630 9.963 11.694 1.00 74.56 348 ASP A CA 1
ATOM 2750 C C . ASP A 1 348 ? -0.019 10.659 12.925 1.00 74.56 348 ASP A C 1
ATOM 2752 O O . ASP A 1 348 ? -0.667 11.464 13.603 1.00 74.56 348 ASP A O 1
ATOM 2756 N N . GLY A 1 349 ? 1.235 10.323 13.254 1.00 76.75 349 GLY A N 1
ATOM 2757 C CA . GLY A 1 349 ? 1.967 10.883 14.389 1.00 76.75 349 GLY A CA 1
ATOM 2758 C C . GLY A 1 349 ? 1.330 10.565 15.744 1.00 76.75 349 GLY A C 1
ATOM 2759 O O . GLY A 1 349 ? 1.573 11.276 16.723 1.00 76.75 349 GLY A O 1
ATOM 2760 N N . LYS A 1 350 ? 0.478 9.536 15.816 1.00 83.06 350 LYS A N 1
ATOM 2761 C CA . LYS A 1 350 ? -0.124 9.053 17.062 1.00 83.06 350 LYS A CA 1
ATOM 2762 C C . LYS A 1 350 ? 0.761 8.001 17.704 1.00 83.06 350 LYS A C 1
ATOM 2764 O O . LYS A 1 350 ? 1.589 7.371 17.055 1.00 83.06 350 LYS A O 1
ATOM 2769 N N . ASP A 1 351 ? 0.559 7.812 19.002 1.00 82.75 351 ASP A N 1
ATOM 2770 C CA . ASP A 1 351 ? 1.226 6.761 19.757 1.00 82.75 351 ASP A CA 1
ATOM 2771 C C . ASP A 1 351 ? 0.717 5.384 19.282 1.00 82.75 351 ASP A C 1
ATOM 2773 O O . ASP A 1 351 ? -0.435 5.028 19.558 1.00 82.75 351 ASP A O 1
ATOM 2777 N N . PRO A 1 352 ? 1.552 4.596 18.579 1.00 81.00 352 PRO A N 1
ATOM 2778 C CA . PRO A 1 352 ? 1.137 3.326 18.002 1.00 81.00 352 PRO A CA 1
ATOM 2779 C C . PRO A 1 352 ? 0.973 2.226 19.045 1.00 81.00 352 PRO A C 1
ATOM 2781 O O . PRO A 1 352 ? 0.470 1.149 18.732 1.00 81.00 352 PRO A O 1
ATOM 2784 N N . SER A 1 353 ? 1.364 2.491 20.293 1.00 79.25 353 SER A N 1
ATOM 2785 C CA . SER A 1 353 ? 1.181 1.545 21.379 1.00 79.25 353 SER A CA 1
ATOM 2786 C C . SER A 1 353 ? -0.297 1.419 21.784 1.00 79.25 353 SER A C 1
ATOM 2788 O O . SER A 1 353 ? -0.776 0.324 22.084 1.00 79.25 353 SER A O 1
ATOM 2790 N N . LEU A 1 354 ? -1.076 2.498 21.669 1.00 86.56 354 LEU A N 1
ATOM 2791 C CA . LEU A 1 354 ? -2.440 2.585 22.205 1.00 86.56 354 LEU A CA 1
ATOM 2792 C C . LEU A 1 354 ? -3.419 1.537 21.658 1.00 86.56 354 LEU A C 1
ATOM 2794 O O . LEU A 1 354 ? -4.345 1.155 22.370 1.00 86.56 354 LEU A O 1
ATOM 2798 N N . VAL A 1 355 ? -3.220 1.064 20.427 1.00 88.56 355 VAL A N 1
ATOM 2799 C CA . VAL A 1 355 ? -4.095 0.071 19.776 1.00 88.56 355 VAL A CA 1
ATOM 2800 C C . VAL A 1 355 ? -3.898 -1.354 20.303 1.00 88.56 355 VAL A C 1
ATOM 2802 O O . VAL A 1 355 ? -4.788 -2.182 20.145 1.00 88.56 355 VAL A O 1
ATOM 2805 N N . LEU A 1 356 ? -2.778 -1.633 20.980 1.00 89.31 356 LEU A N 1
ATOM 2806 C CA . LEU A 1 356 ? -2.500 -2.910 21.654 1.00 89.31 356 LEU A CA 1
ATOM 2807 C C . LEU A 1 356 ? -2.525 -2.810 23.186 1.00 89.31 356 LEU A C 1
ATOM 2809 O O . LEU A 1 356 ? -2.331 -3.808 23.887 1.00 89.31 356 LEU A O 1
ATOM 2813 N N . GLY A 1 357 ? -2.774 -1.614 23.714 1.00 89.31 357 GLY A N 1
ATOM 2814 C CA . GLY A 1 357 ? -2.935 -1.385 25.140 1.00 89.31 357 GLY A CA 1
ATOM 2815 C C . GLY A 1 357 ? -4.300 -1.856 25.650 1.00 89.31 357 GLY A C 1
ATOM 2816 O O . GLY A 1 357 ? -5.322 -1.549 25.049 1.00 89.31 357 GLY A O 1
ATOM 2817 N N . ASN A 1 358 ? -4.341 -2.549 26.787 1.00 90.06 358 ASN A N 1
ATOM 2818 C CA . ASN A 1 358 ? -5.584 -2.925 27.466 1.00 90.06 358 ASN A CA 1
ATOM 2819 C C . ASN A 1 358 ? -5.659 -2.374 28.894 1.00 90.06 358 ASN A C 1
ATOM 2821 O O . ASN A 1 358 ? -4.664 -2.288 29.618 1.00 90.06 358 ASN A O 1
ATOM 2825 N N . TYR A 1 359 ? -6.870 -2.022 29.302 1.00 89.62 359 TYR A N 1
ATOM 2826 C CA . TYR A 1 359 ? -7.243 -1.694 30.665 1.00 89.62 359 TYR A CA 1
ATOM 2827 C C . TYR A 1 359 ? -7.688 -2.951 31.412 1.00 89.62 359 TYR A C 1
ATOM 2829 O O . TYR A 1 359 ? -8.067 -3.962 30.818 1.00 89.62 359 TYR A O 1
ATOM 2837 N N . ASN A 1 360 ? -7.679 -2.863 32.739 1.00 89.50 360 ASN A N 1
ATOM 2838 C CA . ASN A 1 360 ? -8.335 -3.838 33.598 1.00 89.50 360 ASN A CA 1
ATOM 2839 C C . ASN A 1 360 ? -9.209 -3.151 34.662 1.00 89.50 360 ASN A C 1
ATOM 2841 O O . ASN A 1 360 ? -9.299 -1.918 34.736 1.00 89.50 360 ASN A O 1
ATOM 2845 N N . GLY A 1 361 ? -9.819 -3.953 35.538 1.00 87.69 361 GLY A N 1
ATOM 2846 C CA . GLY A 1 361 ? -10.690 -3.464 36.608 1.00 87.69 361 GLY A CA 1
ATOM 2847 C C . GLY A 1 361 ? -10.022 -2.518 37.604 1.00 87.69 361 GLY A C 1
ATOM 2848 O O . GLY A 1 361 ? -10.723 -1.813 38.322 1.00 87.69 361 GLY A O 1
ATOM 2849 N N . THR A 1 362 ? -8.688 -2.439 37.641 1.00 87.75 362 THR A N 1
ATOM 2850 C CA . THR A 1 362 ? -7.986 -1.451 38.470 1.00 87.75 362 THR A CA 1
ATOM 2851 C C . THR A 1 362 ? -8.029 -0.053 37.855 1.00 87.75 362 THR A C 1
ATOM 2853 O O . THR A 1 362 ? -8.210 0.910 38.605 1.00 87.75 362 THR A O 1
ATOM 2856 N N . ASN A 1 363 ? -7.938 0.057 36.522 1.00 87.81 363 ASN A N 1
ATOM 2857 C CA . ASN A 1 363 ? -8.004 1.328 35.798 1.00 87.81 363 ASN A CA 1
ATOM 2858 C C . ASN A 1 363 ? -9.449 1.823 35.669 1.00 87.81 363 ASN A C 1
ATOM 2860 O O . ASN A 1 363 ? -9.717 3.001 35.881 1.00 87.81 363 ASN A O 1
ATOM 2864 N N . LEU A 1 364 ? -10.382 0.926 35.328 1.00 85.88 364 LEU A N 1
ATOM 2865 C CA . LEU A 1 364 ? -11.750 1.272 34.926 1.00 85.88 364 LEU A CA 1
ATOM 2866 C C . LEU A 1 364 ? -12.804 0.644 35.839 1.00 85.88 364 LEU A C 1
ATOM 2868 O O . LEU A 1 364 ? -13.754 0.005 35.386 1.00 85.88 364 LEU A O 1
ATOM 2872 N N . ARG A 1 365 ? -12.648 0.862 37.150 1.00 86.69 365 ARG A N 1
ATOM 2873 C CA . ARG A 1 365 ? -13.492 0.271 38.206 1.00 86.69 365 ARG A CA 1
ATOM 2874 C C . ARG A 1 365 ? -14.992 0.437 37.965 1.00 86.69 365 ARG A C 1
ATOM 2876 O O . ARG A 1 365 ? -15.749 -0.495 38.200 1.00 86.69 365 ARG A O 1
ATOM 2883 N N . PHE A 1 366 ? -15.419 1.617 37.513 1.00 83.94 366 PHE A N 1
ATOM 2884 C CA . PHE A 1 366 ? -16.832 1.898 37.252 1.00 83.94 366 PHE A CA 1
ATOM 2885 C C . PHE A 1 366 ? -17.376 1.014 36.123 1.00 83.94 366 PHE A C 1
ATOM 2887 O O . PHE A 1 366 ? -18.325 0.272 36.342 1.00 83.94 366 PHE A O 1
ATOM 2894 N N . TYR A 1 367 ? -16.730 1.017 34.955 1.00 84.12 367 TYR A N 1
ATOM 2895 C CA . TYR A 1 367 ? -17.153 0.219 33.799 1.00 84.12 367 TYR A CA 1
ATOM 2896 C C . TYR A 1 367 ? -17.087 -1.281 34.059 1.00 84.12 367 TYR A C 1
ATOM 2898 O O . TYR A 1 367 ? -18.015 -2.008 33.718 1.00 84.12 367 TYR A O 1
ATOM 2906 N N . TRP A 1 368 ? -16.034 -1.739 34.735 1.00 89.38 368 TRP A N 1
ATOM 2907 C CA . TRP A 1 368 ? -15.900 -3.143 35.110 1.00 89.38 368 TRP A CA 1
ATOM 2908 C C . TRP A 1 368 ? -16.961 -3.588 36.119 1.00 89.38 368 TRP A C 1
ATOM 2910 O O . TRP A 1 368 ? -17.389 -4.733 36.066 1.00 89.38 368 TRP A O 1
ATOM 2920 N N . LYS A 1 369 ? -17.452 -2.690 36.984 1.00 89.81 369 LYS A N 1
ATOM 2921 C CA . LYS A 1 369 ? -18.602 -2.985 37.848 1.00 89.81 369 LYS A CA 1
ATOM 2922 C C . LYS A 1 369 ? -19.901 -3.144 37.051 1.00 89.81 369 LYS A C 1
ATOM 2924 O O . LYS A 1 369 ? -20.710 -3.996 37.384 1.00 89.81 369 LYS A O 1
ATOM 2929 N N . PHE A 1 370 ? -20.127 -2.360 35.998 1.00 86.19 370 PHE A N 1
ATOM 2930 C CA . PHE A 1 370 ? -21.286 -2.596 35.125 1.00 86.19 370 PHE A CA 1
ATOM 2931 C C . PHE A 1 370 ? -21.153 -3.923 34.378 1.00 86.19 370 PHE A C 1
ATOM 2933 O O . PHE A 1 370 ? -22.105 -4.692 34.330 1.00 86.19 370 PHE A O 1
ATOM 2940 N N . ALA A 1 371 ? -19.961 -4.228 33.872 1.00 87.62 371 ALA A N 1
ATOM 2941 C CA . ALA A 1 371 ? -19.679 -5.491 33.202 1.00 87.62 371 ALA A CA 1
ATOM 2942 C C . ALA A 1 371 ? -19.925 -6.736 34.078 1.00 87.62 371 ALA A C 1
ATOM 2944 O O . ALA A 1 371 ? -20.240 -7.793 33.545 1.00 87.62 371 ALA A O 1
ATOM 2945 N N . THR A 1 372 ? -19.799 -6.640 35.409 1.00 89.44 372 THR A N 1
ATOM 2946 C CA . THR A 1 372 ? -20.121 -7.759 36.316 1.00 89.44 372 THR A CA 1
ATOM 2947 C C . THR A 1 372 ? -21.616 -7.945 36.563 1.00 89.44 372 THR A C 1
ATOM 2949 O O . THR A 1 372 ? -22.028 -9.028 36.964 1.00 89.44 372 THR A O 1
ATOM 2952 N N . GLU A 1 373 ? -22.421 -6.902 36.366 1.00 89.31 373 GLU A N 1
ATOM 2953 C CA . GLU A 1 373 ? -23.857 -6.894 36.688 1.00 89.31 373 GLU A CA 1
ATOM 2954 C C . GLU A 1 373 ? -24.737 -7.049 35.435 1.00 89.31 373 GLU A C 1
ATOM 2956 O O . GLU A 1 373 ? -25.914 -7.398 35.531 1.00 89.31 373 GLU A O 1
ATOM 2961 N N . TYR A 1 374 ? -24.176 -6.781 34.252 1.00 84.88 374 TYR A N 1
ATOM 2962 C CA . TYR A 1 374 ? -24.885 -6.737 32.976 1.00 84.88 374 TYR A CA 1
ATOM 2963 C C . TYR A 1 374 ? -24.139 -7.504 31.879 1.00 84.88 374 TYR A C 1
ATOM 2965 O O . TYR A 1 374 ? -22.985 -7.896 32.025 1.00 84.88 374 TYR A O 1
ATOM 2973 N N . VAL A 1 375 ? -24.819 -7.720 30.753 1.00 82.00 375 VAL A N 1
ATOM 2974 C CA . VAL A 1 375 ? -24.273 -8.459 29.610 1.00 82.00 375 VAL A CA 1
ATOM 2975 C C . VAL A 1 375 ? -23.214 -7.626 28.885 1.00 82.00 375 VAL A C 1
ATOM 2977 O O . VAL A 1 375 ? -23.479 -6.493 28.484 1.00 82.00 375 VAL A O 1
ATOM 2980 N N . LEU A 1 376 ? -22.040 -8.220 28.661 1.00 82.06 376 LEU A N 1
ATOM 2981 C CA . LEU A 1 376 ? -21.024 -7.713 27.739 1.00 82.06 376 LEU A CA 1
ATOM 2982 C C . LEU A 1 376 ? -21.185 -8.351 26.353 1.00 82.06 376 LEU A C 1
ATOM 2984 O O . LEU A 1 376 ? -21.259 -9.572 26.228 1.00 82.06 376 LEU A O 1
ATOM 2988 N N . ALA A 1 377 ? -21.191 -7.524 25.307 1.00 80.62 377 ALA A N 1
ATOM 2989 C CA . ALA A 1 377 ? -21.211 -7.969 23.916 1.00 80.62 377 ALA A CA 1
ATOM 2990 C C . ALA A 1 377 ? -19.778 -8.117 23.370 1.00 80.62 377 ALA A C 1
ATOM 2992 O O . ALA A 1 377 ? -19.295 -7.265 22.636 1.00 80.62 377 ALA A O 1
ATOM 2993 N N . ASP A 1 378 ? -19.099 -9.197 23.751 1.00 82.94 378 ASP A N 1
ATOM 2994 C CA . ASP A 1 378 ? -17.702 -9.498 23.375 1.00 82.94 378 ASP A CA 1
ATOM 2995 C C . ASP A 1 378 ? -17.505 -9.709 21.856 1.00 82.94 378 ASP A C 1
ATOM 2997 O O . ASP A 1 378 ? -16.475 -9.378 21.286 1.00 82.94 378 ASP A O 1
ATOM 3001 N N . ASN A 1 379 ? -18.550 -10.157 21.154 1.00 81.38 379 ASN A N 1
ATOM 3002 C CA . ASN A 1 379 ? -18.563 -10.311 19.693 1.00 81.38 379 ASN A CA 1
ATOM 3003 C C . ASN A 1 379 ? -19.197 -9.099 18.985 1.00 81.38 379 ASN A C 1
ATOM 3005 O O . ASN A 1 379 ? -20.089 -9.250 18.147 1.00 81.38 379 ASN A O 1
ATOM 3009 N N . PHE A 1 380 ? -18.782 -7.887 19.360 1.00 77.06 380 PHE A N 1
ATOM 3010 C CA . PHE A 1 380 ? -19.259 -6.644 18.750 1.00 77.06 380 PHE A CA 1
ATOM 3011 C C . PHE A 1 380 ? -18.335 -6.207 17.604 1.00 77.06 380 PHE A C 1
ATOM 3013 O O . PHE A 1 380 ? -17.254 -5.663 17.829 1.00 77.06 380 PHE A O 1
ATOM 3020 N N . PHE A 1 381 ? -18.768 -6.446 16.365 1.00 77.44 381 PHE A N 1
ATOM 3021 C CA . PHE A 1 381 ? -18.019 -6.117 15.150 1.00 77.44 381 PHE A CA 1
ATOM 3022 C C . PHE A 1 381 ? -18.594 -4.887 14.441 1.00 77.44 381 PHE A C 1
ATOM 3024 O O . PHE A 1 381 ? -19.773 -4.559 14.586 1.00 77.44 381 PHE A O 1
ATOM 3031 N N . ALA A 1 382 ? -17.759 -4.226 13.635 1.00 78.62 382 ALA A N 1
ATOM 3032 C CA . ALA A 1 382 ? -18.213 -3.178 12.728 1.00 78.62 382 ALA A CA 1
ATOM 3033 C C . ALA A 1 382 ? -19.294 -3.729 11.777 1.00 78.62 382 ALA A C 1
ATOM 3035 O O . ALA A 1 382 ? -19.133 -4.798 11.192 1.00 78.62 382 ALA A O 1
ATOM 3036 N N . SER A 1 383 ? -20.398 -2.997 11.638 1.00 79.56 383 SER A N 1
ATOM 3037 C CA . SER A 1 383 ? -21.517 -3.336 10.752 1.00 79.56 383 SER A CA 1
ATOM 3038 C C . SER A 1 383 ? -21.235 -2.989 9.287 1.00 79.56 383 SER A C 1
ATOM 3040 O O . SER A 1 383 ? -21.799 -3.609 8.389 1.00 79.56 383 SER A O 1
ATOM 3042 N N . THR A 1 384 ? -20.356 -2.015 9.033 1.00 75.00 384 THR A N 1
ATOM 3043 C CA . THR A 1 384 ? -19.910 -1.626 7.688 1.00 75.00 384 THR A CA 1
ATOM 3044 C C . THR A 1 384 ? -18.395 -1.443 7.648 1.00 75.00 384 THR A C 1
ATOM 3046 O O . THR A 1 384 ? -17.779 -1.064 8.647 1.00 75.00 384 THR A O 1
ATOM 3049 N N . LEU A 1 385 ? -17.789 -1.656 6.475 1.00 71.00 385 LEU A N 1
ATOM 3050 C CA . LEU A 1 385 ? -16.378 -1.340 6.218 1.00 71.00 385 LEU A CA 1
ATOM 3051 C C . LEU A 1 385 ? -16.195 0.176 5.970 1.00 71.00 385 LEU A C 1
ATOM 3053 O O . LEU A 1 385 ? -15.661 0.578 4.946 1.00 71.00 385 LEU A O 1
ATOM 3057 N N . ASP A 1 386 ? -16.722 1.015 6.864 1.00 65.44 386 ASP A N 1
ATOM 3058 C CA . ASP A 1 386 ? -16.671 2.483 6.774 1.00 65.44 386 ASP A CA 1
ATOM 3059 C C . ASP A 1 386 ? -16.333 3.077 8.159 1.00 65.44 386 ASP A C 1
ATOM 3061 O O . ASP A 1 386 ? -16.350 2.406 9.192 1.00 65.44 386 ASP A O 1
ATOM 3065 N N . THR A 1 387 ? -15.986 4.354 8.193 1.00 65.88 387 THR A N 1
ATOM 3066 C CA . THR A 1 387 ? -15.581 5.113 9.372 1.00 65.88 387 THR A CA 1
ATOM 3067 C C . THR A 1 387 ? -16.705 5.287 10.403 1.00 65.88 387 THR A C 1
ATOM 3069 O O . THR A 1 387 ? -17.880 5.000 10.157 1.00 65.88 387 THR A O 1
ATOM 3072 N N . GLY A 1 388 ? -16.323 5.772 11.594 1.00 67.56 388 GLY A N 1
ATOM 3073 C CA . GLY A 1 388 ? -17.138 5.782 12.816 1.00 67.56 388 GLY A CA 1
ATOM 3074 C C . GLY A 1 388 ? -18.587 6.245 12.653 1.00 67.56 388 GLY A C 1
ATOM 3075 O O . GLY A 1 388 ? -19.465 5.635 13.244 1.00 67.56 388 GLY A O 1
ATOM 3076 N N . PHE A 1 389 ? -18.874 7.228 11.795 1.00 67.38 389 PHE A N 1
ATOM 3077 C CA . PHE A 1 389 ? -20.238 7.730 11.610 1.00 67.38 389 PHE A CA 1
ATOM 3078 C C . PHE A 1 389 ? -21.224 6.663 11.099 1.00 67.38 389 PHE A C 1
ATOM 3080 O O . PHE A 1 389 ? -22.331 6.560 11.622 1.00 67.38 389 PHE A O 1
ATOM 3087 N N . GLN A 1 390 ? -20.855 5.852 10.102 1.00 69.62 390 GLN A N 1
ATOM 3088 C CA . GLN A 1 390 ? -21.761 4.820 9.576 1.00 69.62 390 GLN A CA 1
ATOM 3089 C C . GLN A 1 390 ? -21.985 3.701 10.590 1.00 69.62 390 GLN A C 1
ATOM 3091 O O . GLN A 1 390 ? -23.123 3.316 10.856 1.00 69.62 390 GLN A O 1
ATOM 3096 N N . ASN A 1 391 ? -20.901 3.231 11.207 1.00 74.06 391 ASN A N 1
ATOM 3097 C CA . ASN A 1 391 ?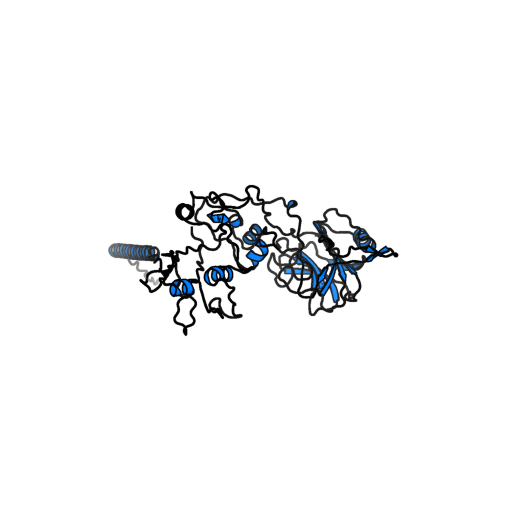 -20.950 2.183 12.220 1.00 74.06 391 ASN A CA 1
ATOM 3098 C C . ASN A 1 391 ? -21.726 2.613 13.479 1.00 74.06 391 ASN A C 1
ATOM 3100 O O . ASN A 1 391 ? -22.484 1.818 14.030 1.00 74.06 391 ASN A O 1
ATOM 3104 N N . GLU A 1 392 ? -21.599 3.872 13.907 1.00 73.00 392 GLU A N 1
ATOM 3105 C CA . GLU A 1 392 ? -22.381 4.436 15.014 1.00 73.00 392 GLU A CA 1
ATOM 3106 C C . GLU A 1 392 ? -23.873 4.529 14.679 1.00 73.00 392 GLU A C 1
ATOM 3108 O O . GLU A 1 392 ? -24.706 4.185 15.514 1.00 73.00 392 GLU A O 1
ATOM 3113 N N . ASN A 1 393 ? -24.234 4.961 13.465 1.00 71.06 393 ASN A N 1
ATOM 3114 C CA . ASN A 1 393 ? -25.640 5.021 13.061 1.00 71.06 393 ASN A CA 1
ATOM 3115 C C . ASN A 1 393 ? -26.266 3.628 12.992 1.00 71.06 393 ASN A C 1
ATOM 3117 O O . ASN A 1 393 ? -27.393 3.446 13.453 1.00 71.06 393 ASN A O 1
ATOM 3121 N N . TYR A 1 394 ? -25.515 2.640 12.500 1.00 76.25 394 TYR A N 1
ATOM 3122 C CA . TYR A 1 394 ? -25.973 1.257 12.393 1.00 76.25 394 TYR A CA 1
ATOM 3123 C C . TYR A 1 394 ? -26.469 0.692 13.732 1.00 76.25 394 TYR A C 1
ATOM 3125 O O . TYR A 1 394 ? -27.446 -0.057 13.756 1.00 76.25 394 TYR A O 1
ATOM 3133 N N . LEU A 1 395 ? -25.858 1.106 14.851 1.00 74.38 395 LEU A N 1
ATOM 3134 C CA . LEU A 1 395 ? -26.276 0.720 16.204 1.00 74.38 395 LEU A CA 1
ATOM 3135 C C . LEU A 1 395 ? -27.736 1.101 16.508 1.00 74.38 395 LEU A C 1
ATOM 3137 O O . LEU A 1 395 ? -28.413 0.398 17.257 1.00 74.38 395 LEU A O 1
ATOM 3141 N N . TYR A 1 396 ? -28.224 2.205 15.939 1.00 74.19 396 TYR A N 1
ATOM 3142 C CA . TYR A 1 396 ? -29.554 2.751 16.223 1.00 74.19 396 TYR A CA 1
ATOM 3143 C C . TYR A 1 396 ? -30.570 2.487 15.118 1.00 74.19 396 TYR A C 1
ATOM 3145 O O . TYR A 1 396 ? -31.770 2.445 15.388 1.00 74.19 396 TYR A O 1
ATOM 3153 N N . THR A 1 397 ? -30.115 2.338 13.879 1.00 74.00 397 THR A N 1
ATOM 3154 C CA . THR A 1 397 ? -30.980 2.197 12.701 1.00 74.00 397 THR A CA 1
ATOM 3155 C C . THR A 1 397 ? -31.130 0.742 12.265 1.00 74.00 397 THR A C 1
ATOM 3157 O O . THR A 1 397 ? -32.136 0.396 11.652 1.00 74.00 397 THR A O 1
ATOM 3160 N N . GLY A 1 398 ? -30.145 -0.115 12.562 1.00 75.69 398 GLY A N 1
ATOM 3161 C CA . GLY A 1 398 ? -30.076 -1.493 12.069 1.00 75.69 398 GLY A CA 1
ATOM 3162 C C . GLY A 1 398 ? -29.884 -1.614 10.551 1.00 75.69 398 GLY A C 1
ATOM 3163 O O . GLY A 1 398 ? -29.953 -2.721 10.023 1.00 75.69 398 GLY A O 1
ATOM 3164 N N . ILE A 1 399 ? -29.672 -0.494 9.851 1.00 71.44 399 ILE A N 1
ATOM 3165 C CA . ILE A 1 399 ? -29.468 -0.406 8.400 1.00 71.44 399 ILE A CA 1
ATOM 3166 C C . ILE A 1 399 ? -28.402 0.653 8.080 1.00 71.44 399 ILE A C 1
ATOM 3168 O O . ILE A 1 399 ? -28.288 1.635 8.823 1.00 71.44 399 ILE A O 1
ATOM 3172 N N . PRO A 1 400 ? -27.644 0.504 6.977 1.00 66.69 400 PRO A N 1
ATOM 3173 C CA . PRO A 1 400 ? -26.719 1.544 6.536 1.00 66.69 400 PRO A CA 1
ATOM 3174 C C . PRO A 1 400 ? -27.488 2.816 6.159 1.00 66.69 400 PRO A C 1
ATOM 3176 O O . PRO A 1 400 ? -28.615 2.739 5.664 1.00 66.69 400 PRO A O 1
ATOM 3179 N N . VAL A 1 401 ? -26.883 3.983 6.384 1.00 62.56 401 VAL A N 1
ATOM 3180 C CA . VAL A 1 401 ? -27.507 5.276 6.077 1.00 62.56 401 VAL A CA 1
ATOM 3181 C C . VAL A 1 401 ? -26.772 5.940 4.920 1.00 62.56 401 VAL A C 1
ATOM 3183 O O . VAL A 1 401 ? -25.550 6.074 4.945 1.00 62.56 401 VAL A O 1
ATOM 3186 N N . GLU A 1 402 ? -27.501 6.384 3.898 1.00 57.97 402 GLU A N 1
ATOM 3187 C CA . GLU A 1 402 ? -26.886 7.040 2.743 1.00 57.97 402 GLU A CA 1
ATOM 3188 C C . GLU A 1 402 ? -26.330 8.419 3.120 1.00 57.97 402 GLU A C 1
ATOM 3190 O O . GLU A 1 402 ? -27.047 9.301 3.611 1.00 57.97 402 GLU A O 1
ATOM 3195 N N . LYS A 1 403 ? -25.032 8.607 2.860 1.00 56.06 403 LYS A N 1
ATOM 3196 C CA . LYS A 1 403 ? -24.371 9.911 2.905 1.00 56.06 403 LYS A CA 1
ATOM 3197 C C . LYS A 1 403 ? -24.693 10.650 1.606 1.00 56.06 403 LYS A C 1
ATOM 3199 O O . LYS A 1 403 ? -24.410 10.136 0.530 1.00 56.06 403 LYS A O 1
ATOM 3204 N N . LEU A 1 404 ? -25.262 11.849 1.697 1.00 51.62 404 LEU A N 1
ATOM 3205 C CA . LEU A 1 404 ? -25.466 12.697 0.522 1.00 51.62 404 LEU A CA 1
ATOM 3206 C C . LEU A 1 404 ? -24.148 13.381 0.127 1.00 51.62 404 LEU A C 1
ATOM 3208 O O . LEU A 1 404 ? -23.514 14.045 0.952 1.00 51.62 404 LEU A O 1
ATOM 3212 N N . ASP A 1 405 ? -23.747 13.232 -1.136 1.00 42.81 405 ASP A N 1
ATOM 3213 C CA . ASP A 1 405 ? -22.533 13.851 -1.678 1.00 42.81 405 ASP A CA 1
ATOM 3214 C C . ASP A 1 405 ? -22.575 15.382 -1.609 1.00 42.81 405 ASP A C 1
ATOM 3216 O O . ASP A 1 405 ? -23.592 16.018 -1.885 1.00 42.81 405 ASP A O 1
ATOM 3220 N N . GLY A 1 406 ? -21.440 15.992 -1.251 1.00 38.66 406 GLY A N 1
ATOM 3221 C CA . GLY A 1 406 ? -21.279 17.452 -1.207 1.00 38.66 406 GLY A CA 1
ATOM 3222 C C . GLY A 1 406 ? -22.004 18.152 -0.052 1.00 38.66 406 GLY A C 1
ATOM 3223 O O . GLY A 1 406 ? -21.905 19.372 0.085 1.00 38.66 406 GLY A O 1
ATOM 3224 N N . ILE A 1 407 ? -22.691 17.400 0.806 1.00 39.72 407 ILE A N 1
ATOM 3225 C CA . ILE A 1 407 ? -23.365 17.929 1.982 1.00 39.72 407 ILE A CA 1
ATOM 3226 C C . ILE A 1 407 ? -22.525 17.605 3.222 1.00 39.72 407 ILE A C 1
ATOM 3228 O O . ILE A 1 407 ? -21.931 16.533 3.337 1.00 39.72 407 ILE A O 1
ATOM 3232 N N . SER A 1 408 ? -22.425 18.559 4.157 1.00 45.69 408 SER A N 1
ATOM 3233 C CA . SER A 1 408 ? -21.815 18.321 5.475 1.00 45.69 408 SER A CA 1
ATOM 3234 C C . SER A 1 408 ? -22.390 17.035 6.087 1.00 45.69 408 SER A C 1
ATOM 3236 O O . SER A 1 408 ? -23.543 16.712 5.807 1.00 45.69 408 SER A O 1
ATOM 3238 N N . TYR A 1 409 ? -21.659 16.361 6.988 1.00 46.56 409 TYR A N 1
ATOM 3239 C CA . TYR A 1 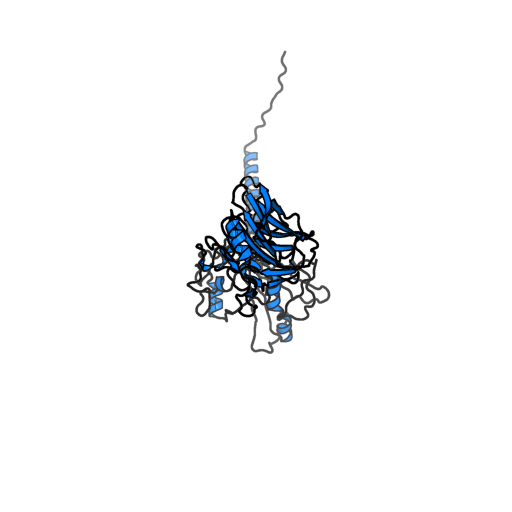409 ? -22.096 15.174 7.763 1.00 46.56 409 TYR A CA 1
ATOM 3240 C C . TYR A 1 409 ? -23.505 15.263 8.394 1.00 46.56 409 TYR A C 1
ATOM 3242 O O . TYR A 1 409 ? -23.982 14.292 8.962 1.00 46.56 409 TYR A O 1
ATOM 3250 N N . ARG A 1 410 ? -24.142 16.433 8.325 1.00 42.88 410 ARG A N 1
ATOM 3251 C CA . ARG A 1 410 ? -25.402 16.880 8.903 1.00 42.88 410 ARG A CA 1
ATOM 3252 C C . ARG A 1 410 ? -26.670 16.488 8.134 1.00 42.88 410 ARG A C 1
ATOM 3254 O O . ARG A 1 410 ? -27.735 16.834 8.641 1.00 42.88 410 ARG A O 1
ATOM 3261 N N . HIS A 1 411 ? -26.615 15.933 6.917 1.00 45.53 411 HIS A N 1
ATOM 3262 C CA . HIS A 1 411 ? -27.832 15.624 6.140 1.00 45.53 411 HIS A CA 1
ATOM 3263 C C . HIS A 1 411 ? -27.821 14.166 5.672 1.00 45.53 411 HIS A C 1
ATOM 3265 O O . HIS A 1 411 ? -27.088 13.794 4.756 1.00 45.53 411 HIS A O 1
ATOM 3271 N N . LEU A 1 412 ? -28.654 13.356 6.322 1.00 49.31 412 LEU A N 1
ATOM 3272 C CA . LEU A 1 412 ? -28.939 11.973 5.953 1.00 49.31 412 LEU A CA 1
ATOM 3273 C C . LEU A 1 412 ? -30.261 11.921 5.178 1.00 49.31 412 LEU A C 1
ATOM 3275 O O . LEU A 1 412 ? -31.178 12.688 5.472 1.00 49.31 412 LEU A O 1
ATOM 3279 N N . SER A 1 413 ? -30.378 11.003 4.219 1.00 50.00 413 SER A N 1
ATOM 3280 C CA . SER A 1 413 ? -31.646 10.703 3.536 1.00 50.00 413 SER A CA 1
ATOM 3281 C C . SER A 1 413 ? -32.148 9.299 3.911 1.00 50.00 413 SER A C 1
ATOM 3283 O O . SER A 1 413 ? -31.372 8.466 4.373 1.00 50.00 413 SER A O 1
ATOM 3285 N N . ASN A 1 414 ? -33.454 9.045 3.752 1.00 51.38 414 ASN A N 1
ATOM 3286 C CA . ASN A 1 414 ? -34.095 7.720 3.878 1.00 51.38 414 ASN A CA 1
ATOM 3287 C C . ASN A 1 414 ? -34.213 7.085 5.285 1.00 51.38 414 ASN A C 1
ATOM 3289 O O . ASN A 1 414 ? -34.429 5.879 5.413 1.00 51.38 414 ASN A O 1
ATOM 3293 N N . LEU A 1 415 ? -34.172 7.876 6.360 1.00 58.62 415 LEU A N 1
ATOM 3294 C CA . LEU A 1 415 ? -34.374 7.374 7.727 1.00 58.62 415 LEU A CA 1
ATOM 3295 C C . LEU A 1 415 ? -35.845 7.397 8.147 1.00 58.62 415 LEU A C 1
ATOM 3297 O O . LEU A 1 415 ? -36.328 8.363 8.730 1.00 58.62 415 LEU A O 1
ATOM 3301 N N . ASN A 1 416 ? -36.555 6.298 7.892 1.00 55.75 416 ASN A N 1
ATOM 3302 C CA . ASN A 1 416 ? -37.956 6.165 8.306 1.00 55.75 416 ASN A CA 1
ATOM 3303 C C . ASN A 1 416 ? -38.136 5.593 9.726 1.00 55.75 416 ASN A C 1
ATOM 3305 O O . ASN A 1 416 ? -39.242 5.698 10.264 1.00 55.75 416 ASN A O 1
ATOM 3309 N N . ARG A 1 417 ? -37.111 4.943 10.316 1.00 68.12 417 ARG A N 1
ATOM 3310 C CA . ARG A 1 417 ? -37.232 4.257 11.618 1.00 68.12 417 ARG A CA 1
ATOM 3311 C C . ARG A 1 417 ? -35.901 4.070 12.369 1.00 68.12 417 ARG A C 1
ATOM 3313 O O . ARG A 1 417 ? -34.904 3.716 11.750 1.00 68.12 417 ARG A O 1
ATOM 3320 N N . THR A 1 418 ? -35.909 4.228 13.695 1.00 73.62 418 THR A N 1
ATOM 3321 C CA . THR A 1 418 ? -34.800 3.898 14.627 1.00 73.62 418 THR A CA 1
ATOM 3322 C C . THR A 1 418 ? -35.261 2.982 15.771 1.00 73.62 418 THR A C 1
ATOM 3324 O O . THR A 1 418 ? -36.463 2.825 15.997 1.00 73.62 418 THR A O 1
ATOM 3327 N N . ILE A 1 419 ? -34.330 2.424 16.556 1.00 76.56 419 ILE A N 1
ATOM 3328 C CA . ILE A 1 419 ? -34.650 1.672 17.782 1.00 76.56 419 ILE A CA 1
ATOM 3329 C C . ILE A 1 419 ? -35.440 2.518 18.790 1.00 76.56 419 ILE A C 1
ATOM 3331 O O . ILE A 1 419 ? -36.330 2.002 19.458 1.00 76.56 419 ILE A O 1
ATOM 3335 N N . PHE A 1 420 ? -35.188 3.825 18.872 1.00 75.94 420 PHE A N 1
ATOM 3336 C CA . PHE A 1 420 ? -35.920 4.716 19.778 1.00 75.94 420 PHE A CA 1
ATOM 3337 C C . PHE A 1 420 ? -37.389 4.848 19.372 1.00 75.94 420 PHE A C 1
ATOM 3339 O O . PHE A 1 420 ? -38.273 4.861 20.227 1.00 75.94 420 PHE A O 1
ATOM 3346 N N . ASP A 1 421 ? -37.664 4.830 18.067 1.00 75.88 421 ASP A N 1
ATOM 3347 C CA . ASP A 1 421 ? -39.024 4.821 17.522 1.00 75.88 421 ASP A CA 1
ATOM 3348 C C . ASP A 1 421 ? -39.779 3.565 17.946 1.00 75.88 421 ASP A C 1
ATOM 3350 O O . ASP A 1 421 ? -40.975 3.615 18.235 1.00 75.88 421 ASP A O 1
ATOM 3354 N N . GLU A 1 422 ? -39.077 2.431 17.961 1.00 78.06 422 GLU A N 1
ATOM 3355 C CA . GLU A 1 422 ? -39.633 1.149 18.378 1.00 78.06 422 GLU A CA 1
ATOM 3356 C C . GLU A 1 422 ? -39.919 1.115 19.871 1.00 78.06 422 GLU A C 1
ATOM 3358 O O . GLU A 1 422 ? -40.982 0.647 20.281 1.00 78.06 422 GLU A O 1
ATOM 3363 N N . LEU A 1 423 ? -38.994 1.625 20.685 1.00 77.88 423 LEU A N 1
ATOM 3364 C CA . LEU A 1 423 ? -39.162 1.705 22.132 1.00 77.88 423 LEU A CA 1
ATOM 3365 C C . LEU A 1 423 ? -40.384 2.564 22.478 1.00 77.88 423 LEU A C 1
ATOM 3367 O O . LEU A 1 423 ? -41.261 2.110 23.211 1.00 77.88 423 LEU A O 1
ATOM 3371 N N . GLU A 1 424 ? -40.518 3.740 21.864 1.00 75.31 424 GLU A N 1
ATOM 3372 C CA . GLU A 1 424 ? -41.679 4.616 22.061 1.00 75.31 424 GLU A CA 1
ATOM 3373 C C . GLU A 1 424 ? -42.988 3.984 21.592 1.00 75.31 424 GLU A C 1
ATOM 3375 O O . GLU A 1 424 ? -43.978 4.015 22.321 1.00 75.31 424 GLU A O 1
ATOM 3380 N N . LYS A 1 425 ? -43.002 3.354 20.408 1.00 77.81 425 LYS A N 1
ATOM 3381 C CA . LYS A 1 425 ? -44.184 2.639 19.900 1.00 77.81 425 LYS A CA 1
ATOM 3382 C C . LYS A 1 425 ? -44.682 1.573 20.885 1.00 77.81 425 LYS A C 1
ATOM 3384 O O . LYS A 1 425 ? -45.871 1.259 20.897 1.00 77.81 425 LYS A O 1
ATOM 3389 N N . ASN A 1 426 ? -43.786 1.019 21.699 1.00 78.06 426 ASN A N 1
ATOM 3390 C CA . ASN A 1 426 ? -44.083 -0.015 22.688 1.00 78.06 426 ASN A CA 1
ATOM 3391 C C . ASN A 1 426 ? -44.193 0.512 24.132 1.00 78.06 426 ASN A C 1
ATOM 3393 O O . ASN A 1 426 ? -44.276 -0.297 25.060 1.00 78.06 426 ASN A O 1
ATOM 3397 N N . ASN A 1 427 ? -44.230 1.836 24.330 1.00 74.00 427 ASN A N 1
ATOM 3398 C CA . ASN A 1 427 ? -44.255 2.488 25.645 1.00 74.00 427 ASN A CA 1
ATOM 3399 C C . ASN A 1 427 ? -43.078 2.069 26.548 1.00 74.00 427 ASN A C 1
ATOM 3401 O O . ASN A 1 427 ? -43.242 1.879 27.754 1.00 74.00 427 ASN A O 1
ATOM 3405 N N . ILE A 1 428 ? -41.897 1.860 25.965 1.00 74.38 428 ILE A N 1
ATOM 3406 C CA . ILE A 1 428 ? -40.675 1.542 26.704 1.00 74.38 428 ILE A CA 1
ATOM 3407 C C . ILE A 1 428 ? -39.882 2.837 26.884 1.00 74.38 428 ILE A C 1
ATOM 3409 O O . ILE A 1 428 ? -39.420 3.404 25.888 1.00 74.38 428 ILE A O 1
ATOM 3413 N N . PRO A 1 429 ? -39.686 3.310 28.127 1.00 69.88 429 PRO A N 1
ATOM 3414 C CA . PRO A 1 429 ? -38.922 4.516 28.351 1.00 69.88 429 PRO A CA 1
ATOM 3415 C C . PRO A 1 429 ? -37.441 4.262 28.094 1.00 69.88 429 PRO A C 1
ATOM 3417 O O . PRO A 1 429 ? -36.863 3.247 28.506 1.00 69.88 429 PRO A O 1
ATOM 3420 N N . TRP A 1 430 ? -36.812 5.222 27.436 1.00 69.75 430 TRP A N 1
ATOM 3421 C CA . TRP A 1 430 ? -35.401 5.172 27.096 1.00 69.75 430 TRP A CA 1
ATOM 3422 C C . TRP A 1 430 ? -34.717 6.468 27.496 1.00 69.75 430 TRP A C 1
ATOM 3424 O O . TRP A 1 430 ? -35.340 7.532 27.565 1.00 69.75 430 TRP A O 1
ATOM 3434 N N . LYS A 1 431 ? -33.424 6.351 27.806 1.00 65.06 431 LYS A N 1
ATOM 3435 C CA . LYS A 1 431 ? -32.589 7.495 28.137 1.00 65.06 431 LYS A CA 1
ATOM 3436 C C . LYS A 1 431 ? -31.189 7.320 27.585 1.00 65.06 431 LYS A C 1
ATOM 3438 O O . LYS A 1 431 ? -30.576 6.266 27.755 1.00 65.06 431 LYS A O 1
ATOM 3443 N N . ILE A 1 432 ? -30.689 8.374 26.953 1.00 61.50 432 ILE A N 1
ATOM 3444 C CA . ILE A 1 432 ? -29.322 8.416 26.437 1.00 61.50 432 ILE A CA 1
ATOM 3445 C C . ILE A 1 432 ? -28.536 9.387 27.302 1.00 61.50 432 ILE A C 1
ATOM 3447 O O . ILE A 1 432 ? -28.968 10.518 27.531 1.00 61.50 432 ILE A O 1
ATOM 3451 N N . TYR A 1 433 ? -27.414 8.899 27.819 1.00 61.41 433 TYR A N 1
ATOM 3452 C CA . TYR A 1 433 ? -26.488 9.664 28.637 1.00 61.41 433 TYR A CA 1
ATOM 3453 C C . TYR A 1 433 ? -25.268 9.981 27.783 1.00 61.41 433 TYR A C 1
ATOM 3455 O O . TYR A 1 433 ? -24.580 9.071 27.322 1.00 61.41 433 TYR A O 1
ATOM 3463 N N . VAL A 1 434 ? -25.025 11.270 27.565 1.00 55.44 434 VAL A N 1
ATOM 3464 C CA . VAL A 1 434 ? -23.891 11.766 26.783 1.00 55.44 434 VAL A CA 1
ATOM 3465 C C . VAL A 1 434 ? -23.188 12.832 27.601 1.00 55.44 434 VAL A C 1
ATOM 3467 O O . VAL A 1 434 ? -23.827 13.774 28.071 1.00 55.44 434 VAL A O 1
ATOM 3470 N N . ASP A 1 435 ? -21.879 12.688 27.762 1.00 48.59 435 ASP A N 1
ATOM 3471 C CA . ASP A 1 435 ? -21.044 13.745 28.325 1.00 48.59 435 ASP A CA 1
ATOM 3472 C C . ASP A 1 435 ? -20.738 14.795 27.248 1.00 48.59 435 ASP A C 1
ATOM 3474 O O . ASP A 1 435 ? -20.473 14.450 26.097 1.00 48.59 435 ASP A O 1
ATOM 3478 N N . ASP A 1 436 ? -20.746 16.077 27.630 1.00 48.12 436 ASP A N 1
ATOM 3479 C CA . ASP A 1 436 ? -20.507 17.228 26.741 1.00 48.12 436 ASP A CA 1
ATOM 3480 C C . ASP A 1 436 ? -21.418 17.237 25.498 1.00 48.12 436 ASP A C 1
ATOM 3482 O O . ASP A 1 436 ? -20.995 17.538 24.378 1.00 48.12 436 ASP A O 1
ATOM 3486 N N . TYR A 1 437 ? -22.690 16.889 25.709 1.00 52.09 437 TYR A N 1
ATOM 3487 C CA . TYR A 1 437 ? -23.719 16.898 24.679 1.00 52.09 437 TYR A CA 1
ATOM 3488 C C . TYR A 1 437 ? -23.774 18.252 23.962 1.00 52.09 437 TYR A C 1
ATOM 3490 O O . TYR A 1 437 ? -24.150 19.269 24.545 1.00 52.09 437 TYR A O 1
ATOM 3498 N N . ASN A 1 438 ? -23.422 18.255 22.676 1.00 51.09 438 ASN A N 1
ATOM 3499 C CA . ASN A 1 438 ? -23.582 19.418 21.818 1.00 51.09 438 ASN A CA 1
ATOM 3500 C C . ASN A 1 438 ? -24.854 19.257 20.971 1.00 51.09 438 ASN A C 1
ATOM 3502 O O . ASN A 1 438 ? -24.818 18.566 19.947 1.00 51.09 438 ASN A O 1
ATOM 3506 N N . PRO A 1 439 ? -25.969 19.918 21.328 1.00 53.50 439 PRO A N 1
ATOM 3507 C CA . PRO A 1 439 ? -27.218 19.784 20.590 1.00 53.50 439 PRO A CA 1
ATOM 3508 C C . PRO A 1 439 ? -27.130 20.304 19.148 1.00 53.50 439 PRO A C 1
ATOM 3510 O O . PRO A 1 439 ? -27.958 19.935 18.320 1.00 53.50 439 PRO A O 1
ATOM 3513 N N . ALA A 1 440 ? -26.120 21.119 18.813 1.00 50.88 440 ALA A N 1
ATOM 3514 C CA . ALA A 1 440 ? -25.885 21.585 17.446 1.00 50.88 440 ALA A CA 1
ATOM 3515 C C . ALA A 1 440 ? -25.368 20.482 16.504 1.00 50.88 440 ALA A C 1
ATOM 3517 O O . ALA A 1 440 ? -25.349 20.681 15.289 1.00 50.88 440 ALA A O 1
ATOM 3518 N N . LEU A 1 441 ? -24.934 19.339 17.048 1.00 48.59 441 LEU A N 1
ATOM 3519 C CA . LEU A 1 441 ? -24.574 18.149 16.275 1.00 48.59 441 LEU A CA 1
ATOM 3520 C C . LEU A 1 441 ? -25.768 17.208 16.053 1.00 48.59 441 LEU A C 1
ATOM 3522 O O . LEU A 1 441 ? -25.649 16.248 15.290 1.00 48.59 441 LEU A O 1
ATOM 3526 N N . ASN A 1 442 ? -26.919 17.467 16.682 1.00 51.09 442 ASN A N 1
ATOM 3527 C CA . ASN A 1 442 ? -28.136 16.726 16.370 1.00 51.09 442 ASN A CA 1
ATOM 3528 C C . ASN A 1 442 ? -28.615 17.095 14.968 1.00 51.09 442 ASN A C 1
ATOM 3530 O O . ASN A 1 442 ? -28.640 18.267 14.586 1.00 51.09 442 ASN A O 1
ATOM 3534 N N . GLN A 1 443 ? -29.052 16.094 14.217 1.00 52.72 443 GLN A N 1
ATOM 3535 C CA . GLN A 1 443 ? -29.591 16.297 12.878 1.00 52.72 443 GLN A CA 1
ATOM 3536 C C . GLN A 1 443 ? -31.113 16.402 12.955 1.00 52.72 443 GLN A C 1
ATOM 3538 O O . GLN A 1 443 ? -31.761 15.634 13.666 1.00 52.72 443 GLN A O 1
ATOM 3543 N N . THR A 1 444 ? -31.687 17.379 12.251 1.00 44.44 444 THR A N 1
ATOM 3544 C CA . THR A 1 444 ? -33.137 17.600 12.197 1.00 44.44 444 THR A CA 1
ATOM 3545 C C . THR A 1 444 ? -33.576 17.763 10.752 1.00 44.44 444 THR A C 1
ATOM 3547 O O . THR A 1 444 ? -32.979 18.536 10.006 1.00 44.44 444 THR A O 1
ATOM 3550 N N . GLU A 1 445 ? -34.656 17.085 10.375 1.00 40.41 445 GLU A N 1
ATOM 3551 C CA . GLU A 1 445 ? -35.526 17.576 9.315 1.00 40.41 445 GLU A CA 1
ATOM 3552 C C . GLU A 1 445 ? -36.610 18.422 9.996 1.00 40.41 445 GLU A C 1
ATOM 3554 O O . GLU A 1 445 ? -37.393 17.928 10.816 1.00 40.41 445 GLU A O 1
ATOM 3559 N N . SER A 1 446 ? -36.626 19.726 9.713 1.00 42.03 446 SER A N 1
ATOM 3560 C CA . SER A 1 446 ? -37.519 20.697 10.367 1.00 42.03 446 SER A CA 1
ATOM 3561 C C . SER A 1 446 ? -39.010 20.388 10.161 1.00 42.03 446 SER A C 1
ATOM 3563 O O . SER A 1 446 ? -39.846 20.841 10.944 1.00 42.03 446 SER A O 1
ATOM 3565 N N . ALA A 1 447 ? -39.341 19.574 9.154 1.00 43.53 447 ALA A N 1
ATOM 3566 C CA . ALA A 1 447 ? -40.699 19.167 8.821 1.00 43.53 447 ALA A CA 1
ATOM 3567 C C . ALA A 1 447 ? -41.292 18.104 9.769 1.00 43.53 447 ALA A C 1
ATOM 3569 O O . ALA A 1 447 ? -42.512 18.054 9.920 1.00 43.53 447 ALA A O 1
ATOM 3570 N N . LEU A 1 448 ? -40.471 17.276 10.434 1.00 44.50 448 LEU A N 1
ATOM 3571 C CA . LEU A 1 448 ? -40.964 16.080 11.138 1.00 44.50 448 LEU A CA 1
ATOM 3572 C C . LEU A 1 448 ? -41.058 16.198 12.665 1.00 44.50 448 LEU A C 1
ATOM 3574 O O . LEU A 1 448 ? -41.649 15.314 13.282 1.00 44.50 448 LEU A O 1
ATOM 3578 N N . LYS A 1 449 ? -40.516 17.258 13.291 1.00 44.03 449 LYS A N 1
ATOM 3579 C CA . LYS A 1 449 ? -40.545 17.483 14.760 1.00 44.03 449 LYS A CA 1
ATOM 3580 C C . LYS A 1 449 ? -40.310 16.208 15.602 1.00 44.03 449 LYS A C 1
ATOM 3582 O O . LYS A 1 449 ? -40.955 16.007 16.629 1.00 44.03 449 LYS A O 1
ATOM 3587 N N . LYS A 1 450 ? -39.401 15.327 15.181 1.00 44.34 450 LYS A N 1
ATOM 3588 C CA . LYS A 1 450 ? -39.037 14.118 15.929 1.00 44.34 450 LYS A CA 1
ATOM 3589 C C . LYS A 1 450 ? -37.525 14.098 16.122 1.00 44.34 450 LYS A C 1
ATOM 3591 O O . LYS A 1 450 ? -36.764 13.828 15.201 1.00 44.34 450 LYS A O 1
ATOM 3596 N N . ASN A 1 451 ? -37.117 14.449 17.338 1.00 47.06 451 ASN A N 1
ATOM 3597 C CA . ASN A 1 451 ? -35.735 14.503 17.813 1.00 47.06 451 ASN A CA 1
ATOM 3598 C C . ASN A 1 451 ? -35.138 13.095 17.877 1.00 47.06 451 ASN A C 1
ATOM 3600 O O . ASN A 1 451 ? -35.349 12.431 18.886 1.00 47.06 451 ASN A O 1
ATOM 3604 N N . ARG A 1 452 ? -34.459 12.585 16.841 1.00 54.41 452 ARG A N 1
ATOM 3605 C CA . ARG A 1 452 ? -34.023 11.168 16.876 1.00 54.41 452 ARG A CA 1
ATOM 3606 C C . ARG A 1 452 ? -32.605 10.888 16.393 1.00 54.41 452 ARG A C 1
ATOM 3608 O O . ARG A 1 452 ? -32.261 9.739 16.147 1.00 54.41 452 ARG A O 1
ATOM 3615 N N . PHE A 1 453 ? -31.766 11.920 16.345 1.00 53.38 453 PHE A N 1
ATOM 3616 C CA . PHE A 1 453 ? -30.339 11.782 16.065 1.00 53.38 453 PHE A CA 1
ATOM 3617 C C . PHE A 1 453 ? -29.528 12.434 17.173 1.00 53.38 453 PHE A C 1
ATOM 3619 O O . PHE A 1 453 ? -29.651 13.635 17.411 1.00 53.38 453 PHE A O 1
ATOM 3626 N N . ILE A 1 454 ? -28.679 11.638 17.814 1.00 51.88 454 ILE A N 1
ATOM 3627 C CA . ILE A 1 454 ? -27.617 12.122 18.685 1.00 51.88 454 ILE A CA 1
ATOM 3628 C C . ILE A 1 454 ? -26.319 11.765 17.988 1.00 51.88 454 ILE A C 1
ATOM 3630 O O . ILE A 1 454 ? -25.929 10.601 17.941 1.00 51.88 454 ILE A O 1
ATOM 3634 N N . SER A 1 455 ? -25.648 12.773 17.446 1.00 46.78 455 SER A N 1
ATOM 3635 C CA . SER A 1 455 ? -24.247 12.617 17.086 1.00 46.78 455 SER A CA 1
ATOM 3636 C C . SER A 1 455 ? -23.457 12.495 18.385 1.00 46.78 455 SER A C 1
ATOM 3638 O O . SER A 1 455 ? -23.267 13.481 19.096 1.00 46.78 455 SER A O 1
ATOM 3640 N N . LEU A 1 456 ? -23.000 11.283 18.692 1.00 49.28 456 LEU A N 1
ATOM 3641 C CA . LEU A 1 456 ? -22.169 10.984 19.860 1.00 49.28 456 LEU A CA 1
ATOM 3642 C C . LEU A 1 456 ? -20.686 11.276 19.616 1.00 49.28 456 LEU A C 1
ATOM 3644 O O . LEU A 1 456 ? -19.852 10.835 20.402 1.00 49.28 456 LEU A O 1
ATOM 3648 N N . LEU A 1 457 ? -20.357 12.014 18.546 1.00 42.53 457 LEU A N 1
ATOM 3649 C CA . LEU A 1 457 ? -19.003 12.450 18.208 1.00 42.53 457 LEU A CA 1
ATOM 3650 C C . LEU A 1 457 ? -18.435 13.348 19.317 1.00 42.53 457 LEU A C 1
ATOM 3652 O O . LEU A 1 457 ? -18.386 14.570 19.208 1.00 42.53 457 LEU A O 1
ATOM 3656 N N . THR A 1 458 ? -17.980 12.738 20.404 1.00 41.28 458 THR A N 1
ATOM 3657 C CA . THR A 1 458 ? -17.164 13.402 21.405 1.00 41.28 458 THR A CA 1
ATOM 3658 C C . THR A 1 458 ? -15.784 13.591 20.790 1.00 41.28 458 THR A C 1
ATOM 3660 O O . THR A 1 458 ? -15.092 12.621 20.467 1.00 41.28 458 THR A O 1
ATOM 3663 N N . GLU A 1 459 ? -15.350 14.839 20.619 1.00 36.16 459 GLU A N 1
ATOM 3664 C CA . GLU A 1 459 ? -14.035 15.136 20.038 1.00 36.16 459 GLU A CA 1
ATOM 3665 C C . GLU A 1 459 ? -12.863 14.663 20.911 1.00 36.16 459 GLU A C 1
ATOM 3667 O O . GLU A 1 459 ? -11.729 14.588 20.429 1.00 36.16 459 GLU A O 1
ATOM 3672 N N . THR A 1 460 ? -13.106 14.283 22.169 1.00 32.94 460 THR A N 1
ATOM 3673 C CA . THR A 1 460 ? -12.044 13.985 23.132 1.00 32.94 460 THR A CA 1
ATOM 3674 C C . THR A 1 460 ? -12.095 12.562 23.691 1.00 32.94 460 THR A C 1
ATOM 3676 O O . THR A 1 460 ? -13.160 12.084 24.067 1.00 32.94 460 THR A O 1
ATOM 3679 N N . PRO A 1 461 ? -10.938 11.885 23.822 1.00 34.12 461 PRO A N 1
ATOM 3680 C CA . PRO A 1 461 ? -10.845 10.661 24.608 1.00 34.12 461 PRO A CA 1
ATOM 3681 C C . PRO A 1 461 ? -11.062 10.993 26.090 1.00 34.12 461 PRO A C 1
ATOM 3683 O O . PRO A 1 461 ? -10.378 11.859 26.646 1.00 34.12 461 PRO A O 1
ATOM 3686 N N . ARG A 1 462 ? -11.988 10.297 26.750 1.00 48.03 462 ARG A N 1
ATOM 3687 C CA . ARG A 1 462 ? -12.100 10.272 28.215 1.00 48.03 462 ARG A CA 1
ATOM 3688 C C . ARG A 1 462 ? -12.496 8.860 28.631 1.00 48.03 462 ARG A C 1
ATOM 3690 O O . ARG A 1 462 ? -13.561 8.413 28.236 1.00 48.03 462 ARG A O 1
ATOM 3697 N N . PHE A 1 463 ? -11.582 8.110 29.243 1.00 43.72 463 PHE A N 1
ATOM 3698 C CA . PHE A 1 463 ? -11.336 7.944 30.686 1.00 43.72 463 PHE A CA 1
ATOM 3699 C C . PHE A 1 463 ? -9.840 7.711 30.876 1.00 43.72 463 PHE A C 1
ATOM 3701 O O . PHE A 1 463 ? -9.221 7.387 29.841 1.00 43.72 463 PHE A O 1
#

Secondary structure (DSSP, 8-state):
-------------HHHHHHHHHHHHHHHHHHHHHHHHHHT-----EEEE-S--PPPSSS---EEE----SS-HHHHHTTSTT---S-TT--EES--SPPP-SSEEEEEEEE-----SS-EEEEEESBSS--STTTB-SEEEEE-TTS-EEEEEEBTTS-EEEEE-SS---SSSEEEEEEEE-SSSEEEEEETTEEEEEEE-TTPPBPS---PPEEESS-SSSS-S--EEEEEEEEEESSPPPHHHHHHHHHHS----TTEEEEE-S-TTS-SPPPEE-TTS-EE---EEEESS--EE----GGG-S-EE--EE---SS-PPPP-SHHHHHHHHGGGT---HHHHHHHTTS-TTTTTEE--TTT-HHHHHHHHHS---TT---SSSS-HHHHHHHHHHSS--EEPTTS-TT-EE-----HHHHHHHTT--EEEEETT--GGGS---TTT----------SS---

Sequence (463 aa):
MGSRHLVGNIAINNTNLNLLYLIVIGVALTVLVFYLVLEFSIKETFAITSDSDAKSNTPIKHVIVISQGRRSFDNYFGTFPGTIGLPQNLTIPFNPFPPPLQKFTVAAWFNTNNTFLDNAFLVNKGGVGSDTKGYNMNYGIWMNSNGNIVGGFETMDGVDFTARSDKRYNDGTWHQAVVTYDGNDHLKLYVDGNQIGSNKTNGVTPDLTGTKPIRVGSNSFKPEYYYTGIIDEVRIWNRTLEQPEVLRGYFNNTYDQNMQIVYSSFEEDGNSQKNSANSDGQLSLNGIYLNGSTYQDIKIDISKYTSYLKPYHLLRTKTAAPNYGENAYDLSYNNGQMNGFVISQYLDGKDPSLVLGNYNGTNLRFYWKFATEYVLADNFFASTLDTGFQNENYLYTGIPVEKLDGISYRHLSNLNRTIFDELEKNNIPWKIYVDDYNPALNQTESALKKNRFISLLTETPRF

Foldseek 3Di:
DDDDDDDDDDDDDPVVVVVVVVVVVVVVVVVVVVVVVVVPPPQPFDKDKDPDPDDFPDPFFEDEDDDDDQADPLQEPLVPPPFPHDDQPDWFFLAQADFQALWKKKKKKWFALDQDPAKKWQKWFAFDDDLAQQRWTSWGWIAGNVQKIKIWTAARRGRTDIWIAPDHDRRRDIKMWMWTGALAFWIFIDILLHTRTIDGDHNTGGRRNHRFFIKGQAHSSDRDNGDAGFMFFIWMFSHGDDSVQSNCCNQQVDHDCVRTQDTGGVCVVVPWDDWDQDPVSDIDHGGDGTHRRDMDGDRGDSVPHDDTDAADEDPALDDFRADWFLQLLCQCCVVVPRRRNLVSRVVVVHHSNSNRYHYDCVSCVPVSVCVVVDDDPSVDDQPDSGTDLQSVVCVWQVDGWDDDPPDPVQDTPDRPDTVVNVCVVRSHMYIYTAGPFDCVSFHDDPVPPDRDDGPNPDVTDDD

pLDDT: mean 77.41, std 18.87, range [32.94, 98.88]